Protein AF-0000000078806784 (afdb_homodimer)

Organism: NCBI:txid518634

Foldseek 3Di:
DDDKDKDWADDPFKIWIAILQQSFTQWIDTPVAPDTFFDHFPDWDDDQPAATDTGWGKFDFAAAQAADPHDGQRHPDHRDDRRRWGWDWPPVPDDNFKIKTKDWPVRDDPPHDAQGPRHHDATKMWMWMWGGGLKIKIKIKMARQGQFKDWGKIKGWTKTFAPFLQQKWKDFQAQFWKFWVVVVGDIDGHHNGTDGPPAWGWIKTQDQTWMWMDHVPSPKIKTKHKDLARIKTKGQHRAFDPSRPCCNPVVCSGGIIIIMRIQGHVRIDMHHNGDMTMIMMMMHMD/DDDKDKDWADDPFWIWIAILQQSFTQWIDTPVAPDTFFDHFPDWDDDQPAATDTGWGKFDFAAAQAADPHDGQRHPPHRDDRRRWGWDWPPVPDDNFKIKTKDWVVRDDPPHAAAGPRHHDATKMWMWMWGGGLKIKIKIKMARQGQFKDWGKIKGWTKTFAPFLQQKWKDFQAQFWKFWVVVVGDIDGHHRGTDGPPAWGWIKTQDQTWMWMDHVPSPKIKTKHKDLARIKTKGQHRAFDPSRPCCNPPVCSGGIIIIMRIQGHVRIDMDHNGDMTMIMMMMHMD

Radius of gyration: 25.67 Å; Cα contacts (8 Å, |Δi|>4): 1674; chains: 2; bounding box: 47×75×56 Å

Solvent-accessible surface area (backbone atoms only — not comparable to full-atom values): 28076 Å² total; per-residue (Å²): 132,84,69,45,42,37,37,45,28,59,41,96,32,15,36,36,36,31,27,35,49,18,58,22,36,38,34,31,29,31,60,91,46,85,54,51,47,30,20,59,50,55,42,44,58,46,41,90,81,45,62,68,53,52,6,27,42,40,27,29,53,22,45,51,34,27,48,54,96,92,37,73,65,72,43,69,55,66,25,27,59,48,34,57,26,76,37,44,69,41,70,87,67,44,48,53,39,33,43,40,32,38,45,40,52,87,67,48,63,83,84,53,64,49,62,60,102,69,36,70,72,61,52,39,40,37,36,40,39,39,38,52,33,61,38,41,38,39,34,43,33,40,31,25,72,30,89,60,64,53,72,35,17,35,30,48,48,28,22,32,38,46,70,37,37,82,58,32,37,37,38,61,53,54,62,30,42,27,29,29,59,84,59,81,45,43,83,43,63,38,52,92,52,60,50,68,47,92,45,65,39,40,33,44,29,65,36,59,62,49,34,38,41,39,27,65,78,70,64,34,38,37,41,41,39,56,40,70,26,60,22,36,35,37,36,34,72,67,43,66,48,83,72,40,75,50,10,81,79,63,47,47,43,38,30,33,40,30,60,18,38,21,21,42,55,98,48,42,46,72,32,49,55,72,32,69,51,54,35,29,38,36,38,39,69,85,133,85,68,43,43,36,37,44,27,60,41,96,33,14,36,35,35,32,27,36,50,16,59,23,37,38,34,32,30,31,59,93,44,83,54,52,47,29,20,57,51,54,42,42,60,46,41,89,83,45,62,67,53,52,7,29,42,40,28,29,52,21,46,52,34,26,46,56,95,90,36,72,63,72,44,70,53,66,25,27,60,46,34,57,26,75,37,45,70,41,70,87,68,44,48,53,38,33,44,41,32,36,45,41,50,87,65,48,63,84,83,54,64,49,60,62,102,68,37,70,74,61,50,38,39,38,35,40,39,39,40,52,33,59,40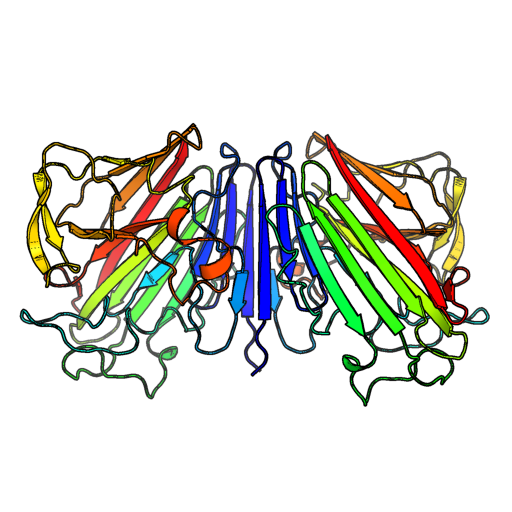,41,39,38,34,43,33,40,31,26,73,31,90,61,65,51,70,36,16,33,29,48,48,28,23,33,39,44,70,37,38,81,59,33,39,36,40,60,53,55,64,29,41,26,30,29,58,84,61,82,44,45,82,45,63,37,52,88,55,60,49,67,45,92,46,66,39,42,33,45,28,65,36,59,63,47,35,38,41,40,28,65,79,70,65,35,39,36,41,42,40,55,40,71,25,60,22,34,36,36,38,35,70,66,42,67,48,82,74,40,74,50,9,80,77,63,49,46,44,38,32,34,40,31,60,18,39,20,22,42,53,99,48,41,48,72,32,48,57,73,32,68,51,54,37,29,40,37,38,39,72,83

Structure (mmCIF, N/CA/C/O backbone):
data_AF-0000000078806784-model_v1
#
loop_
_entity.id
_entity.type
_entity.pdbx_description
1 polymer 'Putative glucose-6-phosphate 1-epimerase'
#
loop_
_atom_site.group_PDB
_atom_site.id
_atom_site.type_symbol
_atom_site.label_atom_id
_atom_site.label_alt_id
_atom_site.label_comp_id
_atom_site.label_asym_id
_atom_site.label_entity_id
_atom_site.label_seq_id
_atom_site.pdbx_PDB_ins_code
_atom_site.Cartn_x
_atom_site.Cartn_y
_atom_site.Cartn_z
_atom_site.occupancy
_atom_site.B_iso_or_equiv
_atom_site.auth_seq_id
_atom_site.auth_comp_id
_atom_site.auth_asym_id
_atom_site.auth_atom_id
_atom_site.pdbx_PDB_model_num
ATOM 1 N N . MET A 1 1 ? -20.938 -2.396 3.48 1 48.75 1 MET A N 1
ATOM 2 C CA . MET A 1 1 ? -19.906 -1.801 2.643 1 48.75 1 MET A CA 1
ATOM 3 C C . MET A 1 1 ? -18.562 -2.461 2.898 1 48.75 1 MET A C 1
ATOM 5 O O . MET A 1 1 ? -18.203 -2.73 4.047 1 48.75 1 MET A O 1
ATOM 9 N N . THR A 1 2 ? -17.953 -3.117 1.839 1 64.06 2 THR A N 1
ATOM 10 C CA . THR A 1 2 ? -16.828 -4.023 2.045 1 64.06 2 THR A CA 1
ATOM 11 C C . THR A 1 2 ? -15.547 -3.24 2.348 1 64.06 2 THR A C 1
ATOM 13 O O . THR A 1 2 ? -15.234 -2.264 1.662 1 64.06 2 THR A O 1
ATOM 16 N N . ASP A 1 3 ? -15.023 -3.436 3.547 1 84.12 3 ASP A N 1
ATOM 17 C CA . ASP A 1 3 ? -13.75 -2.875 3.988 1 84.12 3 ASP A CA 1
ATOM 18 C C . ASP A 1 3 ? -12.57 -3.68 3.438 1 84.12 3 ASP A C 1
ATOM 20 O O . ASP A 1 3 ? -12.672 -4.898 3.281 1 84.12 3 ASP A O 1
ATOM 24 N N . PHE A 1 4 ? -11.648 -2.912 2.912 1 91.25 4 PHE A N 1
ATOM 25 C CA . PHE A 1 4 ? -10.383 -3.529 2.535 1 91.25 4 PHE A CA 1
ATOM 26 C C . PHE A 1 4 ? -9.289 -3.174 3.535 1 91.25 4 PHE A C 1
ATOM 28 O O . PHE A 1 4 ? -9.211 -2.035 4 1 91.25 4 PHE A O 1
ATOM 35 N N . VAL A 1 5 ? -8.547 -4.227 3.9 1 93.31 5 VAL A N 1
ATOM 36 C CA . VAL A 1 5 ? -7.496 -3.99 4.879 1 93.31 5 VAL A CA 1
ATOM 37 C C . VAL A 1 5 ? -6.148 -4.43 4.309 1 93.31 5 VAL A C 1
ATOM 39 O O . VAL A 1 5 ? -6.035 -5.523 3.744 1 93.31 5 VAL A O 1
ATOM 42 N N . PHE A 1 6 ? -5.172 -3.582 4.477 1 95.06 6 PHE A N 1
ATOM 43 C CA . PHE A 1 6 ? -3.787 -3.877 4.121 1 95.06 6 PHE A CA 1
ATOM 44 C C . PHE A 1 6 ? -2.912 -3.949 5.367 1 95.06 6 PHE A C 1
ATOM 46 O O . PHE A 1 6 ? -3.064 -3.143 6.285 1 95.06 6 PHE A O 1
ATOM 53 N N . ARG A 1 7 ? -2.086 -4.922 5.391 1 95.81 7 ARG A N 1
ATOM 54 C CA . ARG A 1 7 ? -1.163 -5.133 6.5 1 95.81 7 ARG A CA 1
ATOM 55 C C . ARG A 1 7 ? 0.271 -4.82 6.09 1 95.81 7 ARG A C 1
ATOM 57 O O . ARG A 1 7 ? 0.776 -5.367 5.109 1 95.81 7 ARG A O 1
ATOM 64 N N . ASN A 1 8 ? 0.843 -3.953 6.836 1 95 8 ASN A N 1
ATOM 65 C CA . ASN A 1 8 ? 2.244 -3.621 6.602 1 95 8 ASN A CA 1
ATOM 66 C C . ASN A 1 8 ? 3.166 -4.352 7.574 1 95 8 ASN A C 1
ATOM 68 O O . ASN A 1 8 ? 2.963 -4.297 8.789 1 95 8 ASN A O 1
ATOM 72 N N . ILE A 1 9 ? 4.082 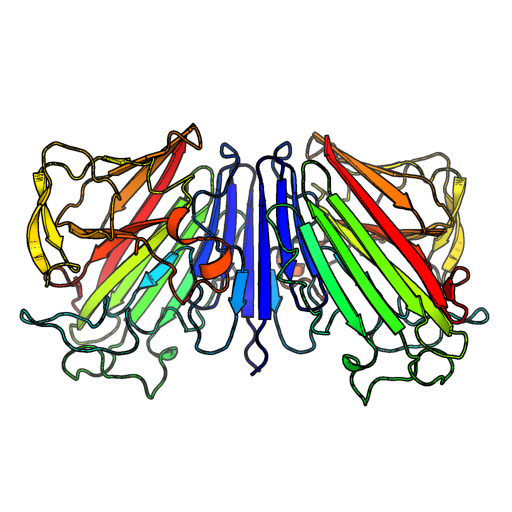-5.016 7.035 1 94.31 9 ILE A N 1
ATOM 73 C CA . ILE A 1 9 ? 5.16 -5.656 7.777 1 94.31 9 ILE A CA 1
ATOM 74 C C . ILE A 1 9 ? 6.48 -4.938 7.488 1 94.31 9 ILE A C 1
ATOM 76 O O . ILE A 1 9 ? 6.871 -4.785 6.328 1 94.31 9 ILE A O 1
ATOM 80 N N . ASP A 1 10 ? 7.121 -4.496 8.469 1 90.12 10 ASP A N 1
ATOM 81 C CA . ASP A 1 10 ? 8.359 -3.742 8.328 1 90.12 10 ASP A CA 1
ATOM 82 C C . ASP A 1 10 ? 9.32 -4.043 9.484 1 90.12 10 ASP A C 1
ATOM 84 O O . ASP A 1 10 ? 8.977 -3.842 10.648 1 90.12 10 ASP A O 1
ATOM 88 N N . ASN A 1 11 ? 10.453 -4.512 9.164 1 90.38 11 ASN A N 1
ATOM 89 C CA . ASN A 1 11 ? 11.492 -4.805 10.141 1 90.38 11 ASN A CA 1
ATOM 90 C C . ASN A 1 11 ? 12.883 -4.449 9.617 1 90.38 11 ASN A C 1
ATOM 92 O O . ASN A 1 11 ? 13.008 -3.861 8.539 1 90.38 11 ASN A O 1
ATOM 96 N N . SER A 1 12 ? 13.891 -4.785 10.328 1 88.56 12 SER A N 1
ATOM 97 C CA . SER A 1 12 ? 15.242 -4.328 10.023 1 88.56 12 SER A CA 1
ATOM 98 C C . SER A 1 12 ? 15.828 -5.078 8.836 1 88.56 12 SER A C 1
ATOM 100 O O . SER A 1 12 ? 16.906 -4.73 8.344 1 88.56 12 SER A O 1
ATOM 102 N N . ALA A 1 13 ? 15.078 -6.055 8.328 1 94.62 13 ALA A N 1
ATOM 103 C CA . ALA A 1 13 ? 15.648 -6.879 7.266 1 94.62 13 ALA A CA 1
ATOM 104 C C . ALA A 1 13 ? 14.859 -6.723 5.969 1 94.62 13 ALA A C 1
ATOM 106 O O . ALA A 1 13 ? 15.352 -7.062 4.891 1 94.62 13 ALA A O 1
ATOM 107 N N . GLY A 1 14 ? 13.625 -6.297 6.07 1 93.81 14 GLY A N 1
ATOM 108 C CA . GLY A 1 14 ? 12.789 -6.176 4.891 1 93.81 14 GLY A CA 1
ATOM 109 C C . GLY A 1 14 ? 11.383 -5.688 5.199 1 93.81 14 GLY A C 1
ATOM 110 O O . GLY A 1 14 ? 11.016 -5.555 6.367 1 93.81 14 GLY A O 1
ATOM 111 N N . SER A 1 15 ? 10.648 -5.41 4.191 1 94.31 15 SER A N 1
ATOM 112 C CA . SER A 1 15 ? 9.281 -4.922 4.336 1 94.31 15 SER A CA 1
ATOM 113 C C . SER A 1 15 ? 8.352 -5.562 3.307 1 94.31 15 SER A C 1
ATOM 115 O O . SER A 1 15 ? 8.805 -6.012 2.25 1 94.31 15 SER A O 1
ATOM 117 N N . ALA A 1 16 ? 7.109 -5.664 3.68 1 97.38 16 ALA A N 1
ATOM 118 C CA . ALA A 1 16 ? 6.078 -6.215 2.807 1 97.38 16 ALA A CA 1
ATOM 119 C C . ALA A 1 16 ? 4.707 -5.629 3.137 1 97.38 16 ALA A C 1
ATOM 121 O O . ALA A 1 16 ? 4.508 -5.086 4.227 1 97.38 16 ALA A O 1
ATOM 122 N N . THR A 1 17 ? 3.855 -5.664 2.188 1 97.19 17 THR A N 1
ATOM 123 C CA . THR A 1 17 ? 2.447 -5.332 2.377 1 97.19 17 THR A CA 1
ATOM 124 C C . THR A 1 17 ? 1.555 -6.469 1.888 1 97.19 17 THR A C 1
ATOM 126 O O . THR A 1 17 ? 1.785 -7.027 0.813 1 97.19 17 THR A O 1
ATOM 129 N N . ILE A 1 18 ? 0.567 -6.789 2.707 1 98.19 18 ILE A N 1
ATOM 130 C CA . ILE A 1 18 ? -0.346 -7.871 2.367 1 98.19 18 ILE A CA 1
ATOM 131 C C . ILE A 1 18 ? -1.789 -7.383 2.465 1 98.19 18 ILE A C 1
ATOM 133 O O . ILE A 1 18 ? -2.15 -6.684 3.414 1 98.19 18 ILE A O 1
ATOM 137 N N . SER A 1 19 ? -2.58 -7.727 1.49 1 97.12 19 SER A N 1
ATOM 138 C CA . SER A 1 19 ? -4.016 -7.469 1.561 1 97.12 19 SER A CA 1
ATOM 139 C C . SER A 1 19 ? -4.754 -8.633 2.219 1 97.12 19 SER A C 1
ATOM 141 O O . SER A 1 19 ? -4.508 -9.797 1.895 1 97.12 19 SER A O 1
ATOM 143 N N . ASP A 1 20 ? -5.73 -8.266 3.107 1 95.94 20 ASP A N 1
ATOM 144 C CA . ASP A 1 20 ? -6.574 -9.32 3.67 1 95.94 20 ASP A CA 1
ATOM 145 C C . ASP A 1 20 ? -7.422 -9.977 2.584 1 95.94 20 ASP A C 1
ATOM 147 O O . ASP A 1 20 ? -7.742 -11.164 2.68 1 95.94 20 ASP A O 1
ATOM 151 N N . ARG A 1 21 ? -7.797 -9.203 1.635 1 94.31 21 ARG A N 1
ATOM 152 C CA . ARG A 1 21 ? -8.477 -9.773 0.474 1 94.31 21 ARG A CA 1
ATOM 153 C C . ARG A 1 21 ? -7.52 -10.609 -0.364 1 94.31 21 ARG A C 1
ATOM 155 O O . ARG A 1 21 ? -6.492 -10.109 -0.83 1 94.31 21 ARG A O 1
ATOM 162 N N . GLY A 1 22 ? -7.855 -11.852 -0.428 1 95.81 22 GLY A N 1
ATOM 163 C CA . GLY A 1 22 ? -7.055 -12.781 -1.209 1 95.81 22 GLY A CA 1
ATOM 164 C C . GLY A 1 22 ? -5.781 -13.219 -0.502 1 95.81 22 GLY A C 1
ATOM 165 O O . GLY A 1 22 ? -5 -14 -1.044 1 95.81 22 GLY A O 1
ATOM 166 N N . ALA A 1 23 ? -5.551 -12.641 0.719 1 97.88 23 ALA A N 1
ATOM 167 C CA . ALA A 1 23 ? -4.246 -12.82 1.351 1 97.88 23 ALA A CA 1
ATOM 168 C C . ALA A 1 23 ? -3.117 -12.516 0.373 1 97.88 23 ALA A C 1
ATOM 170 O O . ALA A 1 23 ? -2.162 -13.289 0.252 1 97.88 23 ALA A O 1
ATOM 171 N N . HIS A 1 24 ? -3.271 -11.477 -0.324 1 98.19 24 HIS A N 1
ATOM 172 C CA . HIS A 1 24 ? -2.473 -11.125 -1.491 1 98.19 24 HIS A CA 1
ATOM 173 C C . HIS A 1 24 ? -1.242 -10.32 -1.092 1 98.19 24 HIS A C 1
ATOM 175 O O . HIS A 1 24 ? -1.354 -9.141 -0.732 1 98.19 24 HIS A O 1
ATOM 181 N N . LEU A 1 25 ? -0.049 -10.945 -1.099 1 98.69 25 LEU A N 1
ATOM 182 C CA . LEU A 1 25 ? 1.173 -10.18 -0.891 1 98.69 25 LEU A CA 1
ATOM 183 C C . LEU A 1 25 ? 1.408 -9.211 -2.045 1 98.69 25 LEU A C 1
ATOM 185 O O . LEU A 1 25 ? 1.63 -9.633 -3.182 1 98.69 25 LEU A O 1
ATOM 189 N N . LEU A 1 26 ? 1.43 -7.945 -1.74 1 97.12 26 LEU A N 1
ATOM 190 C CA . LEU A 1 26 ? 1.443 -6.922 -2.779 1 97.12 26 LEU A CA 1
ATOM 191 C C . LEU A 1 26 ? 2.873 -6.535 -3.141 1 97.12 26 LEU A C 1
ATOM 193 O O . LEU A 1 26 ? 3.145 -6.145 -4.281 1 97.12 26 LEU A O 1
ATOM 197 N N . ARG A 1 27 ? 3.709 -6.637 -2.201 1 96.81 27 ARG A N 1
ATOM 198 C CA . ARG A 1 27 ? 5.094 -6.23 -2.42 1 96.81 27 ARG A CA 1
ATOM 199 C C . ARG A 1 27 ? 6.012 -6.809 -1.347 1 96.81 27 ARG A C 1
ATOM 201 O O . ARG A 1 27 ? 5.566 -7.105 -0.236 1 96.81 27 ARG A O 1
ATOM 208 N N . TRP A 1 28 ? 7.219 -6.926 -1.658 1 97.88 28 TRP A N 1
ATOM 209 C CA . TRP A 1 28 ? 8.305 -7.285 -0.754 1 97.88 28 TRP A CA 1
ATOM 210 C C . TRP A 1 28 ? 9.617 -6.648 -1.202 1 97.88 28 TRP A C 1
ATOM 212 O O . TRP A 1 28 ? 9.945 -6.648 -2.393 1 97.88 28 TRP A O 1
ATOM 222 N N . ARG A 1 29 ? 10.352 -6.133 -0.217 1 95.62 29 ARG A N 1
ATOM 223 C CA . ARG A 1 29 ? 11.664 -5.535 -0.453 1 95.62 29 ARG A CA 1
ATOM 224 C C . ARG A 1 29 ? 12.617 -5.832 0.702 1 95.62 29 ARG A C 1
ATOM 226 O O . ARG A 1 29 ? 12.469 -5.27 1.791 1 95.62 29 ARG A O 1
ATOM 233 N N . PRO A 1 30 ? 13.547 -6.664 0.498 1 96.12 30 PRO A N 1
ATOM 234 C CA . PRO A 1 30 ? 14.617 -6.758 1.498 1 96.12 30 PRO A CA 1
ATOM 235 C C . PRO A 1 30 ? 15.477 -5.5 1.56 1 96.12 30 PRO A C 1
ATOM 237 O O . PRO A 1 30 ? 15.633 -4.801 0.552 1 96.12 30 PRO A O 1
ATOM 240 N N . LEU A 1 31 ? 16.062 -5.238 2.68 1 91.88 31 LEU A N 1
ATOM 241 C CA . LEU A 1 31 ? 16.812 -4.008 2.902 1 91.88 31 LEU A CA 1
ATOM 242 C C . LEU A 1 31 ? 17.969 -3.898 1.924 1 91.88 31 LEU A C 1
ATOM 244 O O . LEU A 1 31 ? 18.359 -2.795 1.527 1 91.88 31 LEU A O 1
ATOM 248 N N . SER A 1 32 ? 18.469 -4.973 1.507 1 93.19 32 SER A N 1
ATOM 249 C CA . SER A 1 32 ? 19.656 -5 0.656 1 93.19 32 SER A CA 1
ATOM 250 C C . SER A 1 32 ? 19.328 -4.574 -0.771 1 93.19 32 SER A C 1
ATOM 252 O O . SER A 1 32 ? 20.219 -4.375 -1.591 1 93.19 32 SER A O 1
ATOM 254 N N . GLN A 1 33 ? 18.062 -4.434 -1.077 1 92.88 33 GLN A N 1
ATOM 255 C CA . GLN A 1 33 ? 17.656 -4.125 -2.443 1 92.88 33 GLN A CA 1
ATOM 256 C C . GLN A 1 33 ? 17.109 -2.701 -2.545 1 92.88 33 GLN A C 1
ATOM 258 O O . GLN A 1 33 ? 16.391 -2.24 -1.657 1 92.88 33 GLN A O 1
ATOM 263 N N . ALA A 1 34 ? 17.391 -2.062 -3.664 1 88.31 34 ALA A N 1
ATOM 264 C CA . ALA A 1 34 ? 16.953 -0.689 -3.879 1 88.31 34 ALA A CA 1
ATOM 265 C C . ALA A 1 34 ? 15.484 -0.647 -4.301 1 88.31 34 ALA A C 1
ATOM 267 O O . ALA A 1 34 ? 14.789 0.344 -4.062 1 88.31 34 ALA A O 1
ATOM 268 N N . THR A 1 35 ? 15.078 -1.729 -4.938 1 90.31 35 THR A N 1
ATOM 269 C CA . THR A 1 35 ? 13.711 -1.795 -5.43 1 90.31 35 THR A CA 1
ATOM 270 C C . THR A 1 35 ? 13.008 -3.051 -4.914 1 90.31 35 THR A C 1
ATOM 272 O O . THR A 1 35 ? 13.664 -3.982 -4.445 1 90.31 35 THR A O 1
ATOM 275 N N . ASP A 1 36 ? 11.68 -3.037 -4.984 1 94.88 36 ASP A N 1
ATOM 276 C CA . ASP A 1 36 ? 10.906 -4.215 -4.621 1 94.88 36 ASP A CA 1
ATOM 277 C C . ASP A 1 36 ? 11.359 -5.441 -5.406 1 94.88 36 ASP A C 1
ATOM 279 O O . ASP A 1 36 ? 11.75 -5.328 -6.57 1 94.88 36 ASP A O 1
ATOM 283 N N . VAL A 1 37 ? 11.32 -6.555 -4.762 1 97.81 37 VAL A N 1
ATOM 284 C CA . VAL A 1 37 ? 11.594 -7.82 -5.438 1 97.81 37 VAL A CA 1
ATOM 285 C C . VAL A 1 37 ? 10.289 -8.414 -5.973 1 97.81 37 VAL A C 1
ATOM 287 O O . VAL A 1 37 ? 10.258 -8.945 -7.082 1 97.81 37 VAL A O 1
ATOM 290 N N . VAL A 1 38 ? 9.281 -8.359 -5.176 1 98.25 38 VAL A N 1
ATOM 291 C CA . VAL A 1 38 ? 7.941 -8.688 -5.66 1 98.25 38 VAL A CA 1
ATOM 292 C C . VAL A 1 38 ? 7.312 -7.453 -6.309 1 98.25 38 VAL A C 1
ATOM 294 O O . VAL A 1 38 ? 7.305 -6.371 -5.719 1 98.25 38 VAL A O 1
ATOM 297 N N . PHE A 1 39 ? 6.801 -7.609 -7.461 1 95.12 39 PHE A N 1
ATOM 298 C CA . PHE A 1 39 ? 6.355 -6.516 -8.312 1 95.12 39 PHE A CA 1
ATOM 299 C C . PHE A 1 39 ? 5.012 -5.973 -7.848 1 95.12 39 PHE A C 1
ATOM 301 O O . PHE A 1 39 ? 4.035 -6.719 -7.746 1 95.12 39 PHE A O 1
ATOM 308 N N . ALA A 1 40 ? 5.012 -4.719 -7.625 1 92.62 40 ALA A N 1
ATOM 309 C CA . ALA A 1 40 ? 3.773 -3.967 -7.445 1 92.62 40 ALA A CA 1
ATOM 310 C C . ALA A 1 40 ? 3.523 -3.031 -8.625 1 92.62 40 ALA A C 1
ATOM 312 O O . ALA A 1 40 ? 4.395 -2.244 -9 1 92.62 40 ALA A O 1
ATOM 313 N N . PRO A 1 41 ? 2.332 -3.109 -9.211 1 92.56 41 PRO A N 1
ATOM 314 C CA . PRO A 1 41 ? 2.039 -2.188 -10.312 1 92.56 41 PRO A CA 1
ATOM 315 C C . PRO A 1 41 ? 2.012 -0.728 -9.867 1 92.56 41 PRO A C 1
ATOM 317 O O . PRO A 1 41 ? 1.893 -0.444 -8.672 1 92.56 41 PRO A O 1
ATOM 320 N N . SER A 1 42 ? 2.154 0.164 -10.812 1 91.75 42 SER A N 1
ATOM 321 C CA . SER A 1 42 ? 2.141 1.595 -10.531 1 91.75 42 SER A CA 1
ATOM 322 C C . SER A 1 42 ? 0.786 2.039 -9.992 1 91.75 42 SER A C 1
ATOM 324 O O . SER A 1 42 ? 0.689 3.053 -9.297 1 91.75 42 SER A O 1
ATOM 326 N N . SER A 1 43 ? -0.227 1.285 -10.344 1 92.12 43 SER A N 1
ATOM 327 C CA . SER A 1 43 ? -1.569 1.533 -9.836 1 92.12 43 SER A CA 1
ATOM 328 C C . SER A 1 43 ? -2.229 0.241 -9.359 1 92.12 43 SER A C 1
ATOM 330 O O . SER A 1 43 ? -2.281 -0.741 -10.109 1 92.12 43 SER A O 1
ATOM 332 N N . VAL A 1 44 ? -2.654 0.277 -8.18 1 92.25 44 VAL A N 1
ATOM 333 C CA . VAL A 1 44 ? -3.398 -0.839 -7.602 1 92.25 44 VAL A CA 1
ATOM 334 C C . VAL A 1 44 ? -4.859 -0.441 -7.41 1 92.25 44 VAL A C 1
ATOM 336 O O . VAL A 1 44 ? -5.16 0.495 -6.664 1 92.25 44 VAL A O 1
ATOM 339 N N . VAL A 1 45 ? -5.742 -1.129 -8.047 1 90.88 45 VAL A N 1
ATOM 340 C CA . VAL A 1 45 ? -7.176 -0.871 -7.941 1 90.88 45 VAL A CA 1
ATOM 341 C C . VAL A 1 45 ? -7.816 -1.889 -7 1 90.88 45 VAL A C 1
ATOM 343 O O . VAL A 1 45 ? -7.691 -3.098 -7.207 1 90.88 45 VAL A O 1
ATOM 346 N N . VAL A 1 46 ? -8.5 -1.347 -6.059 1 89.88 46 VAL A N 1
ATOM 347 C CA . VAL A 1 46 ? -9.18 -2.174 -5.066 1 89.88 46 VAL A CA 1
ATOM 348 C C . VAL A 1 46 ? -10.688 -2.006 -5.203 1 89.88 46 VAL A C 1
ATOM 350 O O . VAL A 1 46 ? -11.219 -0.905 -5.023 1 89.88 46 VAL A O 1
ATOM 353 N N . ALA A 1 47 ? -11.297 -3.01 -5.574 1 86.25 47 ALA A N 1
ATOM 354 C CA . ALA A 1 47 ? -12.75 -3.01 -5.754 1 86.25 47 ALA A CA 1
ATOM 355 C C . ALA A 1 47 ? -13.336 -4.391 -5.465 1 86.25 47 ALA A C 1
ATOM 357 O O . ALA A 1 47 ? -12.641 -5.402 -5.57 1 86.25 47 ALA A O 1
ATOM 358 N N . GLU A 1 48 ? -14.57 -4.352 -5.152 1 83.38 48 GLU A N 1
ATOM 359 C CA . GLU A 1 48 ? -15.25 -5.617 -4.875 1 83.38 48 GLU A CA 1
ATOM 360 C C . GLU A 1 48 ? -15.258 -6.516 -6.109 1 83.38 48 GLU A C 1
ATOM 362 O O . GLU A 1 48 ? -15.57 -6.059 -7.211 1 83.38 48 GLU A O 1
ATOM 367 N N . GLY A 1 49 ? -14.859 -7.727 -5.883 1 79.75 49 GLY A N 1
ATOM 368 C CA . GLY A 1 49 ? -14.93 -8.734 -6.93 1 79.75 49 GLY A CA 1
ATOM 369 C C . GLY A 1 49 ? -13.781 -8.648 -7.914 1 79.75 49 GLY A C 1
ATOM 370 O O . GLY A 1 49 ? -13.68 -9.469 -8.828 1 79.75 49 GLY A O 1
ATOM 371 N N . ARG A 1 50 ? -12.945 -7.699 -7.727 1 85.81 50 ARG A N 1
ATOM 372 C CA . ARG A 1 50 ? -11.812 -7.539 -8.641 1 85.81 50 ARG A CA 1
ATOM 373 C C . ARG A 1 50 ? -10.523 -8.055 -8.008 1 85.81 50 ARG A C 1
ATOM 375 O O . ARG A 1 50 ? -10.18 -7.668 -6.891 1 85.81 50 ARG A O 1
ATOM 382 N N . PRO A 1 51 ? -9.844 -8.938 -8.781 1 89.06 51 PRO A N 1
ATOM 383 C CA . PRO A 1 51 ? -8.547 -9.375 -8.25 1 89.06 51 PRO A CA 1
ATOM 384 C C . PRO A 1 51 ? -7.5 -8.266 -8.281 1 89.06 51 PRO A C 1
ATOM 386 O O . PRO A 1 51 ? -7.535 -7.398 -9.156 1 89.06 51 PRO A O 1
ATOM 389 N N . LEU A 1 52 ? -6.629 -8.328 -7.371 1 92.06 52 LEU A N 1
ATOM 390 C CA . LEU A 1 52 ? -5.504 -7.398 -7.344 1 92.06 52 LEU A CA 1
ATOM 391 C C . LEU A 1 52 ? -4.438 -7.809 -8.352 1 92.06 52 LEU A C 1
ATOM 393 O O . LEU A 1 52 ? -4.219 -9 -8.586 1 92.06 52 LEU A O 1
ATOM 397 N N . GLY A 1 53 ? -3.861 -6.848 -8.922 1 90.19 53 GLY A N 1
ATOM 398 C CA . GLY A 1 53 ? -2.801 -7.113 -9.883 1 90.19 53 GLY A CA 1
ATOM 399 C C . GLY A 1 53 ? -1.417 -7.094 -9.258 1 90.19 53 GLY A C 1
ATOM 400 O O . GLY A 1 53 ? -1.182 -6.391 -8.273 1 90.19 53 GLY A O 1
ATOM 401 N N . GLY A 1 54 ? -0.452 -7.898 -9.922 1 94.69 54 GLY A N 1
ATOM 402 C CA . GLY A 1 54 ? 0.899 -7.98 -9.391 1 94.69 54 GLY A CA 1
ATOM 403 C C . GLY A 1 54 ? 0.988 -8.797 -8.109 1 94.69 54 GLY A C 1
ATOM 404 O O . GLY A 1 54 ? 0.107 -9.609 -7.82 1 94.69 54 GLY A O 1
ATOM 405 N N . GLY A 1 55 ? 2.09 -8.617 -7.449 1 97.38 55 GLY A N 1
ATOM 406 C CA . GLY A 1 55 ? 2.256 -9.297 -6.176 1 97.38 55 GLY A CA 1
ATOM 407 C C . GLY A 1 55 ? 2.307 -10.805 -6.305 1 97.38 55 GLY A C 1
ATOM 408 O O . GLY A 1 55 ? 3 -11.336 -7.172 1 97.38 55 GLY A O 1
ATOM 409 N N . VAL A 1 56 ? 1.591 -11.438 -5.301 1 98.69 56 VAL A N 1
ATOM 410 C CA . VAL A 1 56 ? 1.521 -12.891 -5.301 1 98.69 56 VAL A CA 1
ATOM 411 C C . VAL A 1 56 ? 0.072 -13.344 -5.125 1 98.69 56 VAL A C 1
ATOM 413 O O . VAL A 1 56 ? -0.358 -13.648 -4.012 1 98.69 56 VAL A O 1
ATOM 416 N N . PRO A 1 57 ? -0.644 -13.461 -6.211 1 97.94 57 PRO A N 1
ATOM 417 C CA . PRO A 1 57 ? -1.959 -14.094 -6.086 1 97.94 57 PRO A CA 1
ATOM 418 C C . PRO A 1 57 ? -1.878 -15.531 -5.578 1 97.94 57 PRO A C 1
ATOM 420 O O . PRO A 1 57 ? -1.036 -16.297 -6.039 1 97.94 57 PRO A O 1
ATOM 423 N N . VAL A 1 58 ? -2.717 -15.797 -4.605 1 98.44 58 VAL A N 1
ATOM 424 C CA . VAL A 1 58 ? -2.906 -17.188 -4.203 1 98.44 58 VAL A CA 1
ATOM 425 C C . VAL A 1 58 ? -3.928 -17.859 -5.125 1 98.44 58 VAL A C 1
ATOM 427 O O . VAL A 1 58 ? -5.062 -17.391 -5.238 1 98.44 58 VAL A O 1
ATOM 430 N N . ILE A 1 59 ? -3.486 -18.906 -5.758 1 97.94 59 ILE A N 1
ATOM 431 C CA . ILE A 1 59 ? -4.34 -19.609 -6.703 1 97.94 59 ILE A CA 1
ATOM 432 C C . ILE A 1 59 ? -4.879 -20.891 -6.059 1 97.94 59 ILE A C 1
ATOM 434 O O . ILE A 1 59 ? -4.105 -21.75 -5.617 1 97.94 59 ILE A O 1
ATOM 438 N N . PHE A 1 60 ? -6.125 -21.047 -6.02 1 96.31 60 PHE A N 1
ATOM 439 C CA . PHE A 1 60 ? -6.852 -22.141 -5.398 1 96.31 60 PHE A CA 1
ATOM 440 C C . PHE A 1 60 ? -8.352 -22.016 -5.629 1 96.31 60 PHE A C 1
ATOM 442 O O . PHE A 1 60 ? -8.891 -20.906 -5.57 1 96.31 60 PHE A O 1
ATOM 449 N N . PRO A 1 61 ? -9.039 -23.047 -6.012 1 95.44 61 PRO A N 1
ATOM 450 C CA . PRO A 1 61 ? -8.672 -24.469 -5.996 1 95.44 61 PRO A CA 1
ATOM 451 C C . PRO A 1 61 ? -8.328 -25 -7.387 1 95.44 61 PRO A C 1
ATOM 453 O O . PRO A 1 61 ? -8.062 -26.203 -7.543 1 95.44 61 PRO A O 1
ATOM 456 N N . TRP A 1 62 ? -8.367 -24.109 -8.391 1 95.38 62 TRP A N 1
ATOM 457 C CA . TRP A 1 62 ? -7.934 -24.562 -9.711 1 95.38 62 TRP A CA 1
ATOM 458 C C . TRP A 1 62 ? -7 -23.547 -10.352 1 95.38 62 TRP A C 1
ATOM 460 O O . TRP A 1 62 ? -7.047 -22.359 -10.023 1 95.38 62 TRP A O 1
ATOM 470 N N . PHE A 1 63 ? -6.164 -23.969 -11.148 1 97.12 63 PHE A N 1
ATOM 471 C CA . PHE A 1 63 ? -5.23 -23.172 -11.922 1 97.12 63 PHE A CA 1
ATOM 472 C C . PHE A 1 63 ? -5.77 -22.922 -13.328 1 97.12 63 PHE A C 1
ATOM 474 O O . PHE A 1 63 ? -6.188 -23.844 -14.008 1 97.12 63 PHE A O 1
ATOM 481 N N . GLY A 1 64 ? -5.637 -21.609 -13.719 1 95.38 64 GLY A N 1
ATOM 482 C CA . GLY A 1 64 ? -6.32 -21.297 -14.961 1 95.38 64 GLY A CA 1
ATOM 483 C C . GLY A 1 64 ? -7.77 -21.75 -14.977 1 95.38 64 GLY A C 1
ATOM 484 O O . GLY A 1 64 ? -8.531 -21.422 -14.062 1 95.38 64 GLY A O 1
ATOM 485 N N . PRO A 1 65 ? -8.203 -22.438 -16.031 1 94 65 PRO A N 1
ATOM 486 C CA . PRO A 1 65 ? -9.578 -22.938 -16.078 1 94 65 PRO A CA 1
ATOM 487 C C . PRO A 1 65 ? -9.711 -24.344 -15.484 1 94 65 PRO A C 1
ATOM 489 O O . PRO A 1 65 ? -10.719 -25.016 -15.695 1 94 65 PRO A O 1
ATOM 492 N N . GLY A 1 66 ? -8.695 -24.797 -14.781 1 95.12 66 GLY A N 1
ATOM 493 C CA . GLY A 1 66 ? -8.734 -26.125 -14.195 1 95.12 66 GLY A CA 1
ATOM 494 C C . GLY A 1 66 ? -8.422 -27.234 -15.195 1 95.12 66 GLY A C 1
ATOM 495 O O . GLY A 1 66 ? -8.562 -27.031 -16.406 1 95.12 66 GLY A O 1
ATOM 496 N N . PHE A 1 67 ? -7.973 -28.266 -14.68 1 95.06 67 PHE A N 1
ATOM 497 C CA . PHE A 1 67 ? -7.562 -29.406 -15.508 1 95.06 67 PHE A CA 1
ATOM 498 C C . PHE A 1 67 ? -7.805 -30.719 -14.781 1 95.06 67 PHE A C 1
ATOM 500 O O . PHE A 1 67 ? -7.512 -30.844 -13.586 1 95.06 67 PHE A O 1
ATOM 507 N N . ALA A 1 68 ? -8.445 -31.594 -15.484 1 92.06 68 ALA A N 1
ATOM 508 C CA . ALA A 1 68 ? -8.641 -32.938 -14.977 1 92.06 68 ALA A CA 1
ATOM 509 C C . ALA A 1 68 ? -8.875 -33.938 -16.125 1 92.06 68 ALA A C 1
ATOM 511 O O . ALA A 1 68 ? -9.461 -33.562 -17.141 1 92.06 68 ALA A O 1
ATOM 512 N N . ASP A 1 69 ? -8.398 -35.094 -15.906 1 91.5 69 ASP A N 1
ATOM 513 C CA . ASP A 1 69 ? -8.625 -36.188 -16.844 1 91.5 69 ASP A CA 1
ATOM 514 C C . ASP A 1 69 ? -8.18 -35.781 -18.25 1 91.5 69 ASP A C 1
ATOM 516 O O . ASP A 1 69 ? -8.914 -36 -19.219 1 91.5 69 ASP A O 1
ATOM 520 N N . GLY A 1 70 ? -7.109 -35.094 -18.312 1 90.31 70 GLY A N 1
ATOM 521 C CA . GLY A 1 70 ? -6.449 -34.812 -19.578 1 90.31 70 GLY A CA 1
ATOM 522 C C . GLY A 1 70 ? -7.055 -33.625 -20.328 1 90.31 70 GLY A C 1
ATOM 523 O O . GLY A 1 70 ? -6.684 -33.344 -21.469 1 90.31 70 GLY A O 1
ATOM 524 N N . HIS A 1 71 ? -7.984 -32.969 -19.719 1 92.12 71 HIS A N 1
ATOM 525 C CA . HIS A 1 71 ? -8.586 -31.859 -20.438 1 92.12 71 HIS A CA 1
ATOM 526 C C . HIS A 1 71 ? -8.844 -30.688 -19.5 1 92.12 71 HIS A C 1
ATOM 528 O O . HIS A 1 71 ? -8.883 -30.844 -18.281 1 92.12 71 HIS A O 1
ATOM 534 N N . GLY A 1 72 ? -8.984 -29.609 -20.094 1 92.44 72 GLY A N 1
ATOM 535 C CA . GLY A 1 72 ? -9.414 -28.422 -19.375 1 92.44 72 GLY A CA 1
ATOM 536 C C . GLY A 1 72 ? -10.859 -28.484 -18.922 1 92.44 72 GLY A C 1
ATOM 537 O O . GLY A 1 72 ? -11.711 -29 -19.641 1 92.44 72 GLY A O 1
ATOM 538 N N . LEU A 1 73 ? -11.195 -27.812 -17.812 1 92.25 73 LEU A N 1
ATOM 539 C CA . LEU A 1 73 ? -12.516 -27.938 -17.219 1 92.25 73 LEU A CA 1
ATOM 540 C C . LEU A 1 73 ? -13.352 -26.688 -17.469 1 92.25 73 LEU A C 1
ATOM 542 O O . LEU A 1 73 ? -14.555 -26.672 -17.188 1 92.25 73 LEU A O 1
ATOM 546 N N . GLY A 1 74 ? -12.758 -25.656 -17.891 1 91.38 74 GLY A N 1
ATOM 547 C CA . GLY A 1 74 ? -13.477 -24.422 -18.156 1 91.38 74 GLY A CA 1
ATOM 548 C C . GLY A 1 74 ? -13.984 -23.734 -16.906 1 91.38 74 GLY A C 1
ATOM 549 O O . GLY A 1 74 ? -15.023 -23.078 -16.938 1 91.38 74 GLY A O 1
ATOM 550 N N . LYS A 1 75 ? -13.266 -23.922 -15.836 1 90.69 75 LYS A N 1
ATOM 551 C CA . LYS A 1 75 ? -13.68 -23.328 -14.562 1 90.69 75 LYS A CA 1
ATOM 552 C C . LYS A 1 75 ? -13.578 -21.812 -14.594 1 90.69 75 LYS A C 1
ATOM 554 O O . LYS A 1 75 ? -12.711 -21.25 -15.266 1 90.69 75 LYS A O 1
ATOM 559 N N . LYS A 1 76 ? -14.555 -21.25 -13.836 1 87.62 76 LYS A N 1
ATOM 560 C CA . LYS A 1 76 ? -14.555 -19.812 -13.578 1 87.62 76 LYS A CA 1
ATOM 561 C C . LYS A 1 76 ? -14.727 -19.531 -12.086 1 87.62 76 LYS A C 1
ATOM 563 O O . LYS A 1 76 ? -15.422 -20.266 -11.383 1 87.62 76 LYS A O 1
ATOM 568 N N . PRO A 1 77 ? -14.188 -18.359 -11.703 1 89.12 77 PRO A N 1
ATOM 569 C CA . PRO A 1 77 ? -13.234 -17.5 -12.414 1 89.12 77 PRO A CA 1
ATOM 570 C C . PRO A 1 77 ? -11.898 -18.188 -12.672 1 89.12 77 PRO A C 1
ATOM 572 O O . PRO A 1 77 ? -11.578 -19.188 -12.008 1 89.12 77 PRO A O 1
ATOM 575 N N . ASN A 1 78 ? -11.133 -17.656 -13.625 1 92.31 78 ASN A N 1
ATOM 576 C CA . ASN A 1 78 ? -9.781 -18.172 -13.836 1 92.31 78 ASN A CA 1
ATOM 577 C C . ASN A 1 78 ? -8.953 -18.109 -12.555 1 92.31 78 ASN A C 1
ATOM 579 O O . ASN A 1 78 ? -9.008 -17.125 -11.82 1 92.31 78 ASN A O 1
ATOM 583 N N . HIS A 1 79 ? -8.281 -19.25 -12.242 1 95.38 79 HIS A N 1
ATOM 584 C CA . HIS A 1 79 ? -7.348 -19.359 -11.125 1 95.38 79 HIS A CA 1
ATOM 585 C C . HIS A 1 79 ? -8.086 -19.5 -9.805 1 95.38 79 HIS A C 1
ATOM 587 O O . HIS A 1 79 ? -7.508 -19.281 -8.734 1 95.38 79 HIS A O 1
ATOM 593 N N . GLY A 1 80 ? -9.336 -19.859 -9.875 1 92.75 80 GLY A N 1
ATOM 594 C CA . GLY A 1 80 ? -10.07 -20.125 -8.648 1 92.75 80 GLY A CA 1
ATOM 595 C C . GLY A 1 80 ? -10.688 -18.891 -8.031 1 92.75 80 GLY A C 1
ATOM 596 O O . GLY A 1 80 ? -10.703 -17.812 -8.656 1 92.75 80 GLY A O 1
ATOM 597 N N . PHE A 1 81 ? -11.172 -19.031 -6.781 1 89.75 81 PHE A N 1
ATOM 598 C CA . PHE A 1 81 ? -12.008 -17.969 -6.246 1 89.75 81 PHE A CA 1
ATOM 599 C C . PHE A 1 81 ? -11.352 -17.312 -5.031 1 89.75 81 PHE A C 1
ATOM 601 O O . PHE A 1 81 ? -11.781 -16.25 -4.578 1 89.75 81 PHE A O 1
ATOM 608 N N . VAL A 1 82 ? -10.297 -17.812 -4.52 1 92.69 82 VAL A N 1
ATOM 609 C CA . VAL A 1 82 ? -9.836 -17.375 -3.205 1 92.69 82 VAL A CA 1
ATOM 610 C C . VAL A 1 82 ? -9.172 -16.016 -3.322 1 92.69 82 VAL A C 1
ATOM 612 O O . VAL A 1 82 ? -9.039 -15.289 -2.33 1 92.69 82 VAL A O 1
ATOM 615 N N . ARG A 1 83 ? -8.711 -15.656 -4.547 1 93.25 83 ARG A N 1
ATOM 616 C CA . ARG A 1 83 ? -7.973 -14.406 -4.695 1 93.25 83 ARG A CA 1
ATOM 617 C C . ARG A 1 83 ? -8.906 -13.203 -4.551 1 93.25 83 ARG A C 1
ATOM 619 O O . ARG A 1 83 ? -8.445 -12.07 -4.418 1 93.25 83 ARG A O 1
ATOM 626 N N . THR A 1 84 ? -10.25 -13.438 -4.539 1 91.12 84 THR A N 1
ATOM 627 C CA . THR A 1 84 ? -11.172 -12.32 -4.375 1 91.12 84 THR A CA 1
ATOM 628 C C . THR A 1 84 ? -11.969 -12.461 -3.08 1 91.12 84 THR A C 1
ATOM 630 O O . THR A 1 84 ? -12.969 -11.766 -2.879 1 91.12 84 THR A O 1
ATOM 633 N N . ARG A 1 85 ? -11.531 -13.359 -2.236 1 91.75 85 ARG A N 1
ATOM 634 C CA . ARG A 1 85 ? -12.219 -13.562 -0.964 1 91.75 85 ARG A CA 1
ATOM 635 C C . ARG A 1 85 ? -11.477 -12.867 0.174 1 91.75 85 ARG A C 1
ATOM 637 O O . ARG A 1 85 ? -10.273 -12.617 0.081 1 91.75 85 ARG A O 1
ATOM 644 N N . GLN A 1 86 ? -12.266 -12.602 1.192 1 92.44 86 GLN A N 1
ATOM 645 C CA . GLN A 1 86 ? -11.664 -12.086 2.418 1 92.44 86 GLN A CA 1
ATOM 646 C C . GLN A 1 86 ? -11.07 -13.219 3.256 1 92.44 86 GLN A C 1
ATOM 648 O O . GLN A 1 86 ? -11.789 -14.141 3.652 1 92.44 86 GLN A O 1
ATOM 653 N N . TRP A 1 87 ? -9.805 -13.133 3.467 1 96.38 87 TRP A N 1
ATOM 654 C CA . TRP A 1 87 ? -9.148 -14.086 4.355 1 96.38 87 TRP A CA 1
ATOM 655 C C . TRP A 1 87 ? -9.109 -13.555 5.785 1 96.38 87 TRP A C 1
ATOM 657 O O . TRP A 1 87 ? -9.242 -12.352 6.016 1 96.38 87 TRP A O 1
ATOM 667 N N . HIS A 1 88 ? -9 -14.477 6.699 1 96.75 88 HIS A N 1
ATOM 668 C CA . HIS A 1 88 ? -8.977 -14.109 8.109 1 96.75 88 HIS A CA 1
ATOM 669 C C . HIS A 1 88 ? -7.547 -14.055 8.641 1 96.75 88 HIS A C 1
ATOM 671 O O . HIS A 1 88 ? -6.871 -15.078 8.719 1 96.75 88 HIS A O 1
ATOM 677 N N . LEU A 1 89 ? -7.125 -12.883 9.023 1 96.94 89 LEU A N 1
ATOM 678 C CA . LEU A 1 89 ? -5.82 -12.727 9.656 1 96.94 89 LEU A CA 1
ATOM 679 C C . LEU A 1 89 ? -5.852 -13.211 11.102 1 96.94 89 LEU A C 1
ATOM 681 O O . LEU A 1 89 ? -6.781 -12.891 11.852 1 96.94 89 LEU A O 1
ATOM 685 N N . ASP A 1 90 ? -4.887 -14.008 11.453 1 96.75 90 ASP A N 1
ATOM 686 C CA . ASP A 1 90 ? -4.676 -14.305 12.867 1 96.75 90 ASP A CA 1
ATOM 687 C C . ASP A 1 90 ? -4.008 -13.133 13.586 1 96.75 90 ASP A C 1
ATOM 689 O O . ASP A 1 90 ? -2.781 -13.023 13.594 1 96.75 90 ASP A O 1
ATOM 693 N N . ALA A 1 91 ? -4.773 -12.336 14.219 1 91 91 ALA A N 1
ATOM 694 C CA . ALA A 1 91 ? -4.305 -11.086 14.812 1 91 91 ALA A CA 1
ATOM 695 C C . ALA A 1 91 ? -3.309 -11.352 15.938 1 91 91 ALA A C 1
ATOM 697 O O . ALA A 1 91 ? -2.404 -10.547 16.172 1 91 91 ALA A O 1
ATOM 698 N N . GLU A 1 92 ? -3.432 -12.453 16.594 1 91.25 92 GLU A N 1
ATOM 699 C CA . GLU A 1 92 ? -2.582 -12.758 17.734 1 91.25 92 GLU A CA 1
ATOM 700 C C . GLU A 1 92 ? -1.149 -13.047 17.297 1 91.25 92 GLU A C 1
ATOM 702 O O . GLU A 1 92 ? -0.198 -12.695 18 1 91.25 92 GLU A O 1
ATOM 707 N N . SER A 1 93 ? -1.054 -13.633 16.141 1 94.06 93 SER A N 1
ATOM 708 C CA . SER A 1 93 ? 0.282 -14.016 15.703 1 94.06 93 SER A CA 1
ATOM 709 C C . SER A 1 93 ? 0.884 -12.961 14.781 1 94.06 93 SER A C 1
ATOM 711 O O . SER A 1 93 ? 2.088 -12.977 14.516 1 94.06 93 SER A O 1
ATOM 713 N N . PHE A 1 94 ? 0.076 -12.062 14.352 1 94.31 94 PHE A N 1
ATOM 714 C CA . PHE A 1 94 ? 0.553 -11.023 13.445 1 94.31 94 PHE A CA 1
ATOM 715 C C . PHE A 1 94 ? 1.662 -10.203 14.094 1 94.31 94 PHE A C 1
ATOM 717 O O . PHE A 1 94 ? 1.538 -9.789 15.25 1 94.31 94 PHE A O 1
ATOM 724 N N . SER A 1 95 ? 2.783 -10 13.344 1 92.69 95 SER A N 1
ATOM 725 C CA . SER A 1 95 ? 3.943 -9.281 13.875 1 92.69 95 SER A CA 1
ATOM 726 C C . SER A 1 95 ? 4.691 -8.555 12.766 1 92.69 95 SER A C 1
ATOM 728 O O . SER A 1 95 ? 4.242 -8.523 11.617 1 92.69 95 SER A O 1
ATOM 730 N N . ASN A 1 96 ? 5.812 -7.973 13.164 1 91.44 96 ASN A N 1
ATOM 731 C CA . ASN A 1 96 ? 6.625 -7.234 12.211 1 91.44 96 ASN A CA 1
ATOM 732 C C . ASN A 1 96 ? 7.398 -8.172 11.289 1 91.44 96 ASN A C 1
ATOM 734 O O . ASN A 1 96 ? 8.18 -7.719 10.453 1 91.44 96 ASN A O 1
ATOM 738 N N . SER A 1 97 ? 7.102 -9.477 11.383 1 96.69 97 SER A N 1
ATOM 739 C CA . SER A 1 97 ? 7.84 -10.383 10.516 1 96.69 97 SER A CA 1
ATOM 740 C C . SER A 1 97 ? 6.953 -11.523 10.023 1 96.69 97 SER A C 1
ATOM 742 O O . SER A 1 97 ? 7.41 -12.398 9.289 1 96.69 97 SER A O 1
ATOM 744 N N . TYR A 1 98 ? 5.707 -11.477 10.461 1 97.62 98 TYR A N 1
ATOM 745 C CA . TYR A 1 98 ? 4.922 -12.68 10.219 1 97.62 98 TYR A CA 1
ATOM 746 C C . TYR A 1 98 ? 3.438 -12.344 10.094 1 97.62 98 TYR A C 1
ATOM 748 O O . TYR A 1 98 ? 2.914 -11.516 10.844 1 97.62 98 TYR A O 1
ATOM 756 N N . ALA A 1 99 ? 2.762 -12.984 9.172 1 98.25 99 ALA A N 1
ATOM 757 C CA . ALA A 1 99 ? 1.308 -12.969 9.039 1 98.25 99 ALA A CA 1
ATOM 758 C C . ALA A 1 99 ? 0.765 -14.359 8.734 1 98.25 99 ALA A C 1
ATOM 760 O O . ALA A 1 99 ? 1.368 -15.117 7.969 1 98.25 99 ALA A O 1
ATOM 761 N N . HIS A 1 100 ? -0.321 -14.711 9.367 1 98.75 100 HIS A N 1
ATOM 762 C CA . HIS A 1 100 ? -1.033 -15.961 9.141 1 98.75 100 HIS A CA 1
ATOM 763 C C . HIS A 1 100 ? -2.492 -15.711 8.773 1 98.75 100 HIS A C 1
ATOM 765 O O . HIS A 1 100 ? -3.234 -15.102 9.547 1 98.75 100 HIS A O 1
ATOM 771 N N . TYR A 1 101 ? -2.869 -16.188 7.613 1 98.62 101 TYR A N 1
ATOM 772 C CA . TYR A 1 101 ? -4.242 -16.078 7.129 1 98.62 101 TYR A CA 1
ATOM 773 C C . TYR A 1 101 ? -4.895 -17.453 7.023 1 98.62 101 TYR A C 1
ATOM 775 O O . TYR A 1 101 ? -4.215 -18.453 6.766 1 98.62 101 TYR A O 1
ATOM 783 N N . SER A 1 102 ? -6.211 -17.453 7.164 1 98.5 102 SER A N 1
ATOM 784 C CA . SER A 1 102 ? -6.953 -18.688 6.98 1 98.5 102 SER A CA 1
ATOM 785 C C . SER A 1 102 ? -8.234 -18.453 6.18 1 98.5 102 SER A C 1
ATOM 787 O O . SER A 1 102 ? -8.758 -17.344 6.152 1 98.5 102 SER A O 1
ATOM 789 N N . LEU A 1 103 ? -8.625 -19.484 5.504 1 96.81 103 LEU A N 1
ATOM 790 C CA . LEU A 1 103 ? -9.867 -19.531 4.738 1 96.81 103 LEU A CA 1
ATOM 791 C C . LEU A 1 103 ? -10.461 -20.938 4.762 1 96.81 103 LEU A C 1
ATOM 793 O O . LEU A 1 103 ? -9.734 -21.922 4.672 1 96.81 103 LEU A O 1
ATOM 797 N N . THR A 1 104 ? -11.781 -20.984 4.891 1 95.44 104 THR A N 1
ATOM 798 C CA . THR A 1 104 ? -12.469 -22.281 4.875 1 95.44 104 THR A CA 1
ATOM 799 C C . THR A 1 104 ? -13.625 -22.266 3.877 1 95.44 104 THR A C 1
ATOM 801 O O . THR A 1 104 ? -13.867 -21.25 3.219 1 95.44 104 THR A O 1
ATOM 804 N N . GLU A 1 105 ? -14.32 -23.406 3.771 1 91.12 105 GLU A N 1
ATOM 805 C CA . GLU A 1 105 ? -15.477 -23.5 2.883 1 91.12 105 GLU A CA 1
ATOM 806 C C . GLU A 1 105 ? -16.578 -22.516 3.287 1 91.12 105 GLU A C 1
ATOM 808 O O . GLU A 1 105 ? -17.391 -22.109 2.457 1 91.12 105 GLU A O 1
ATOM 813 N N . ALA A 1 106 ? -16.578 -22.078 4.539 1 89.38 106 ALA A N 1
ATOM 814 C CA . ALA A 1 106 ? -17.578 -21.141 5.023 1 89.38 106 ALA A CA 1
ATOM 815 C C . ALA A 1 106 ? -17.406 -19.766 4.371 1 89.38 106 ALA A C 1
ATOM 817 O O . ALA A 1 106 ? -18.328 -18.953 4.352 1 89.38 106 ALA A O 1
ATOM 818 N N . ASP A 1 107 ? -16.203 -19.578 3.834 1 88.88 107 ASP A N 1
ATOM 819 C CA . ASP A 1 107 ? -15.883 -18.281 3.242 1 88.88 107 ASP A CA 1
ATOM 820 C C . ASP A 1 107 ? -16.172 -18.266 1.742 1 88.88 107 ASP A C 1
ATOM 822 O O . ASP A 1 107 ? -15.992 -17.25 1.073 1 88.88 107 ASP A O 1
ATOM 826 N N . VAL A 1 108 ? -16.531 -19.406 1.233 1 81.25 108 VAL A N 1
ATOM 827 C CA . VAL A 1 108 ? -16.844 -19.562 -0.183 1 81.25 108 VAL A CA 1
ATOM 828 C C . VAL A 1 108 ? -18.312 -19.188 -0.432 1 81.25 108 VAL A C 1
ATOM 830 O O . VAL A 1 108 ? -19.203 -19.625 0.3 1 81.25 108 VAL A O 1
ATOM 833 N N . PRO A 1 109 ? -18.406 -18.297 -1.438 1 73.88 109 PRO A N 1
ATOM 834 C CA . PRO A 1 109 ? -19.812 -17.969 -1.712 1 73.88 109 PRO A CA 1
ATOM 835 C C . PRO A 1 109 ? -20.656 -19.188 -2.076 1 73.88 109 PRO A C 1
ATOM 837 O O . PRO A 1 109 ? -20.156 -20.094 -2.75 1 73.88 109 PRO A O 1
ATOM 840 N N . SER A 1 110 ? -21.859 -19.062 -1.672 1 68.31 110 SER A N 1
ATOM 841 C CA . SER A 1 110 ? -22.781 -20.172 -1.887 1 68.31 110 SER A CA 1
ATOM 842 C C . SER A 1 110 ? -23.031 -20.406 -3.373 1 68.31 110 SER A C 1
ATOM 844 O O . SER A 1 110 ? -23.344 -21.516 -3.791 1 68.31 110 SER A O 1
ATOM 846 N N . ASP A 1 111 ? -22.953 -19.344 -4.059 1 64.44 111 ASP A N 1
ATOM 847 C CA . ASP A 1 111 ? -23.281 -19.453 -5.477 1 64.44 111 ASP A CA 1
ATOM 848 C C . ASP A 1 111 ? -22.062 -19.875 -6.293 1 64.44 111 ASP A C 1
ATOM 850 O O . ASP A 1 111 ? -22.094 -19.859 -7.523 1 64.44 111 ASP A O 1
ATOM 854 N N . MET A 1 112 ? -21.062 -20.172 -5.586 1 63.16 112 MET A N 1
ATOM 855 C CA . MET A 1 112 ? -19.844 -20.531 -6.285 1 63.16 112 MET A CA 1
ATOM 856 C C . MET A 1 112 ? -19.969 -21.891 -6.934 1 63.16 112 MET A C 1
ATOM 858 O O . MET A 1 112 ? -20.625 -22.781 -6.398 1 63.16 112 MET A O 1
ATOM 862 N N . LEU A 1 113 ? -19.297 -21.922 -8.148 1 62.62 113 LEU A N 1
ATOM 863 C CA . LEU A 1 113 ? -19.266 -23.094 -9.016 1 62.62 113 LEU A CA 1
ATOM 864 C C . LEU A 1 113 ? -18.75 -24.312 -8.266 1 62.62 113 LEU A C 1
ATOM 866 O O . LEU A 1 113 ? -18 -24.172 -7.297 1 62.62 113 LEU A O 1
ATOM 870 N N . PRO A 1 114 ? -19.172 -25.328 -8.82 1 73.19 114 PRO A N 1
ATOM 871 C CA . PRO A 1 114 ? -18.703 -26.625 -8.32 1 73.19 114 PRO A CA 1
ATOM 872 C C . PRO A 1 114 ? -17.172 -26.734 -8.297 1 73.19 114 PRO A C 1
ATOM 874 O O . PRO A 1 114 ? -16.484 -26.031 -9.039 1 73.19 114 PRO A O 1
ATOM 877 N N . TRP A 1 115 ? -16.578 -27.359 -7.391 1 82.56 115 TRP A N 1
ATOM 878 C CA . TRP A 1 115 ? -15.148 -27.594 -7.23 1 82.56 115 TRP A CA 1
ATOM 879 C C . TRP A 1 115 ? -14.531 -28.109 -8.523 1 82.56 115 TRP A C 1
ATOM 881 O O . TRP A 1 115 ? -13.914 -27.344 -9.273 1 82.56 115 TRP A O 1
ATOM 891 N N . PHE A 1 116 ? -14.461 -29.25 -8.906 1 80.88 116 PHE A N 1
ATOM 892 C CA . PHE A 1 116 ? -14.023 -29.812 -10.172 1 80.88 116 PHE A CA 1
ATOM 893 C C . PHE A 1 116 ? -15.195 -30.406 -10.93 1 80.88 116 PHE A C 1
ATOM 895 O O . PHE A 1 116 ? -16.266 -29.797 -11.031 1 80.88 116 PHE A O 1
ATOM 902 N N . GLU A 1 117 ? -15.242 -31.453 -11.438 1 72 117 GLU A N 1
ATOM 903 C CA . GLU A 1 117 ? -16.234 -32.031 -12.344 1 72 117 GLU A CA 1
ATOM 904 C C . GLU A 1 117 ? -17.562 -32.25 -11.641 1 72 117 GLU A C 1
ATOM 906 O O . GLU A 1 117 ? -18.047 -33.375 -11.539 1 72 117 GLU A O 1
ATOM 911 N N . GLY A 1 118 ? -18.016 -30.984 -11.016 1 73.62 118 GLY A N 1
ATOM 912 C CA . GLY A 1 118 ? -19.375 -31.062 -10.5 1 73.62 118 GLY A CA 1
ATOM 913 C C . GLY A 1 118 ? -19.438 -31.375 -9.023 1 73.62 118 GLY A C 1
ATOM 914 O O . GLY A 1 118 ? -20.531 -31.422 -8.438 1 73.62 118 GLY A O 1
ATOM 915 N N . ASP A 1 119 ? -18.391 -31.5 -8.477 1 78.56 119 ASP A N 1
ATOM 916 C CA . ASP A 1 119 ? -18.359 -31.828 -7.051 1 78.56 119 ASP A CA 1
ATOM 917 C C . ASP A 1 119 ? -18.75 -30.625 -6.199 1 78.56 119 ASP A C 1
ATOM 919 O O . ASP A 1 119 ? -18.5 -29.484 -6.594 1 78.56 119 ASP A O 1
ATOM 923 N N . ALA A 1 120 ? -19.453 -30.953 -5.148 1 83.5 120 ALA A N 1
ATOM 924 C CA . ALA A 1 120 ? -19.703 -29.891 -4.168 1 83.5 120 ALA A CA 1
ATOM 925 C C . ALA A 1 120 ? -18.391 -29.391 -3.559 1 83.5 120 ALA A C 1
ATOM 927 O O . ALA A 1 120 ? -17.391 -30.109 -3.545 1 83.5 120 ALA A O 1
ATOM 928 N N . VAL A 1 121 ? -18.422 -28.203 -3.125 1 86.06 121 VAL A N 1
ATOM 929 C CA . VAL A 1 121 ? -17.266 -27.703 -2.402 1 86.06 121 VAL A CA 1
ATOM 930 C C . VAL A 1 121 ? -17 -28.562 -1.171 1 86.06 121 VAL A C 1
ATOM 932 O O . VAL A 1 121 ? -17.875 -28.734 -0.326 1 86.06 121 VAL A O 1
ATOM 935 N N . PRO A 1 122 ? -15.852 -29.031 -1.13 1 92.25 122 PRO A N 1
ATOM 936 C CA . PRO A 1 122 ? -15.539 -29.859 0.038 1 92.25 122 PRO A CA 1
ATOM 937 C C . PRO A 1 122 ? -15.242 -29.031 1.286 1 92.25 122 PRO A C 1
ATOM 939 O O . PRO A 1 122 ? -15.062 -27.812 1.195 1 92.25 122 PRO A O 1
ATOM 942 N N . SER A 1 123 ? -15.336 -29.797 2.436 1 94.06 123 SER A N 1
ATOM 943 C CA . SER A 1 123 ? -14.789 -29.188 3.643 1 94.06 123 SER A CA 1
ATOM 944 C C . SER A 1 123 ? -13.266 -29.094 3.574 1 94.06 123 SER A C 1
ATOM 946 O O . SER A 1 123 ? -12.594 -30.078 3.287 1 94.06 123 SER A O 1
ATOM 948 N N . PHE A 1 124 ? -12.75 -27.891 3.715 1 96.12 124 PHE A N 1
ATOM 949 C CA . PHE A 1 124 ? -11.305 -27.688 3.674 1 96.12 124 PHE A CA 1
ATOM 950 C C . PHE A 1 124 ? -10.898 -26.531 4.59 1 96.12 124 PHE A C 1
ATOM 952 O O . PHE A 1 124 ? -11.742 -25.75 5.031 1 96.12 124 PHE A O 1
ATOM 959 N N . ARG A 1 125 ? -9.672 -26.484 4.949 1 97.81 125 ARG A N 1
ATOM 960 C CA . ARG A 1 125 ? -9.023 -25.328 5.543 1 97.81 125 ARG A CA 1
ATOM 961 C C . ARG A 1 125 ? -7.762 -24.953 4.777 1 97.81 125 ARG A C 1
ATOM 963 O O . ARG A 1 125 ? -6.922 -25.797 4.492 1 97.81 125 ARG A O 1
ATOM 970 N N . ALA A 1 126 ? -7.691 -23.781 4.387 1 98.31 126 ALA A N 1
ATOM 971 C CA . ALA A 1 126 ? -6.488 -23.234 3.766 1 98.31 126 ALA A CA 1
ATOM 972 C C . ALA A 1 126 ? -5.797 -22.234 4.695 1 98.31 126 ALA A C 1
ATOM 974 O O . ALA A 1 126 ? -6.414 -21.281 5.172 1 98.31 126 ALA A O 1
ATOM 975 N N . ASP A 1 127 ? -4.57 -22.484 4.984 1 98.81 127 ASP A N 1
ATOM 976 C CA . ASP A 1 127 ? -3.727 -21.594 5.773 1 98.81 127 ASP A CA 1
ATOM 977 C C . ASP A 1 127 ? -2.609 -21 4.922 1 98.81 127 ASP A C 1
ATOM 979 O O . ASP A 1 127 ? -1.902 -21.719 4.219 1 98.81 127 ASP A O 1
ATOM 983 N N . TYR A 1 128 ? -2.51 -19.75 4.98 1 98.88 128 TYR A N 1
ATOM 984 C CA . TYR A 1 128 ? -1.443 -19.047 4.281 1 98.88 128 TYR A CA 1
ATOM 985 C C . TYR A 1 128 ? -0.543 -18.312 5.266 1 98.88 128 TYR A C 1
ATOM 987 O O . TYR A 1 128 ? -0.999 -17.422 5.984 1 98.88 128 TYR A O 1
ATOM 995 N N . GLU A 1 129 ? 0.722 -18.672 5.32 1 98.94 129 GLU A N 1
ATOM 996 C CA . GLU A 1 129 ? 1.711 -18.062 6.203 1 98.94 129 GLU A CA 1
ATOM 997 C C . GLU A 1 129 ? 2.77 -17.312 5.406 1 98.94 129 GLU A C 1
ATOM 999 O O . GLU A 1 129 ? 3.27 -17.812 4.398 1 98.94 129 GLU A O 1
ATOM 1004 N N . VAL A 1 130 ? 3.072 -16.141 5.891 1 98.88 130 VAL A N 1
ATOM 1005 C CA . VAL A 1 130 ? 4.078 -15.289 5.258 1 98.88 130 VAL A CA 1
ATOM 1006 C C . VAL A 1 130 ? 5.117 -14.859 6.289 1 98.88 130 VAL A C 1
ATOM 1008 O O . VAL A 1 130 ? 4.773 -14.258 7.312 1 98.88 130 VAL A O 1
ATOM 1011 N N . HIS A 1 131 ? 6.336 -15.172 6.047 1 98.88 131 HIS A N 1
ATOM 1012 C CA . HIS A 1 131 ? 7.477 -14.719 6.832 1 98.88 131 HIS A CA 1
ATOM 1013 C C . HIS A 1 131 ? 8.312 -13.711 6.051 1 98.88 131 HIS A C 1
ATOM 1015 O O . HIS A 1 131 ? 8.773 -14 4.945 1 98.88 131 HIS A O 1
ATOM 1021 N N . VAL A 1 132 ? 8.539 -12.562 6.68 1 98.25 132 VAL A N 1
ATOM 1022 C CA . VAL A 1 132 ? 9.219 -11.477 5.992 1 98.25 132 VAL A CA 1
ATOM 1023 C C . VAL A 1 132 ? 10.516 -11.125 6.727 1 98.25 132 VAL A C 1
ATOM 1025 O O . VAL A 1 132 ? 10.484 -10.797 7.914 1 98.25 132 VAL A O 1
ATOM 1028 N N . ALA A 1 133 ? 11.609 -11.172 6.117 1 97.06 133 ALA A N 1
ATOM 1029 C CA . ALA A 1 133 ? 12.945 -10.742 6.531 1 97.06 133 ALA A CA 1
ATOM 1030 C C . ALA A 1 133 ? 13.805 -10.383 5.32 1 97.06 133 ALA A C 1
ATOM 1032 O O . ALA A 1 133 ? 13.336 -9.703 4.402 1 97.06 133 ALA A O 1
ATOM 1033 N N . ASP A 1 134 ? 15.109 -10.719 5.375 1 97.44 134 ASP A N 1
ATOM 1034 C CA . ASP A 1 134 ? 15.945 -10.594 4.184 1 97.44 134 ASP A CA 1
ATOM 1035 C C . ASP A 1 134 ? 15.578 -11.656 3.146 1 97.44 134 ASP A C 1
ATOM 1037 O O . ASP A 1 134 ? 16.047 -11.602 2.006 1 97.44 134 ASP A O 1
ATOM 1041 N N . THR A 1 135 ? 14.742 -12.539 3.615 1 98.5 135 THR A N 1
ATOM 1042 C CA . THR A 1 135 ? 14.094 -13.531 2.77 1 98.5 135 THR A CA 1
ATOM 1043 C C . THR A 1 135 ? 12.57 -13.453 2.91 1 98.5 135 THR A C 1
ATOM 1045 O O . THR A 1 135 ? 12.062 -12.93 3.904 1 98.5 135 THR A O 1
ATOM 1048 N N . LEU A 1 136 ? 11.906 -13.859 1.879 1 98.81 136 LEU A N 1
ATOM 1049 C CA . LEU A 1 136 ? 10.453 -14.016 1.923 1 98.81 136 LEU A CA 1
ATOM 1050 C C . LEU A 1 136 ? 10.055 -15.477 1.799 1 98.81 136 LEU A C 1
ATOM 1052 O O . LEU A 1 136 ? 10.43 -16.141 0.831 1 98.81 136 LEU A O 1
ATOM 1056 N N . THR A 1 137 ? 9.344 -15.977 2.781 1 98.94 137 THR A N 1
ATOM 1057 C CA . THR A 1 137 ? 8.805 -17.328 2.703 1 98.94 137 THR A CA 1
ATOM 1058 C C . THR A 1 137 ? 7.281 -17.312 2.773 1 98.94 137 THR A C 1
ATOM 1060 O O . THR A 1 137 ? 6.703 -16.75 3.705 1 98.94 137 THR A O 1
ATOM 1063 N N . MET A 1 138 ? 6.695 -17.906 1.822 1 98.94 138 MET A N 1
ATOM 1064 C CA . MET A 1 138 ? 5.242 -18.031 1.726 1 98.94 138 MET A CA 1
ATOM 1065 C C . MET A 1 138 ? 4.832 -19.5 1.667 1 98.94 138 MET A C 1
ATOM 1067 O O . MET A 1 138 ? 5.398 -20.281 0.894 1 98.94 138 MET A O 1
ATOM 1071 N N . THR A 1 139 ? 3.85 -19.859 2.482 1 98.94 139 THR A N 1
ATOM 1072 C CA . THR A 1 139 ? 3.387 -21.25 2.498 1 98.94 139 THR A CA 1
ATOM 1073 C C . THR A 1 139 ? 1.862 -21.297 2.486 1 98.94 139 THR A C 1
ATOM 1075 O O . THR A 1 139 ? 1.207 -20.75 3.373 1 98.94 139 THR A O 1
ATOM 1078 N N . LEU A 1 140 ? 1.324 -21.938 1.512 1 98.94 140 LEU A N 1
ATOM 1079 C CA . LEU A 1 140 ? -0.089 -22.297 1.479 1 98.94 140 LEU A CA 1
ATOM 1080 C C . LEU A 1 140 ? -0.289 -23.75 1.896 1 98.94 140 LEU A C 1
ATOM 1082 O O . LEU A 1 140 ? 0.167 -24.672 1.207 1 98.94 140 LEU A O 1
ATOM 1086 N N . THR A 1 141 ? -0.947 -23.953 3.008 1 98.94 141 THR A N 1
ATOM 1087 C CA . THR A 1 141 ? -1.275 -25.297 3.467 1 98.94 141 THR A CA 1
ATOM 1088 C C . THR A 1 141 ? -2.773 -25.562 3.348 1 98.94 141 THR A C 1
ATOM 1090 O O . THR A 1 141 ? -3.586 -24.812 3.904 1 98.94 141 THR A O 1
ATOM 1093 N N . VAL A 1 142 ? -3.104 -26.578 2.641 1 98.69 142 VAL A N 1
ATOM 1094 C CA . VAL A 1 142 ? -4.5 -26.984 2.51 1 98.69 142 VAL A CA 1
ATOM 1095 C C . VAL A 1 142 ? -4.723 -28.297 3.238 1 98.69 142 VAL A C 1
ATOM 1097 O O . VAL A 1 142 ? -3.936 -29.234 3.086 1 98.69 142 VAL A O 1
ATOM 1100 N N . THR A 1 143 ? -5.723 -28.312 4.02 1 98.81 143 THR A N 1
ATOM 1101 C CA . THR A 1 143 ? -6.109 -29.5 4.766 1 98.81 143 THR A CA 1
ATOM 1102 C C . THR A 1 143 ? -7.516 -29.953 4.383 1 98.81 143 THR A C 1
ATOM 1104 O O . THR A 1 143 ? -8.422 -29.125 4.254 1 98.81 143 THR A O 1
ATOM 1107 N N . ASN A 1 144 ? -7.664 -31.297 4.184 1 98.44 144 ASN A N 1
ATOM 1108 C CA . ASN A 1 144 ? -8.992 -31.891 4.039 1 98.44 144 ASN A CA 1
ATOM 1109 C C . ASN A 1 144 ? -9.648 -32.125 5.395 1 98.44 144 ASN A C 1
ATOM 1111 O O . ASN A 1 144 ? -9.352 -33.125 6.07 1 98.44 144 ASN A O 1
ATOM 1115 N N . THR A 1 145 ? -10.547 -31.297 5.703 1 98.19 145 THR A N 1
ATOM 1116 C CA . THR A 1 145 ? -11.219 -31.422 6.996 1 98.19 145 THR A CA 1
ATOM 1117 C C . THR A 1 145 ? -12.523 -32.188 6.859 1 98.19 145 THR A C 1
ATOM 1119 O O . THR A 1 145 ? -13.297 -32.281 7.816 1 98.19 145 THR A O 1
ATOM 1122 N N . GLY A 1 146 ? -12.766 -32.656 5.652 1 96.69 146 GLY A N 1
ATOM 1123 C CA . GLY A 1 146 ? -13.984 -33.406 5.383 1 96.69 146 GLY A CA 1
ATOM 1124 C C . GLY A 1 146 ? -13.797 -34.906 5.488 1 96.69 146 GLY A C 1
ATOM 1125 O O . GLY A 1 146 ? -12.781 -35.375 5.992 1 96.69 146 GLY A O 1
ATOM 1126 N N . ALA A 1 147 ? -14.906 -35.594 5.008 1 96.56 147 ALA A N 1
ATOM 1127 C CA . ALA A 1 147 ? -14.938 -37.062 5.152 1 96.56 147 ALA A CA 1
ATOM 1128 C C . ALA A 1 147 ? -14.656 -37.75 3.82 1 96.56 147 ALA A C 1
ATOM 1130 O O . ALA A 1 147 ? -14.508 -38.969 3.77 1 96.56 147 ALA A O 1
ATOM 1131 N N . THR A 1 148 ? -14.531 -37.031 2.758 1 95.31 148 THR A N 1
ATOM 1132 C CA . THR A 1 148 ? -14.281 -37.594 1.429 1 95.31 148 THR A CA 1
ATOM 1133 C C . THR A 1 148 ? -13.039 -36.938 0.811 1 95.31 148 THR A C 1
ATOM 1135 O O . THR A 1 148 ? -12.75 -35.781 1.069 1 95.31 148 THR A O 1
ATOM 1138 N N . PRO A 1 149 ? -12.328 -37.75 0.02 1 96.31 149 PRO A N 1
ATOM 1139 C CA . PRO A 1 149 ? -11.18 -37.125 -0.653 1 96.31 149 PRO A CA 1
ATOM 1140 C C . PRO A 1 149 ? -11.57 -36.062 -1.666 1 96.31 149 PRO A C 1
ATOM 1142 O O . PRO A 1 149 ? -12.695 -36.094 -2.18 1 96.31 149 PRO A O 1
ATOM 1145 N N . PHE A 1 150 ? -10.664 -35.094 -1.915 1 95 150 PHE A N 1
ATOM 1146 C CA . PHE A 1 150 ? -10.844 -34.125 -3 1 95 150 PHE A CA 1
ATOM 1147 C C . PHE A 1 150 ? -9.5 -33.75 -3.623 1 95 150 PHE A C 1
ATOM 1149 O O . PHE A 1 150 ? -8.445 -34 -3.029 1 95 150 PHE A O 1
ATOM 1156 N N . SER A 1 151 ? -9.547 -33.312 -4.836 1 95.81 151 SER A N 1
ATOM 1157 C CA . SER A 1 151 ? -8.375 -32.812 -5.547 1 95.81 151 SER A CA 1
ATOM 1158 C C . SER A 1 151 ? -8.453 -31.297 -5.738 1 95.81 151 SER A C 1
ATOM 1160 O O . SER A 1 151 ? -9.539 -30.719 -5.73 1 95.81 151 SER A O 1
ATOM 1162 N N . TYR A 1 152 ? -7.328 -30.672 -5.863 1 96.5 152 TYR A N 1
ATOM 1163 C CA . TYR A 1 152 ? -7.254 -29.25 -6.148 1 96.5 152 TYR A CA 1
ATOM 1164 C C . TYR A 1 152 ? -5.949 -28.906 -6.859 1 96.5 152 TYR A C 1
ATOM 1166 O O . TYR A 1 152 ? -5.027 -29.719 -6.906 1 96.5 152 TYR A O 1
ATOM 1174 N N . GLU A 1 153 ? -5.922 -27.797 -7.512 1 97.88 153 GLU A N 1
ATOM 1175 C CA . GLU A 1 153 ? -4.723 -27.141 -8.023 1 97.88 153 GLU A CA 1
ATOM 1176 C C . GLU A 1 153 ? -4.406 -25.875 -7.234 1 97.88 153 GLU A C 1
ATOM 1178 O O . GLU A 1 153 ? -5.301 -25.281 -6.629 1 97.88 153 GLU A O 1
ATOM 1183 N N . ALA A 1 154 ? -3.15 -25.531 -7.145 1 98.44 154 ALA A N 1
ATOM 1184 C CA . ALA A 1 154 ? -2.748 -24.328 -6.418 1 98.44 154 ALA A CA 1
ATOM 1185 C C . ALA A 1 154 ? -1.447 -23.766 -6.977 1 98.44 154 ALA A C 1
ATOM 1187 O O . ALA A 1 154 ? -0.671 -24.484 -7.613 1 98.44 154 ALA A O 1
ATOM 1188 N N . ALA A 1 155 ? -1.255 -22.531 -6.77 1 98.88 155 ALA A N 1
ATOM 1189 C CA . ALA A 1 155 ? 0.006 -21.875 -7.098 1 98.88 155 ALA A CA 1
ATOM 1190 C C . ALA A 1 155 ? 0.201 -20.625 -6.258 1 98.88 155 ALA A C 1
ATOM 1192 O O . ALA A 1 155 ? -0.772 -20 -5.809 1 98.88 155 ALA A O 1
ATOM 1193 N N . LEU A 1 156 ? 1.381 -20.344 -5.891 1 98.88 156 LEU A N 1
ATOM 1194 C CA . LEU A 1 156 ? 1.798 -19 -5.535 1 98.88 156 LEU A CA 1
ATOM 1195 C C . LEU A 1 156 ? 2.312 -18.25 -6.758 1 98.88 156 LEU A C 1
ATOM 1197 O O . LEU A 1 156 ? 3.445 -18.469 -7.195 1 98.88 156 LEU A O 1
ATOM 1201 N N . HIS A 1 157 ? 1.406 -17.391 -7.328 1 98.56 157 HIS A N 1
ATOM 1202 C CA . HIS A 1 157 ? 1.607 -16.734 -8.617 1 98.56 157 HIS A CA 1
ATOM 1203 C C . HIS A 1 157 ? 2.432 -15.469 -8.477 1 98.56 157 HIS A C 1
ATOM 1205 O O . HIS A 1 157 ? 1.93 -14.367 -8.727 1 98.56 157 HIS A O 1
ATOM 1211 N N . THR A 1 158 ? 3.695 -15.602 -8.273 1 98.75 158 THR A N 1
ATOM 1212 C CA . THR A 1 158 ? 4.582 -14.508 -7.891 1 98.75 158 THR A CA 1
ATOM 1213 C C . THR A 1 158 ? 5.02 -13.711 -9.117 1 98.75 158 THR A C 1
ATOM 1215 O O . THR A 1 158 ? 5.613 -14.266 -10.039 1 98.75 158 THR A O 1
ATOM 1218 N N . TYR A 1 159 ? 4.734 -12.477 -9.109 1 98.25 159 TYR A N 1
ATOM 1219 C CA . TYR A 1 159 ? 5.285 -11.508 -10.047 1 98.25 159 TYR A CA 1
ATOM 1220 C C . TYR A 1 159 ? 6.617 -10.953 -9.539 1 98.25 159 TYR A C 1
ATOM 1222 O O . TYR A 1 159 ? 6.664 -10.281 -8.508 1 98.25 159 TYR A O 1
ATOM 1230 N N . PHE A 1 160 ? 7.691 -11.188 -10.25 1 98.69 160 PHE A N 1
ATOM 1231 C CA . PHE A 1 160 ? 8.984 -10.625 -9.898 1 98.69 160 PHE A CA 1
ATOM 1232 C C . PHE A 1 160 ? 9.219 -9.305 -10.617 1 98.69 160 PHE A C 1
ATOM 1234 O O . PHE A 1 160 ? 9.031 -9.219 -11.836 1 98.69 160 PHE A O 1
ATOM 1241 N N . HIS A 1 161 ? 9.648 -8.305 -9.852 1 97.12 161 HIS A N 1
ATOM 1242 C CA . HIS A 1 161 ? 10.008 -7.02 -10.438 1 97.12 161 HIS A CA 1
ATOM 1243 C C . HIS A 1 161 ? 11.367 -7.09 -11.125 1 97.12 161 HIS A C 1
ATOM 1245 O O . HIS A 1 161 ? 12.375 -7.41 -10.484 1 97.12 161 HIS A O 1
ATOM 1251 N N . VAL A 1 162 ? 11.398 -6.762 -12.406 1 97.38 162 VAL A N 1
ATOM 1252 C CA . VAL A 1 162 ? 12.656 -6.793 -13.148 1 97.38 162 VAL A CA 1
ATOM 1253 C C . VAL A 1 162 ? 12.875 -5.453 -13.852 1 97.38 162 VAL A C 1
ATOM 1255 O O . VAL A 1 162 ? 11.938 -4.664 -14 1 97.38 162 VAL A O 1
ATOM 1258 N N . SER A 1 163 ? 14.094 -5.238 -14.203 1 96.06 163 SER A N 1
ATOM 1259 C CA . SER A 1 163 ? 14.438 -3.988 -14.867 1 96.06 163 SER A CA 1
ATOM 1260 C C . SER A 1 163 ? 13.781 -3.898 -16.25 1 96.06 163 SER A C 1
ATOM 1262 O O . SER A 1 163 ? 13.156 -2.891 -16.578 1 96.06 163 SER A O 1
ATOM 1264 N N . ASP A 1 164 ? 13.953 -4.91 -17.031 1 96.75 164 ASP A N 1
ATOM 1265 C CA . ASP A 1 164 ? 13.406 -5.078 -18.359 1 96.75 164 ASP A CA 1
ATOM 1266 C C . ASP A 1 164 ? 13.414 -6.551 -18.781 1 96.75 164 ASP A C 1
ATOM 1268 O O . ASP A 1 164 ? 14.461 -7.203 -18.75 1 96.75 164 ASP A O 1
ATOM 1272 N N . VAL A 1 165 ? 12.289 -6.992 -19.156 1 97 165 VAL A N 1
ATOM 1273 C CA . VAL A 1 165 ? 12.148 -8.422 -19.438 1 97 165 VAL A CA 1
ATOM 1274 C C . VAL A 1 165 ? 13.086 -8.82 -20.578 1 97 165 VAL A C 1
ATOM 1276 O O . VAL A 1 165 ? 13.492 -9.977 -20.672 1 97 165 VAL A O 1
ATOM 1279 N N . SER A 1 166 ? 13.5 -7.887 -21.391 1 96.12 166 SER A N 1
ATOM 1280 C CA . SER A 1 166 ? 14.375 -8.188 -22.516 1 96.12 166 SER A CA 1
ATOM 1281 C C . SER A 1 166 ? 15.812 -8.398 -22.047 1 96.12 166 SER A C 1
ATOM 1283 O O . SER A 1 166 ? 16.656 -8.883 -22.812 1 96.12 166 SER A O 1
ATOM 1285 N N . GLN A 1 167 ? 16.094 -8.125 -20.812 1 96.5 167 GLN A N 1
ATOM 1286 C CA . GLN A 1 167 ? 17.469 -8.141 -20.328 1 96.5 167 GLN A CA 1
ATOM 1287 C C . GLN A 1 167 ? 17.641 -9.117 -19.172 1 96.5 167 GLN A C 1
ATOM 1289 O O . GLN A 1 167 ? 18.609 -9.039 -18.422 1 96.5 167 GLN A O 1
ATOM 1294 N N . ILE A 1 168 ? 16.688 -9.945 -19 1 98.31 168 ILE A N 1
ATOM 1295 C CA . ILE A 1 168 ? 16.797 -10.867 -17.875 1 98.31 168 ILE A CA 1
ATOM 1296 C C . ILE A 1 168 ? 16.875 -12.305 -18.391 1 98.31 168 ILE A C 1
ATOM 1298 O O . ILE A 1 168 ? 16.562 -12.57 -19.547 1 98.31 168 ILE A O 1
ATOM 1302 N N . ARG A 1 169 ? 17.375 -13.195 -17.5 1 98.44 169 ARG A N 1
ATOM 1303 C CA . ARG A 1 169 ? 17.438 -14.625 -17.781 1 98.44 169 ARG A CA 1
ATOM 1304 C C . ARG A 1 169 ? 17.047 -15.445 -16.562 1 98.44 169 ARG A C 1
ATOM 1306 O O . ARG A 1 169 ? 17.391 -15.086 -15.43 1 98.44 169 ARG A O 1
ATOM 1313 N N . LEU A 1 170 ? 16.359 -16.5 -16.828 1 98.88 170 LEU A N 1
ATOM 1314 C CA . LEU A 1 170 ? 15.969 -17.453 -15.789 1 98.88 170 LEU A CA 1
ATOM 1315 C C . LEU A 1 170 ? 16.703 -18.781 -15.961 1 98.88 170 LEU A C 1
ATOM 1317 O O . LEU A 1 170 ? 16.562 -19.438 -16.984 1 98.88 170 LEU A O 1
ATOM 1321 N N . THR A 1 171 ? 17.531 -19.156 -14.961 1 98.88 171 THR A N 1
ATOM 1322 C CA . THR A 1 171 ? 18.281 -20.406 -15.008 1 98.88 171 THR A CA 1
ATOM 1323 C C . THR A 1 171 ? 17.719 -21.406 -13.992 1 98.88 171 THR A C 1
ATOM 1325 O O . THR A 1 171 ? 17 -21.031 -13.07 1 98.88 171 THR A O 1
ATOM 1328 N N . GLY A 1 172 ? 18.031 -22.672 -14.203 1 98.75 172 GLY A N 1
ATOM 1329 C CA . GLY A 1 172 ? 17.594 -23.734 -13.305 1 98.75 172 GLY A CA 1
ATOM 1330 C C . GLY A 1 172 ? 16.578 -24.672 -13.922 1 98.75 172 GLY A C 1
ATOM 1331 O O . GLY A 1 172 ? 16.203 -25.672 -13.312 1 98.75 172 GLY A O 1
ATOM 1332 N N . LEU A 1 173 ? 16.188 -24.328 -15.164 1 98.75 173 LEU A N 1
ATOM 13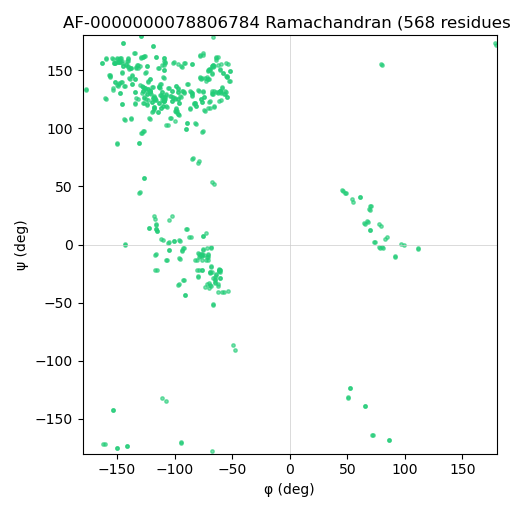33 C CA . LEU A 1 173 ? 15.148 -25.125 -15.812 1 98.75 173 LEU A CA 1
ATOM 1334 C C . LEU A 1 173 ? 15.703 -25.828 -17.047 1 98.75 173 LEU A C 1
ATOM 1336 O O . LEU A 1 173 ? 14.945 -26.406 -17.828 1 98.75 173 LEU A O 1
ATOM 1340 N N . GLU A 1 174 ? 16.984 -25.797 -17.172 1 98.19 174 GLU A N 1
ATOM 1341 C CA . GLU A 1 174 ? 17.609 -26.438 -18.328 1 98.19 174 GLU A CA 1
ATOM 1342 C C . GLU A 1 174 ? 17.234 -27.906 -18.406 1 98.19 174 GLU A C 1
ATOM 1344 O O . GLU A 1 174 ? 17.219 -28.609 -17.406 1 98.19 174 GLU A O 1
ATOM 1349 N N . HIS A 1 175 ? 16.781 -28.344 -19.578 1 98.06 175 HIS A N 1
ATOM 1350 C CA . HIS A 1 175 ? 16.453 -29.719 -19.953 1 98.06 175 HIS A CA 1
ATOM 1351 C C . HIS A 1 175 ? 15.148 -30.172 -19.297 1 98.06 175 HIS A C 1
ATOM 1353 O O . HIS A 1 175 ? 14.711 -31.312 -19.5 1 98.06 175 HIS A O 1
ATOM 1359 N N . ALA A 1 176 ? 14.539 -29.328 -18.594 1 98.38 176 ALA A N 1
ATOM 1360 C CA . ALA A 1 176 ? 13.242 -29.688 -18.031 1 98.38 176 ALA A CA 1
ATOM 1361 C C . ALA A 1 176 ? 12.18 -29.766 -19.125 1 98.38 176 ALA A C 1
ATOM 1363 O O . ALA A 1 176 ? 12.172 -28.953 -20.047 1 98.38 176 ALA A O 1
ATOM 1364 N N . HIS A 1 177 ? 11.297 -30.734 -18.969 1 98.25 177 HIS A N 1
ATOM 1365 C CA . HIS A 1 177 ? 10.117 -30.781 -19.828 1 98.25 177 HIS A CA 1
ATOM 1366 C C . HIS A 1 177 ? 9.086 -29.75 -19.406 1 98.25 177 HIS A C 1
ATOM 1368 O O . HIS A 1 177 ? 8.992 -29.406 -18.219 1 98.25 177 HIS A O 1
ATOM 1374 N N . TYR A 1 178 ? 8.43 -29.188 -20.391 1 98.19 178 TYR A N 1
ATOM 1375 C CA . TYR A 1 178 ? 7.379 -28.234 -20.062 1 98.19 178 TYR A CA 1
ATOM 1376 C C . TYR A 1 178 ? 6.27 -28.266 -21.109 1 98.19 178 TYR A C 1
ATOM 1378 O O . TYR A 1 178 ? 6.441 -28.844 -22.188 1 98.19 178 TYR A O 1
ATOM 1386 N N . GLU A 1 179 ? 5.094 -27.766 -20.688 1 97.19 179 GLU A N 1
ATOM 1387 C CA . GLU A 1 179 ? 3.969 -27.5 -21.578 1 97.19 179 GLU A CA 1
ATOM 1388 C C . GLU A 1 179 ? 3.857 -26.016 -21.875 1 97.19 179 GLU A C 1
ATOM 1390 O O . GLU A 1 179 ? 3.92 -25.172 -20.969 1 97.19 179 GLU A O 1
ATOM 1395 N N . ASP A 1 180 ? 3.707 -25.703 -23.172 1 97.62 180 ASP A N 1
ATOM 1396 C CA . ASP A 1 180 ? 3.689 -24.312 -23.625 1 97.62 180 ASP A CA 1
ATOM 1397 C C . ASP A 1 180 ? 2.266 -23.859 -23.938 1 97.62 180 ASP A C 1
ATOM 1399 O O . ASP A 1 180 ? 1.72 -24.188 -24.984 1 97.62 180 ASP A O 1
ATOM 1403 N N . ALA A 1 181 ? 1.742 -23 -23.078 1 95.69 181 ALA A N 1
ATOM 1404 C CA . ALA A 1 181 ? 0.363 -22.547 -23.234 1 95.69 181 ALA A CA 1
ATOM 1405 C C . ALA A 1 181 ? 0.22 -21.641 -24.469 1 95.69 181 ALA A C 1
ATOM 1407 O O . ALA A 1 181 ? -0.875 -21.5 -25.016 1 95.69 181 ALA A O 1
ATOM 1408 N N . THR A 1 182 ? 1.275 -21.016 -24.875 1 95.44 182 THR A N 1
ATOM 1409 C CA . THR A 1 182 ? 1.211 -20.156 -26.047 1 95.44 182 THR A CA 1
ATOM 1410 C C . THR A 1 182 ? 1.053 -20.969 -27.312 1 95.44 182 THR A C 1
ATOM 1412 O O . THR A 1 182 ? 0.742 -20.422 -28.375 1 95.44 182 THR A O 1
ATOM 1415 N N . ASN A 1 183 ? 1.256 -22.234 -27.234 1 94.12 183 ASN A N 1
ATOM 1416 C CA . ASN A 1 183 ? 1.168 -23.125 -28.391 1 94.12 183 ASN A CA 1
ATOM 1417 C C . ASN A 1 183 ? 0.296 -24.344 -28.078 1 94.12 183 ASN A C 1
ATOM 1419 O O . ASN A 1 183 ? 0.713 -25.484 -28.312 1 94.12 183 ASN A O 1
ATOM 1423 N N . GLY A 1 184 ? -0.8 -24.141 -27.469 1 91.88 184 GLY A N 1
ATOM 1424 C CA . GLY A 1 184 ? -1.782 -25.188 -27.219 1 91.88 184 GLY A CA 1
ATOM 1425 C C . GLY A 1 184 ? -1.307 -26.234 -26.234 1 91.88 184 GLY A C 1
ATOM 1426 O O . GLY A 1 184 ? -1.661 -27.406 -26.359 1 91.88 184 GLY A O 1
ATOM 1427 N N . PHE A 1 185 ? -0.301 -25.922 -25.422 1 94.19 185 PHE A N 1
ATOM 1428 C CA . PHE A 1 185 ? 0.263 -26.781 -24.391 1 94.19 185 PHE A CA 1
ATOM 1429 C C . PHE A 1 185 ? 1.025 -27.938 -25.031 1 94.19 185 PHE A C 1
ATOM 1431 O O . PHE A 1 185 ? 1.018 -29.062 -24.5 1 94.19 185 PHE A O 1
ATOM 1438 N N . ALA A 1 186 ? 1.63 -27.75 -26.125 1 93.88 186 ALA A N 1
ATOM 1439 C CA . ALA A 1 186 ? 2.518 -28.734 -26.734 1 93.88 186 ALA A CA 1
ATOM 1440 C C . ALA A 1 186 ? 3.676 -29.078 -25.797 1 93.88 186 ALA A C 1
ATOM 1442 O O . ALA A 1 186 ? 4.234 -28.203 -25.156 1 93.88 186 ALA A O 1
ATOM 1443 N N . PRO A 1 187 ? 3.982 -30.406 -25.672 1 95 187 PRO A N 1
ATOM 1444 C CA . PRO A 1 187 ? 5.145 -30.766 -24.859 1 95 187 PRO A CA 1
ATOM 1445 C C . PRO A 1 187 ? 6.461 -30.281 -25.453 1 95 187 PRO A C 1
ATOM 1447 O O . PRO A 1 187 ? 6.688 -30.422 -26.656 1 95 187 PRO A O 1
ATOM 1450 N N . CYS A 1 188 ? 7.211 -29.688 -24.609 1 97.56 188 CYS A N 1
ATOM 1451 C CA . CYS A 1 188 ? 8.5 -29.141 -25 1 97.56 188 CYS A CA 1
ATOM 1452 C C . CYS A 1 188 ? 9.586 -29.5 -24 1 97.56 188 CYS A C 1
ATOM 1454 O O . CYS A 1 188 ? 9.289 -30.031 -22.922 1 97.56 188 CYS A O 1
ATOM 1456 N N . GLU A 1 189 ? 10.781 -29.328 -24.422 1 98.06 189 GLU A N 1
ATOM 1457 C CA . GLU A 1 189 ? 11.938 -29.453 -23.547 1 98.06 189 GLU A CA 1
ATOM 1458 C C . GLU A 1 189 ? 12.781 -28.172 -23.578 1 98.06 189 GLU A C 1
ATOM 1460 O O . GLU A 1 189 ? 13.086 -27.656 -24.641 1 98.06 189 GLU A O 1
ATOM 1465 N N . GLN A 1 190 ? 13.062 -27.719 -22.406 1 98.12 190 GLN A N 1
ATOM 1466 C CA . GLN A 1 190 ? 13.914 -26.531 -22.328 1 98.12 190 GLN A CA 1
ATOM 1467 C C . GLN A 1 190 ? 15.336 -26.859 -22.797 1 98.12 190 GLN A C 1
ATOM 1469 O O . GLN A 1 190 ? 15.938 -27.828 -22.344 1 98.12 190 GLN A O 1
ATOM 1474 N N . PRO A 1 191 ? 15.898 -26.031 -23.703 1 97.44 191 PRO A N 1
ATOM 1475 C CA . PRO A 1 191 ? 17.297 -26.25 -24.109 1 97.44 191 PRO A CA 1
ATOM 1476 C C . PRO A 1 191 ? 18.281 -26 -22.969 1 97.44 191 PRO A C 1
ATOM 1478 O O . PRO A 1 191 ? 17.875 -25.672 -21.844 1 97.44 191 PRO A O 1
ATOM 1481 N N . ASP A 1 192 ? 19.594 -26.219 -23.281 1 96.69 192 ASP A N 1
ATOM 1482 C CA . ASP A 1 192 ? 20.656 -26.031 -22.297 1 96.69 192 ASP A CA 1
ATOM 1483 C C . ASP A 1 192 ? 20.891 -24.547 -22.016 1 96.69 192 ASP A C 1
ATOM 1485 O O . ASP A 1 192 ? 21.672 -24.188 -21.141 1 96.69 192 ASP A O 1
ATOM 1489 N N . GLU A 1 193 ? 20.062 -23.719 -22.484 1 96.88 193 GLU A N 1
ATOM 1490 C CA . GLU A 1 193 ? 20.172 -22.281 -22.281 1 96.88 193 GLU A CA 1
ATOM 1491 C C . GLU A 1 193 ? 19.109 -21.781 -21.312 1 96.88 193 GLU A C 1
ATOM 1493 O O . GLU A 1 193 ? 18.078 -22.422 -21.125 1 96.88 193 GLU A O 1
ATOM 1498 N N . ALA A 1 194 ? 19.438 -20.656 -20.703 1 98.12 194 ALA A N 1
ATOM 1499 C CA . ALA A 1 194 ? 18.484 -20.016 -19.781 1 98.12 194 ALA A CA 1
ATOM 1500 C C . ALA A 1 194 ? 17.203 -19.641 -20.516 1 98.12 194 ALA A C 1
ATOM 1502 O O . ALA A 1 194 ? 17.188 -19.438 -21.734 1 98.12 194 ALA A O 1
ATOM 1503 N N . VAL A 1 195 ? 16.094 -19.641 -19.766 1 98.5 195 VAL A N 1
ATOM 1504 C CA . VAL A 1 195 ? 14.844 -19.094 -20.297 1 98.5 195 VAL A CA 1
ATOM 1505 C C . VAL A 1 195 ? 14.977 -17.594 -20.5 1 98.5 195 VAL A C 1
ATOM 1507 O O . VAL A 1 195 ? 15.453 -16.875 -19.609 1 98.5 195 VAL A O 1
ATOM 1510 N N . THR A 1 196 ? 14.633 -17.109 -21.641 1 98.12 196 THR A N 1
ATOM 1511 C CA . THR A 1 196 ? 14.578 -15.68 -21.953 1 98.12 196 THR A CA 1
ATOM 1512 C C . THR A 1 196 ? 13.164 -15.266 -22.328 1 98.12 196 THR A C 1
ATOM 1514 O O . THR A 1 196 ? 12.266 -16.109 -22.438 1 98.12 196 THR A O 1
ATOM 1517 N N . PHE A 1 197 ? 12.93 -14.008 -22.453 1 97.56 197 PHE A N 1
ATOM 1518 C CA . PHE A 1 197 ? 11.586 -13.477 -22.656 1 97.56 197 PHE A CA 1
ATOM 1519 C C . PHE A 1 197 ? 11.531 -12.586 -23.891 1 97.56 197 PHE A C 1
ATOM 1521 O O . PHE A 1 197 ? 11.07 -11.438 -23.812 1 97.56 197 PHE A O 1
ATOM 1528 N N . ASP A 1 198 ? 11.875 -13.094 -24.969 1 94.88 198 ASP A N 1
ATOM 1529 C CA . ASP A 1 198 ? 11.906 -12.383 -26.25 1 94.88 198 ASP A CA 1
ATOM 1530 C C . ASP A 1 198 ? 10.516 -12.273 -26.859 1 94.88 198 ASP A C 1
ATOM 1532 O O . ASP A 1 198 ? 10.312 -11.547 -27.828 1 94.88 198 ASP A O 1
ATOM 1536 N N . GLY A 1 199 ? 9.609 -12.828 -26.375 1 95.62 199 GLY A N 1
ATOM 1537 C CA . GLY A 1 199 ? 8.188 -12.859 -26.672 1 95.62 199 GLY A CA 1
ATOM 1538 C C . GLY A 1 199 ? 7.348 -13.383 -25.531 1 95.62 199 GLY A C 1
ATOM 1539 O O . GLY A 1 199 ? 7.844 -13.531 -24.406 1 95.62 199 GLY A O 1
ATOM 1540 N N . PRO A 1 200 ? 6.023 -13.594 -25.875 1 97.06 200 PRO A N 1
ATOM 1541 C CA . PRO A 1 200 ? 5.191 -14.125 -24.797 1 97.06 200 PRO A CA 1
ATOM 1542 C C . PRO A 1 200 ? 5.68 -15.477 -24.281 1 97.06 200 PRO A C 1
ATOM 1544 O O . PRO A 1 200 ? 6.062 -16.344 -25.078 1 97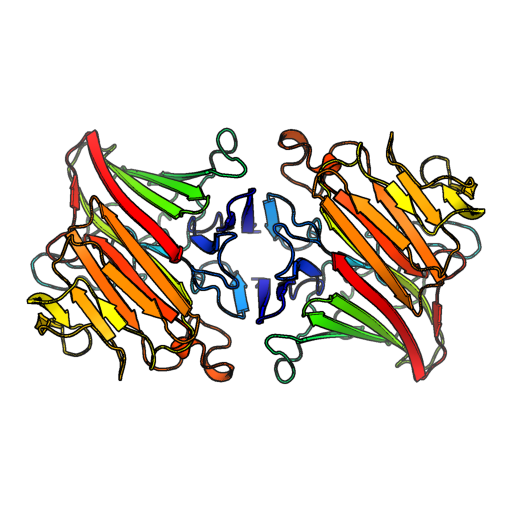.06 200 PRO A O 1
ATOM 1547 N N . VAL A 1 201 ? 5.793 -15.602 -23.047 1 97.88 201 VAL A N 1
ATOM 1548 C CA . VAL A 1 201 ? 6.129 -16.859 -22.375 1 97.88 201 VAL A CA 1
ATOM 1549 C C . VAL A 1 201 ? 4.984 -17.266 -21.453 1 97.88 201 VAL A C 1
ATOM 1551 O O . VAL A 1 201 ? 4.484 -16.469 -20.656 1 97.88 201 VAL A O 1
ATOM 1554 N N . ASP A 1 202 ? 4.535 -18.438 -21.578 1 98.19 202 ASP A N 1
ATOM 1555 C CA . ASP A 1 202 ? 3.533 -19.078 -20.734 1 98.19 202 ASP A CA 1
ATOM 1556 C C . ASP A 1 202 ? 3.754 -20.594 -20.672 1 98.19 202 ASP A C 1
ATOM 1558 O O . ASP A 1 202 ? 3.182 -21.344 -21.469 1 98.19 202 ASP A O 1
ATOM 1562 N N . ARG A 1 203 ? 4.586 -20.922 -19.734 1 98.56 203 ARG A N 1
ATOM 1563 C CA . ARG A 1 203 ? 5.102 -22.297 -19.75 1 98.56 203 ARG A CA 1
ATOM 1564 C C . ARG A 1 203 ? 4.945 -22.938 -18.375 1 98.56 203 ARG A C 1
ATOM 1566 O O . ARG A 1 203 ? 5.176 -22.297 -17.344 1 98.56 203 ARG A O 1
ATOM 1573 N N . VAL A 1 204 ? 4.527 -24.172 -18.328 1 98.5 204 VAL A N 1
ATOM 1574 C CA . VAL A 1 204 ? 4.445 -24.984 -17.109 1 98.5 204 VAL A CA 1
ATOM 1575 C C . VAL A 1 204 ? 5.551 -26.047 -17.125 1 98.5 204 VAL A C 1
ATOM 1577 O O . VAL A 1 204 ? 5.422 -27.078 -17.781 1 98.5 204 VAL A O 1
ATOM 1580 N N . TYR A 1 205 ? 6.594 -25.859 -16.391 1 98.75 205 TYR A N 1
ATOM 1581 C CA . TYR A 1 205 ? 7.73 -26.766 -16.328 1 98.75 205 TYR A CA 1
ATOM 1582 C C . TYR A 1 205 ? 7.496 -27.875 -15.312 1 98.75 205 TYR A C 1
ATOM 1584 O O . TYR A 1 205 ? 7.07 -27.609 -14.188 1 98.75 205 TYR A O 1
ATOM 1592 N N . ALA A 1 206 ? 7.734 -29.094 -15.703 1 98.12 206 ALA A N 1
ATOM 1593 C CA . ALA A 1 206 ? 7.762 -30.219 -14.773 1 98.12 206 ALA A CA 1
ATOM 1594 C C . ALA A 1 206 ? 9.086 -30.281 -14.016 1 98.12 206 ALA A C 1
ATOM 1596 O O . ALA A 1 206 ? 9.898 -31.188 -14.234 1 98.12 206 ALA A O 1
ATOM 1597 N N . SER A 1 207 ? 9.281 -29.328 -13.125 1 98.56 207 SER A N 1
ATOM 1598 C CA . SER A 1 207 ? 10.539 -29.234 -12.391 1 98.56 207 SER A CA 1
ATOM 1599 C C . SER A 1 207 ? 10.305 -28.797 -10.945 1 98.56 207 SER A C 1
ATOM 1601 O O . SER A 1 207 ? 9.516 -27.891 -10.688 1 98.56 207 SER A O 1
ATOM 1603 N N . THR A 1 208 ? 10.984 -29.438 -10.039 1 98.25 208 THR A N 1
ATOM 1604 C CA . THR A 1 208 ? 10.961 -29.078 -8.625 1 98.25 208 THR A CA 1
ATOM 1605 C C . THR A 1 208 ? 12.195 -28.281 -8.242 1 98.25 208 THR A C 1
ATOM 1607 O O . THR A 1 208 ? 12.367 -27.906 -7.086 1 98.25 208 THR A O 1
ATOM 1610 N N . ALA A 1 209 ? 13.055 -27.984 -9.242 1 98 209 ALA A N 1
ATOM 1611 C CA . ALA A 1 209 ? 14.336 -27.344 -8.984 1 98 209 ALA A CA 1
ATOM 1612 C C . ALA A 1 209 ? 14.156 -25.891 -8.57 1 98 209 ALA A C 1
ATOM 1614 O O . ALA A 1 209 ? 13.18 -25.25 -8.969 1 98 209 ALA A O 1
ATOM 1615 N N . ALA A 1 210 ? 15.109 -25.484 -7.754 1 98.69 210 ALA A N 1
ATOM 1616 C CA . ALA A 1 210 ? 15.219 -24.047 -7.559 1 98.69 210 ALA A CA 1
ATOM 1617 C C . ALA A 1 210 ? 15.656 -23.344 -8.844 1 98.69 210 ALA A C 1
ATOM 1619 O O . ALA A 1 210 ? 16.266 -23.969 -9.719 1 98.69 210 ALA A O 1
ATOM 1620 N N . VAL A 1 211 ? 15.273 -22.062 -8.938 1 98.88 211 VAL A N 1
ATOM 1621 C CA . VAL A 1 211 ? 15.672 -21.297 -10.117 1 98.88 211 VAL A CA 1
ATOM 1622 C C . VAL A 1 211 ? 16.312 -19.984 -9.695 1 98.88 211 VAL A C 1
ATOM 1624 O O . VAL A 1 211 ? 16.219 -19.578 -8.531 1 98.88 211 VAL A O 1
ATOM 1627 N N . GLU A 1 212 ? 17.062 -19.391 -10.578 1 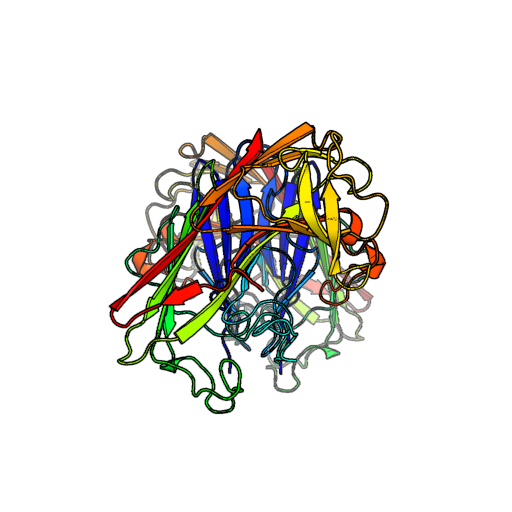98.88 212 GLU A N 1
ATOM 1628 C CA . GLU A 1 212 ? 17.688 -18.078 -10.383 1 98.88 212 GLU A CA 1
ATOM 1629 C C . GLU A 1 212 ? 17.281 -17.109 -11.492 1 98.88 212 GLU A C 1
ATOM 1631 O O . GLU A 1 212 ? 17.422 -17.422 -12.672 1 98.88 212 GLU A O 1
ATOM 1636 N N . LEU A 1 213 ? 16.75 -16 -11.102 1 98.88 213 LEU A N 1
ATOM 1637 C CA . LEU A 1 213 ? 16.438 -14.922 -12.031 1 98.88 213 LEU A CA 1
ATOM 1638 C C . LEU A 1 213 ? 17.547 -13.883 -12.039 1 98.88 213 LEU A C 1
ATOM 1640 O O . LEU A 1 213 ? 17.75 -13.164 -11.055 1 98.88 213 LEU A O 1
ATOM 1644 N N . HIS A 1 214 ? 18.25 -13.773 -13.133 1 98.81 214 HIS A N 1
ATOM 1645 C CA . HIS A 1 214 ? 19.359 -12.852 -13.297 1 98.81 214 HIS A CA 1
ATOM 1646 C C . HIS A 1 214 ? 18.906 -11.562 -13.977 1 98.81 214 HIS A C 1
ATOM 1648 O O . HIS A 1 214 ? 18.391 -11.594 -15.094 1 98.81 214 HIS A O 1
ATOM 1654 N N . ASP A 1 215 ? 19.125 -10.516 -13.312 1 98.44 215 ASP A N 1
ATOM 1655 C CA . ASP A 1 215 ? 18.734 -9.203 -13.812 1 98.44 215 ASP A CA 1
ATOM 1656 C C . ASP A 1 215 ? 19.922 -8.242 -13.789 1 98.44 215 ASP A C 1
ATOM 1658 O O . ASP A 1 215 ? 20.172 -7.57 -12.781 1 98.44 215 ASP A O 1
ATOM 1662 N N . GLU A 1 216 ? 20.562 -8.078 -14.875 1 96.06 216 GLU A N 1
ATOM 1663 C CA . GLU A 1 216 ? 21.734 -7.223 -14.953 1 96.06 216 GLU A CA 1
ATOM 1664 C C . GLU A 1 216 ? 21.375 -5.754 -14.789 1 96.06 216 GLU A C 1
ATOM 1666 O O . GLU A 1 216 ? 22.141 -4.969 -14.242 1 96.06 216 GLU A O 1
ATOM 1671 N N . GLY A 1 217 ? 20.234 -5.418 -15.297 1 96.25 217 GLY A N 1
ATOM 1672 C CA . GLY A 1 217 ? 19.812 -4.031 -15.195 1 96.25 217 GLY A CA 1
ATOM 1673 C C . GLY A 1 217 ? 19.719 -3.537 -13.758 1 96.25 217 GLY A C 1
ATOM 1674 O O . GLY A 1 217 ? 20.172 -2.428 -13.453 1 96.25 217 GLY A O 1
ATOM 1675 N N . PHE A 1 218 ? 19.219 -4.34 -12.891 1 95.44 218 PHE A N 1
ATOM 1676 C CA . PHE A 1 218 ? 19.141 -3.982 -11.477 1 95.44 218 PHE A CA 1
ATOM 1677 C C . PHE A 1 218 ? 20.375 -4.465 -10.727 1 95.44 218 PHE A C 1
ATOM 1679 O O . PHE A 1 218 ? 20.5 -4.234 -9.516 1 95.44 218 PHE A O 1
ATOM 1686 N N . GLY A 1 219 ? 21.25 -5.141 -11.383 1 96.38 219 GLY A N 1
ATOM 1687 C CA . GLY A 1 219 ? 22.438 -5.695 -10.742 1 96.38 219 GLY A CA 1
ATOM 1688 C C . GLY A 1 219 ? 22.109 -6.695 -9.648 1 96.38 219 GLY A C 1
ATOM 1689 O O . GLY A 1 219 ? 22.719 -6.676 -8.578 1 96.38 219 GLY A O 1
ATOM 1690 N N . ARG A 1 220 ? 21.047 -7.594 -9.914 1 97.06 220 ARG A N 1
ATOM 1691 C CA . ARG A 1 220 ? 20.656 -8.523 -8.852 1 97.06 220 ARG A CA 1
ATOM 1692 C C . ARG A 1 220 ? 20.328 -9.898 -9.414 1 97.06 220 ARG A C 1
ATOM 1694 O O . ARG A 1 220 ? 20.047 -10.031 -10.609 1 97.06 220 ARG A O 1
ATOM 1701 N N . THR A 1 221 ? 20.5 -10.859 -8.586 1 98.69 221 THR A N 1
ATOM 1702 C CA . THR A 1 221 ? 20 -12.219 -8.805 1 98.69 221 THR A CA 1
ATOM 1703 C C . THR A 1 221 ? 18.984 -12.586 -7.734 1 98.69 221 THR A C 1
ATOM 1705 O O . THR A 1 221 ? 19.234 -12.422 -6.539 1 98.69 221 THR A O 1
ATOM 1708 N N . ILE A 1 222 ? 17.828 -12.969 -8.188 1 98.81 222 ILE A N 1
ATOM 1709 C CA . ILE A 1 222 ? 16.797 -13.461 -7.27 1 98.81 222 ILE A CA 1
ATOM 1710 C C . ILE A 1 222 ? 16.828 -14.992 -7.242 1 98.81 222 ILE A C 1
ATOM 1712 O O . ILE A 1 222 ? 16.75 -15.633 -8.289 1 98.81 222 ILE A O 1
ATOM 1716 N N . HIS A 1 223 ? 16.953 -15.523 -6.07 1 98.88 223 HIS A N 1
ATOM 1717 C CA . HIS A 1 223 ? 16.891 -16.969 -5.863 1 98.88 223 HIS A CA 1
ATOM 1718 C C . HIS A 1 223 ? 15.492 -17.406 -5.461 1 98.88 223 HIS A C 1
ATOM 1720 O O . HIS A 1 223 ? 14.922 -16.875 -4.508 1 98.88 223 HIS A O 1
ATOM 1726 N N . VAL A 1 224 ? 14.992 -18.375 -6.195 1 98.88 224 VAL A N 1
ATOM 1727 C CA . VAL A 1 224 ? 13.625 -18.844 -5.98 1 98.88 224 VAL A CA 1
ATOM 1728 C C . VAL A 1 224 ? 13.641 -20.344 -5.656 1 98.88 224 VAL A C 1
ATOM 1730 O O . VAL A 1 224 ? 13.898 -21.172 -6.527 1 98.88 224 VAL A O 1
ATOM 1733 N N . ALA A 1 225 ? 13.359 -20.641 -4.426 1 98.88 225 ALA A N 1
ATOM 1734 C CA . ALA A 1 225 ? 13.227 -22.016 -3.996 1 98.88 225 ALA A CA 1
ATOM 1735 C C . ALA A 1 225 ? 11.773 -22.375 -3.695 1 98.88 225 ALA A C 1
ATOM 1737 O O . ALA A 1 225 ? 10.953 -21.484 -3.463 1 98.88 225 ALA A O 1
ATOM 1738 N N . LYS A 1 226 ? 11.5 -23.656 -3.75 1 98.69 226 LYS A N 1
ATOM 1739 C CA . LYS A 1 226 ? 10.133 -24.094 -3.467 1 98.69 226 LYS A CA 1
ATOM 1740 C C . LYS A 1 226 ? 10.109 -25.484 -2.875 1 98.69 226 LYS A C 1
ATOM 1742 O O . LYS A 1 226 ? 11.094 -26.234 -2.977 1 98.69 226 LYS A O 1
ATOM 1747 N N . SER A 1 227 ? 9.078 -25.797 -2.264 1 98.62 227 SER A N 1
ATOM 1748 C CA . SER A 1 227 ? 8.75 -27.141 -1.8 1 98.62 227 SER A CA 1
ATOM 1749 C C . SER A 1 227 ? 7.25 -27.406 -1.891 1 98.62 227 SER A C 1
ATOM 1751 O O . SER A 1 227 ? 6.449 -26.469 -1.881 1 98.62 227 SER A O 1
ATOM 1753 N N . GLY A 1 228 ? 6.906 -28.734 -2.031 1 98.5 228 GLY A N 1
ATOM 1754 C CA . GLY A 1 228 ? 5.504 -29.094 -2.205 1 98.5 228 GLY A CA 1
ATOM 1755 C C . GLY A 1 228 ? 4.945 -28.672 -3.553 1 98.5 228 GLY A C 1
ATOM 1756 O O . GLY A 1 228 ? 3.73 -28.625 -3.744 1 98.5 228 GLY A O 1
ATOM 1757 N N . SER A 1 229 ? 5.758 -28.312 -4.422 1 97.06 229 SER A N 1
ATOM 1758 C CA . SER A 1 229 ? 5.465 -27.828 -5.766 1 97.06 229 SER A CA 1
ATOM 1759 C C . SER A 1 229 ? 6.09 -28.734 -6.824 1 97.06 229 SER A C 1
ATOM 1761 O O . SER A 1 229 ? 7.312 -28.75 -6.992 1 97.06 229 SER A O 1
ATOM 1763 N N . ALA A 1 230 ? 5.281 -29.328 -7.543 1 97.19 230 ALA A N 1
ATOM 1764 C CA . ALA A 1 230 ? 5.77 -30.266 -8.562 1 97.19 230 ALA A CA 1
ATOM 1765 C C . ALA A 1 230 ? 6.199 -29.516 -9.82 1 97.19 230 ALA A C 1
ATOM 1767 O O . ALA A 1 230 ? 6.902 -30.062 -10.672 1 97.19 230 ALA A O 1
ATOM 1768 N N . GLN A 1 231 ? 5.832 -28.281 -9.891 1 98.62 231 GLN A N 1
ATOM 1769 C CA . GLN A 1 231 ? 6.031 -27.578 -11.148 1 98.62 231 GLN A CA 1
ATOM 1770 C C . GLN A 1 231 ? 6.488 -26.141 -10.914 1 98.62 231 GLN A C 1
ATOM 1772 O O . GLN A 1 231 ? 6.375 -25.625 -9.805 1 98.62 231 GLN A O 1
ATOM 1777 N N . THR A 1 232 ? 7.102 -25.594 -11.914 1 98.81 232 THR A N 1
ATOM 1778 C CA . THR A 1 232 ? 7.414 -24.172 -12.016 1 98.81 232 THR A CA 1
ATOM 1779 C C . THR A 1 232 ? 6.707 -23.547 -13.219 1 98.81 232 THR A C 1
ATOM 1781 O O . THR A 1 232 ? 6.945 -23.969 -14.359 1 98.81 232 THR A O 1
ATOM 1784 N N . VAL A 1 233 ? 5.836 -22.594 -12.93 1 98.88 233 VAL A N 1
ATOM 1785 C CA . VAL A 1 233 ? 5.172 -21.891 -14.023 1 98.88 233 VAL A CA 1
ATOM 1786 C C . VAL A 1 233 ? 5.906 -20.578 -14.305 1 98.88 233 VAL A C 1
ATOM 1788 O O . VAL A 1 233 ? 6.246 -19.828 -13.383 1 98.88 233 VAL A O 1
ATOM 1791 N N . VAL A 1 234 ? 6.215 -20.312 -15.562 1 98.88 234 VAL A N 1
ATOM 1792 C CA . VAL A 1 234 ? 6.891 -19.094 -15.992 1 98.88 234 VAL A CA 1
ATOM 1793 C C . VAL A 1 234 ? 6.012 -18.328 -16.984 1 98.88 234 VAL A C 1
ATOM 1795 O O . VAL A 1 234 ? 5.527 -18.906 -17.953 1 98.88 234 VAL A O 1
ATOM 1798 N N . TRP A 1 235 ? 5.832 -16.984 -16.703 1 98.38 235 TRP A N 1
ATOM 1799 C CA . TRP A 1 235 ? 4.859 -16.281 -17.531 1 98.38 235 TRP A CA 1
ATOM 1800 C C . TRP A 1 235 ? 5.258 -14.812 -17.719 1 98.38 235 TRP A C 1
ATOM 1802 O O . TRP A 1 235 ? 5.734 -14.172 -16.766 1 98.38 235 TRP A O 1
ATOM 1812 N N . ASN A 1 236 ? 5.133 -14.289 -18.812 1 98 236 ASN A N 1
ATOM 1813 C CA . ASN A 1 236 ? 5.094 -12.891 -19.219 1 98 236 ASN A CA 1
ATOM 1814 C C . ASN A 1 236 ? 4.312 -12.703 -20.516 1 98 236 ASN A C 1
ATOM 1816 O O . ASN A 1 236 ? 4.543 -13.414 -21.484 1 98 236 ASN A O 1
ATOM 1820 N N . PRO A 1 237 ? 3.428 -11.727 -20.531 1 95.5 237 PRO A N 1
ATOM 1821 C CA . PRO A 1 237 ? 2.545 -11.602 -21.703 1 95.5 237 PRO A CA 1
ATOM 1822 C C . PRO A 1 237 ? 3.23 -10.938 -22.891 1 95.5 237 PRO A C 1
ATOM 1824 O O . PRO A 1 237 ? 2.746 -11.047 -24.031 1 95.5 237 PRO A O 1
ATOM 1827 N N . ALA A 1 238 ? 4.266 -10.188 -22.703 1 94.5 238 ALA A N 1
ATOM 1828 C CA . ALA A 1 238 ? 5.02 -9.453 -23.719 1 94.5 238 ALA A CA 1
ATOM 1829 C C . ALA A 1 238 ? 4.164 -8.367 -24.359 1 94.5 238 ALA A C 1
ATOM 1831 O O . ALA A 1 238 ? 4.434 -7.941 -25.484 1 94.5 238 ALA A O 1
ATOM 1832 N N . GLU A 1 239 ? 3.086 -7.996 -23.719 1 90.69 239 GLU A N 1
ATOM 1833 C CA . GLU A 1 239 ? 2.158 -6.938 -24.109 1 90.69 239 GLU A CA 1
ATOM 1834 C C . GLU A 1 239 ? 1.342 -6.457 -22.906 1 90.69 239 GLU A C 1
ATOM 1836 O O . GLU A 1 239 ? 1.322 -7.105 -21.859 1 90.69 239 GLU A O 1
ATOM 1841 N N . PRO A 1 240 ? 0.816 -5.266 -23.094 1 86.44 240 PRO A N 1
ATOM 1842 C CA . PRO A 1 240 ? -0.001 -4.781 -21.984 1 86.44 240 PRO A CA 1
ATOM 1843 C C . PRO A 1 240 ? -1.085 -5.777 -21.578 1 86.44 240 PRO A C 1
ATOM 1845 O O . PRO A 1 240 ? -1.701 -6.414 -22.422 1 86.44 240 PRO A O 1
ATOM 1848 N N . TYR A 1 241 ? -1.22 -5.805 -20.281 1 79.19 241 TYR A N 1
ATOM 1849 C CA . TYR A 1 241 ? -2.092 -6.812 -19.672 1 79.19 241 TYR A CA 1
ATOM 1850 C C . TYR A 1 241 ? -3.135 -6.164 -18.781 1 79.19 241 TYR A C 1
ATOM 1852 O O . TYR A 1 241 ? -2.828 -5.227 -18.031 1 79.19 241 TYR A O 1
ATOM 1860 N N . GLY A 1 242 ? -4.281 -6.449 -18.812 1 67 242 GLY A N 1
ATOM 1861 C CA . GLY A 1 242 ? -5.512 -5.785 -18.422 1 67 242 GLY A CA 1
ATOM 1862 C C . GLY A 1 242 ? -5.59 -5.5 -16.938 1 67 242 GLY A C 1
ATOM 1863 O O . GLY A 1 242 ? -6.27 -4.559 -16.516 1 67 242 GLY A O 1
ATOM 1864 N N . VAL A 1 243 ? -5.039 -6.363 -16.078 1 65.19 243 VAL A N 1
ATOM 1865 C CA . VAL A 1 243 ? -5.246 -6.109 -14.656 1 65.19 243 VAL A CA 1
ATOM 1866 C C . VAL A 1 243 ? -4.344 -4.965 -14.203 1 65.19 243 VAL A C 1
ATOM 1868 O O . VAL A 1 243 ? -4.543 -4.402 -13.125 1 65.19 243 VAL A O 1
ATOM 1871 N N . LEU A 1 244 ? -3.467 -4.617 -15.117 1 68.88 244 LEU A N 1
ATOM 1872 C CA . LEU A 1 244 ? -2.561 -3.51 -14.836 1 68.88 244 LEU A CA 1
ATOM 1873 C C . LEU A 1 244 ? -3.051 -2.227 -15.5 1 68.88 244 LEU A C 1
ATOM 1875 O O . LEU A 1 244 ? -2.93 -2.066 -16.719 1 68.88 244 LEU A O 1
ATOM 1879 N N . VAL A 1 245 ? -3.566 -1.37 -14.656 1 62.38 245 VAL A N 1
ATOM 1880 C CA . VAL A 1 245 ? -4.34 -0.222 -15.125 1 62.38 245 VAL A CA 1
ATOM 1881 C C . VAL A 1 245 ? -3.457 0.681 -15.984 1 62.38 245 VAL A C 1
ATOM 1883 O O . VAL A 1 245 ? -3.893 1.174 -17.031 1 62.38 245 VAL A O 1
ATOM 1886 N N . ASN A 1 246 ? -2.219 0.789 -15.641 1 69.12 246 ASN A N 1
ATOM 1887 C CA . ASN A 1 246 ? -1.384 1.753 -16.359 1 69.12 246 ASN A CA 1
ATOM 1888 C C . ASN A 1 246 ? -0.444 1.063 -17.344 1 69.12 246 ASN A C 1
ATOM 1890 O O . ASN A 1 246 ? 0.531 1.663 -17.797 1 69.12 246 ASN A O 1
ATOM 1894 N N . ASP A 1 247 ? -0.816 -0.072 -17.656 1 73.31 247 ASP A N 1
ATOM 1895 C CA . ASP A 1 247 ? 0.14 -0.87 -18.422 1 73.31 247 ASP A CA 1
ATOM 1896 C C . ASP A 1 247 ? 0.298 -0.33 -19.844 1 73.31 247 ASP A C 1
ATOM 1898 O O . ASP A 1 247 ? 1.407 -0.293 -20.375 1 73.31 247 ASP A O 1
ATOM 1902 N N . SER A 1 248 ? -0.717 0.092 -20.359 1 67.88 248 SER A N 1
ATOM 1903 C CA . SER A 1 248 ? -0.648 0.594 -21.734 1 67.88 248 SER A CA 1
ATOM 1904 C C . SER A 1 248 ? 0.177 1.874 -21.812 1 67.88 248 SER A C 1
ATOM 1906 O O . SER A 1 248 ? 0.833 2.135 -22.828 1 67.88 248 SER A O 1
ATOM 1908 N N . VAL A 1 249 ? 0.219 2.469 -20.734 1 66.94 249 VAL A N 1
ATOM 1909 C CA . VAL A 1 249 ? 0.918 3.748 -20.719 1 66.94 249 VAL A CA 1
ATOM 1910 C C . VAL A 1 249 ? 2.35 3.553 -20.219 1 66.94 249 VAL A C 1
ATOM 1912 O O . VAL A 1 249 ? 3.295 4.078 -20.812 1 66.94 249 VAL A O 1
ATOM 1915 N N . ASN A 1 250 ? 2.469 2.65 -19.328 1 74.88 250 ASN A N 1
ATOM 1916 C CA . ASN A 1 250 ? 3.748 2.549 -18.641 1 74.88 250 ASN A CA 1
ATOM 1917 C C . ASN A 1 250 ? 4.504 1.286 -19.031 1 74.88 250 ASN A C 1
ATOM 1919 O O . ASN A 1 250 ? 5.633 1.068 -18.594 1 74.88 250 ASN A O 1
ATOM 192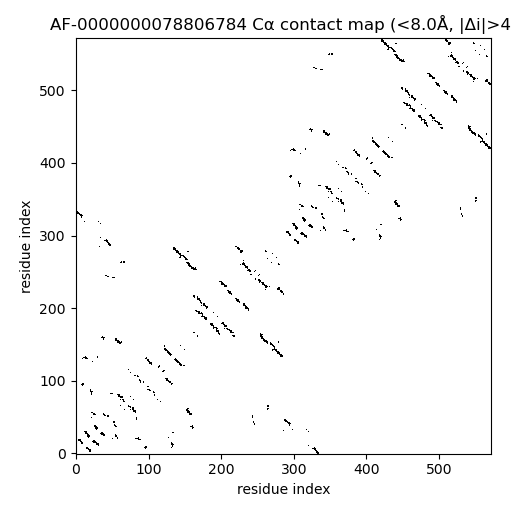3 N N . GLU A 1 251 ? 3.896 0.521 -20 1 86.31 251 GLU A N 1
ATOM 1924 C CA . GLU A 1 251 ? 4.492 -0.74 -20.438 1 86.31 251 GLU A CA 1
ATOM 1925 C C . GLU A 1 251 ? 4.938 -1.579 -19.25 1 86.31 251 GLU A C 1
ATOM 1927 O O . GLU A 1 251 ? 6.074 -2.055 -19.203 1 86.31 251 GLU A O 1
ATOM 1932 N N . GLU A 1 252 ? 4.109 -1.659 -18.359 1 90.88 252 GLU A N 1
ATOM 1933 C CA . GLU A 1 252 ? 4.438 -2.324 -17.109 1 90.88 252 GLU A CA 1
ATOM 1934 C C . GLU A 1 252 ? 4.785 -3.793 -17.328 1 90.88 252 GLU A C 1
ATOM 1936 O O . GLU A 1 252 ? 5.566 -4.375 -16.578 1 90.88 252 GLU A O 1
ATOM 1941 N N . TRP A 1 253 ? 4.301 -4.359 -18.453 1 93 253 TRP A N 1
ATOM 1942 C CA . TRP A 1 253 ? 4.582 -5.754 -18.781 1 93 253 TRP A CA 1
ATOM 1943 C C . TRP A 1 253 ? 6.082 -5.984 -18.938 1 93 253 TRP A C 1
ATOM 1945 O O . TRP A 1 253 ? 6.559 -7.113 -18.812 1 93 253 TRP A O 1
ATOM 1955 N N . ARG A 1 254 ? 6.82 -4.973 -19.203 1 95.06 254 ARG A N 1
ATOM 1956 C CA . ARG A 1 254 ? 8.266 -5.109 -19.391 1 95.06 254 ARG A CA 1
ATOM 1957 C C . ARG A 1 254 ? 8.984 -5.242 -18.047 1 95.06 254 ARG A C 1
ATOM 1959 O O . ARG A 1 254 ? 10.156 -5.621 -18.016 1 95.06 254 ARG A O 1
ATOM 1966 N N . HIS A 1 255 ? 8.266 -5.012 -16.969 1 94.62 255 HIS A N 1
ATOM 1967 C CA . HIS A 1 255 ? 8.961 -4.848 -15.703 1 94.62 255 HIS A CA 1
ATOM 1968 C C . HIS A 1 255 ? 8.578 -5.953 -14.719 1 94.62 255 HIS A C 1
ATOM 1970 O O . HIS A 1 255 ? 8.797 -5.816 -13.508 1 94.62 255 HIS A O 1
ATOM 1976 N N . PHE A 1 256 ? 8.016 -7.023 -15.312 1 96.44 256 PHE A N 1
ATOM 1977 C CA . PHE A 1 256 ? 7.797 -8.172 -14.438 1 96.44 256 PHE A CA 1
ATOM 1978 C C . PHE A 1 256 ? 7.93 -9.477 -15.211 1 96.44 256 PHE A C 1
ATOM 1980 O O . PHE A 1 256 ? 7.797 -9.492 -16.438 1 96.44 256 PHE A O 1
ATOM 1987 N N . VAL A 1 257 ? 8.211 -10.508 -14.492 1 98.25 257 VAL A N 1
ATOM 1988 C CA . VAL A 1 257 ? 8.047 -11.891 -14.922 1 98.25 257 VAL A CA 1
ATOM 1989 C C . VAL A 1 257 ? 7.445 -12.719 -13.789 1 98.25 257 VAL A C 1
ATOM 1991 O O . VAL A 1 257 ? 7.688 -12.438 -12.609 1 98.25 257 VAL A O 1
ATOM 1994 N N . CYS A 1 258 ? 6.668 -13.641 -14.188 1 98.5 258 CYS A N 1
ATOM 1995 C CA . CYS A 1 258 ? 6.148 -14.547 -13.164 1 98.5 258 CYS A CA 1
ATOM 1996 C C . CYS A 1 258 ? 6.945 -15.844 -13.133 1 98.5 258 CYS A C 1
ATOM 1998 O O . CYS A 1 258 ? 7.309 -16.375 -14.188 1 98.5 258 CYS A O 1
ATOM 2000 N N . CYS A 1 259 ? 7.258 -16.297 -12.008 1 98.81 259 CYS A N 1
ATOM 2001 C CA . CYS A 1 259 ? 7.816 -17.609 -11.711 1 98.81 259 CYS A CA 1
ATOM 2002 C C . CYS A 1 259 ? 7.16 -18.203 -10.469 1 98.81 259 CYS A C 1
ATOM 2004 O O . CYS A 1 259 ? 7.426 -17.781 -9.352 1 98.81 259 CYS A O 1
ATOM 2006 N N . GLU A 1 260 ? 6.363 -19.172 -10.68 1 98.75 260 GLU A N 1
ATOM 2007 C CA . GLU A 1 260 ? 5.391 -19.609 -9.68 1 98.75 260 GLU A CA 1
ATOM 2008 C C . GLU A 1 260 ? 5.738 -20.984 -9.133 1 98.75 260 GLU A C 1
ATOM 2010 O O . GLU A 1 260 ? 6.184 -21.859 -9.875 1 98.75 260 GLU A O 1
ATOM 2015 N N . ALA A 1 261 ? 5.609 -21.172 -7.84 1 98.88 261 ALA A N 1
ATOM 2016 C CA . ALA A 1 261 ? 5.434 -22.516 -7.301 1 98.88 261 ALA A CA 1
ATOM 2017 C C . ALA A 1 261 ? 4.023 -23.047 -7.574 1 98.88 261 ALA A C 1
ATOM 2019 O O . ALA A 1 261 ? 3.035 -22.391 -7.234 1 98.88 261 ALA A O 1
ATOM 2020 N N . ALA A 1 262 ? 3.947 -24.219 -8.164 1 98.81 262 ALA A N 1
ATOM 2021 C CA . ALA A 1 262 ? 2.627 -24.641 -8.625 1 98.81 262 ALA A CA 1
ATOM 2022 C C . ALA A 1 262 ? 2.449 -26.156 -8.492 1 98.81 262 ALA A C 1
ATOM 2024 O O . ALA A 1 262 ? 3.422 -26.906 -8.578 1 98.81 262 ALA A O 1
ATOM 2025 N N . ALA A 1 263 ? 1.276 -26.562 -8.25 1 98.5 263 ALA A N 1
ATOM 2026 C CA . ALA A 1 263 ? 0.729 -27.906 -8.398 1 98.5 263 ALA A CA 1
ATOM 2027 C C . ALA A 1 263 ? -0.563 -27.891 -9.203 1 98.5 263 ALA A C 1
ATOM 2029 O O . ALA A 1 263 ? -1.642 -27.641 -8.664 1 98.5 263 ALA A O 1
ATOM 2030 N N . CYS A 1 264 ? -0.43 -28.141 -10.477 1 97.69 264 CYS A N 1
ATOM 2031 C CA . CYS A 1 264 ? -1.582 -27.984 -11.359 1 97.69 264 CYS A CA 1
ATOM 2032 C C . CYS A 1 264 ? -1.576 -29.016 -12.469 1 97.69 264 CYS A C 1
ATOM 2034 O O . CYS A 1 264 ? -0.667 -29.844 -12.539 1 97.69 264 CYS A O 1
ATOM 2036 N N . ARG A 1 265 ? -2.643 -29.016 -13.195 1 96.12 265 ARG A N 1
ATOM 2037 C CA . ARG A 1 265 ? -2.84 -29.953 -14.297 1 96.12 265 ARG A CA 1
ATOM 2038 C C . ARG A 1 265 ? -2.625 -31.391 -13.836 1 96.12 265 ARG A C 1
ATOM 2040 O O . ARG A 1 265 ? -3.332 -31.891 -12.953 1 96.12 265 ARG A O 1
ATOM 2047 N N . GLU A 1 266 ? -1.703 -32.156 -14.477 1 94.62 266 GLU A N 1
ATOM 2048 C CA . GLU A 1 266 ? -1.529 -33.562 -14.125 1 94.62 266 GLU A CA 1
ATOM 2049 C C . GLU A 1 266 ? -0.927 -33.719 -12.734 1 94.62 266 GLU A C 1
ATOM 2051 O O . GLU A 1 266 ? -0.886 -34.812 -12.188 1 94.62 266 GLU A O 1
ATOM 2056 N N . HIS A 1 267 ? -0.625 -32.625 -12.117 1 97 267 HIS A N 1
ATOM 2057 C CA . HIS A 1 267 ? 0.015 -32.688 -10.805 1 97 267 HIS A CA 1
ATOM 2058 C C . HIS A 1 267 ? -0.869 -32.031 -9.734 1 97 267 HIS A C 1
ATOM 2060 O O . HIS A 1 267 ? -0.372 -31.578 -8.703 1 97 267 HIS A O 1
ATOM 2066 N N . ALA A 1 268 ? -2.127 -32 -10.008 1 97.25 268 ALA A N 1
ATOM 2067 C CA . ALA A 1 268 ? -3.068 -31.609 -8.961 1 97.25 268 ALA A CA 1
ATOM 2068 C C . ALA A 1 268 ? -2.855 -32.438 -7.691 1 97.25 268 ALA A C 1
ATOM 2070 O O . ALA A 1 268 ? -2.453 -33.594 -7.754 1 97.25 268 ALA A O 1
ATOM 2071 N N . VAL A 1 269 ? -3.141 -31.828 -6.57 1 97.94 269 VAL A N 1
ATOM 2072 C CA . VAL A 1 269 ? -2.939 -32.469 -5.281 1 97.94 269 VAL A CA 1
ATOM 2073 C C . VAL A 1 269 ? -4.223 -33.188 -4.859 1 97.94 269 VAL A C 1
ATOM 2075 O O . VAL A 1 269 ? -5.312 -32.625 -4.938 1 97.94 269 VAL A O 1
ATOM 2078 N N . ARG A 1 270 ? -4.125 -34.375 -4.48 1 97.31 270 ARG A N 1
ATOM 2079 C CA . ARG A 1 270 ? -5.238 -35.125 -3.9 1 97.31 270 ARG A CA 1
ATOM 2080 C C . ARG A 1 270 ? -5.043 -35.312 -2.402 1 97.31 270 ARG A C 1
ATOM 2082 O O . ARG A 1 270 ? -3.975 -35.75 -1.962 1 97.31 270 ARG A O 1
ATOM 2089 N N . LEU A 1 271 ? -6.062 -34.969 -1.685 1 97.94 271 LEU A N 1
ATOM 2090 C CA . LEU A 1 271 ? -5.996 -35.094 -0.233 1 97.94 271 LEU A CA 1
ATOM 2091 C C . LEU A 1 271 ? -7.047 -36.094 0.271 1 97.94 271 LEU A C 1
ATOM 2093 O O . LEU A 1 271 ? -8.234 -35.938 -0.011 1 97.94 271 LEU A O 1
ATOM 2097 N N . GLU A 1 272 ? -6.547 -37.094 1.022 1 98.31 272 GLU A N 1
ATOM 2098 C CA . GLU A 1 272 ? -7.465 -37.938 1.805 1 98.31 272 GLU A CA 1
ATOM 2099 C C . GLU A 1 272 ? -7.965 -37.188 3.035 1 98.31 272 GLU A C 1
ATOM 2101 O O . GLU A 1 272 ? -7.371 -36.188 3.447 1 98.31 272 GLU A O 1
ATOM 2106 N N . PRO A 1 273 ? -9.094 -37.75 3.625 1 98.19 273 PRO A N 1
ATOM 2107 C CA . PRO A 1 273 ? -9.57 -37.094 4.855 1 98.19 273 PRO A CA 1
ATOM 2108 C C . PRO A 1 273 ? -8.484 -36.969 5.918 1 98.19 273 PRO A C 1
ATOM 2110 O O . PRO A 1 273 ? -7.777 -37.938 6.207 1 98.19 273 PRO A O 1
ATOM 2113 N N . GLY A 1 274 ? -8.273 -35.75 6.43 1 98.5 274 GLY A N 1
ATOM 2114 C CA . GLY A 1 274 ? -7.312 -35.5 7.488 1 98.5 274 GLY A CA 1
ATOM 2115 C C . GLY A 1 274 ? -5.93 -35.125 6.969 1 98.5 274 GLY A C 1
ATOM 2116 O O . GLY A 1 274 ? -5.09 -34.625 7.715 1 98.5 274 GLY A O 1
ATOM 2117 N N . GLU A 1 275 ? -5.684 -35.281 5.688 1 98.75 275 GLU A N 1
ATOM 2118 C CA . GLU A 1 275 ? -4.367 -35.031 5.102 1 98.75 275 GLU A CA 1
ATOM 2119 C C . GLU A 1 275 ? -4.191 -33.562 4.773 1 98.75 275 GLU A C 1
ATOM 2121 O O . GLU A 1 275 ? -5.176 -32.844 4.609 1 98.75 275 GLU A O 1
ATOM 2126 N N . SER A 1 276 ? -2.971 -33.156 4.73 1 98.88 276 SER A N 1
ATOM 2127 C CA . SER A 1 276 ? -2.619 -31.781 4.359 1 98.88 276 SER A CA 1
ATOM 2128 C C . SER A 1 276 ? -1.492 -31.75 3.332 1 98.88 276 SER A C 1
ATOM 2130 O O . SER A 1 276 ? -0.733 -32.719 3.217 1 98.88 276 SER A O 1
ATOM 2132 N N . HIS A 1 277 ? -1.429 -30.75 2.588 1 98.88 277 HIS A N 1
ATOM 2133 C CA . HIS A 1 277 ? -0.315 -30.469 1.688 1 98.88 277 HIS A CA 1
ATOM 2134 C C . HIS A 1 277 ? 0.118 -29.016 1.779 1 98.88 277 HIS A C 1
ATOM 2136 O O . HIS A 1 277 ? -0.72 -28.109 1.745 1 98.88 277 HIS A O 1
ATOM 2142 N N . ALA A 1 278 ? 1.443 -28.812 1.93 1 98.88 278 ALA A N 1
ATOM 2143 C CA . ALA A 1 278 ? 2.02 -27.469 2.006 1 98.88 278 ALA A CA 1
ATOM 2144 C C . ALA A 1 278 ? 2.771 -27.125 0.726 1 98.88 278 ALA A C 1
ATOM 2146 O O . ALA A 1 278 ? 3.684 -27.844 0.317 1 98.88 278 ALA A O 1
ATOM 2147 N N . LEU A 1 279 ? 2.346 -26.109 0.053 1 98.88 279 LEU A N 1
ATOM 2148 C CA . LEU A 1 279 ? 3.049 -25.5 -1.072 1 98.88 279 LEU A CA 1
ATOM 2149 C C . LEU A 1 279 ? 3.824 -24.266 -0.626 1 98.88 279 LEU A C 1
ATOM 2151 O O . LEU A 1 279 ? 3.23 -23.281 -0.183 1 98.88 279 LEU A O 1
ATOM 2155 N N . THR A 1 280 ? 5.148 -24.297 -0.743 1 98.94 280 THR A N 1
ATOM 2156 C CA . THR A 1 280 ? 5.996 -23.234 -0.196 1 98.94 280 THR A CA 1
ATOM 2157 C C . THR A 1 280 ? 6.863 -22.625 -1.288 1 98.94 280 THR A C 1
ATOM 2159 O O . THR A 1 280 ? 7.371 -23.328 -2.158 1 98.94 280 THR A O 1
ATOM 2162 N N . GLN A 1 281 ? 7.047 -21.344 -1.28 1 98.94 281 GLN A N 1
ATOM 2163 C CA . GLN A 1 281 ? 8.047 -20.609 -2.061 1 98.94 281 GLN A CA 1
ATOM 2164 C C . GLN A 1 281 ? 8.883 -19.703 -1.169 1 98.94 281 GLN A C 1
ATOM 2166 O O . GLN A 1 281 ? 8.336 -18.969 -0.335 1 98.94 281 GLN A O 1
ATOM 2171 N N . THR A 1 282 ? 10.18 -19.75 -1.311 1 98.88 282 THR A N 1
ATOM 2172 C CA . THR A 1 282 ? 11.125 -18.922 -0.573 1 98.88 282 THR A CA 1
ATOM 2173 C C . THR A 1 282 ? 11.977 -18.094 -1.529 1 98.88 282 THR A C 1
ATOM 2175 O O . THR A 1 282 ? 12.555 -18.625 -2.475 1 98.88 282 THR A O 1
ATOM 2178 N N . LEU A 1 283 ? 12.102 -16.812 -1.269 1 98.88 283 LEU A N 1
ATOM 2179 C CA . LEU A 1 283 ? 12.812 -15.875 -2.139 1 98.88 283 LEU A CA 1
ATOM 2180 C C . LEU A 1 283 ? 13.953 -15.195 -1.395 1 98.88 283 LEU A C 1
ATOM 2182 O O . LEU A 1 283 ? 13.82 -14.852 -0.218 1 98.88 283 LEU A O 1
ATOM 2186 N N . SER A 1 284 ? 15 -14.969 -2.006 1 98.62 284 SER A N 1
ATOM 2187 C CA . SER A 1 284 ? 16.094 -14.086 -1.591 1 98.62 284 SER A CA 1
ATOM 2188 C C . SER A 1 284 ? 16.688 -13.344 -2.783 1 98.62 284 SER A C 1
ATOM 2190 O O . SER A 1 284 ? 16.516 -13.766 -3.93 1 98.62 284 SER A O 1
ATOM 2192 N N . ALA A 1 285 ? 17.25 -12.234 -2.549 1 98 285 ALA A N 1
ATOM 2193 C CA . ALA A 1 285 ? 17.875 -11.438 -3.602 1 98 285 ALA A CA 1
ATOM 2194 C C . ALA A 1 285 ? 19.25 -10.922 -3.168 1 98 285 ALA A C 1
ATOM 2196 O O . ALA A 1 285 ? 19.438 -10.57 -2.004 1 98 285 ALA A O 1
ATOM 2197 N N . ALA A 1 286 ? 20.219 -10.883 -4.098 1 93.94 286 ALA A N 1
ATOM 2198 C CA . ALA A 1 286 ? 21.562 -10.383 -3.844 1 93.94 286 ALA A CA 1
ATOM 2199 C C . ALA A 1 286 ? 22.125 -9.656 -5.062 1 93.94 286 ALA A C 1
ATOM 2201 O O . ALA A 1 286 ? 21.719 -9.922 -6.195 1 93.94 286 ALA A O 1
ATOM 2202 N N . MET B 1 1 ? -20.219 0.956 -6.871 1 48.16 1 MET B N 1
ATOM 2203 C CA . MET B 1 1 ? -19.297 0.386 -5.895 1 48.16 1 MET B CA 1
ATOM 2204 C C . MET B 1 1 ? -17.953 1.134 -5.898 1 48.16 1 MET B C 1
ATOM 2206 O O . MET B 1 1 ? -17.438 1.46 -6.961 1 48.16 1 MET B O 1
ATOM 2210 N N . THR B 1 2 ? -17.578 1.8 -4.734 1 63.41 2 THR B N 1
ATOM 2211 C CA . THR B 1 2 ? -16.5 2.771 -4.727 1 63.41 2 THR B CA 1
ATOM 2212 C C . THR B 1 2 ? -15.141 2.068 -4.836 1 63.41 2 THR B C 1
ATOM 2214 O O . THR B 1 2 ? -14.875 1.105 -4.113 1 63.41 2 THR B O 1
ATOM 2217 N N . ASP B 1 3 ? -14.469 2.314 -5.938 1 83.5 3 ASP B N 1
ATOM 2218 C CA . ASP B 1 3 ? -13.109 1.833 -6.188 1 83.5 3 ASP B CA 1
ATOM 2219 C C . ASP B 1 3 ? -12.078 2.701 -5.473 1 83.5 3 ASP B C 1
ATOM 2221 O O . ASP B 1 3 ? -12.273 3.908 -5.32 1 83.5 3 ASP B O 1
ATOM 2225 N N . PHE B 1 4 ? -11.188 1.984 -4.82 1 91 4 PHE B N 1
ATOM 2226 C CA . PHE B 1 4 ? -10.031 2.672 -4.262 1 91 4 PHE B CA 1
ATOM 2227 C C . PHE B 1 4 ? -8.781 2.383 -5.086 1 91 4 PHE B C 1
ATOM 2229 O O . PHE B 1 4 ? -8.57 1.252 -5.527 1 91 4 PHE B O 1
ATOM 2236 N N . VAL B 1 5 ? -8.055 3.465 -5.336 1 93.25 5 VAL B N 1
ATOM 2237 C CA . VAL B 1 5 ? -6.859 3.295 -6.148 1 93.25 5 VAL B CA 1
ATOM 2238 C C . VAL B 1 5 ? -5.637 3.805 -5.387 1 93.25 5 VAL B C 1
ATOM 2240 O O . VAL B 1 5 ? -5.668 4.895 -4.809 1 93.25 5 VAL B O 1
ATOM 2243 N N . PHE B 1 6 ? -4.594 3.008 -5.41 1 94.94 6 PHE B N 1
ATOM 2244 C CA . PHE B 1 6 ? -3.299 3.377 -4.855 1 94.94 6 PHE B CA 1
ATOM 2245 C C . PHE B 1 6 ? -2.254 3.504 -5.957 1 94.94 6 PHE B C 1
ATOM 2247 O O . PHE B 1 6 ? -2.225 2.697 -6.887 1 94.94 6 PHE B O 1
ATOM 2254 N N . ARG B 1 7 ? -1.502 4.527 -5.859 1 95.62 7 ARG B N 1
ATOM 2255 C CA . ARG B 1 7 ? -0.438 4.793 -6.82 1 95.62 7 ARG B CA 1
ATOM 2256 C C . ARG B 1 7 ? 0.934 4.555 -6.199 1 95.62 7 ARG B C 1
ATOM 2258 O O . ARG B 1 7 ? 1.255 5.125 -5.152 1 95.62 7 ARG B O 1
ATOM 2265 N N . ASN B 1 8 ? 1.662 3.73 -6.855 1 94.94 8 ASN B N 1
ATOM 2266 C CA . ASN B 1 8 ? 3.029 3.475 -6.414 1 94.94 8 ASN B CA 1
ATOM 2267 C C . ASN B 1 8 ? 4.043 4.262 -7.238 1 94.94 8 ASN B C 1
ATOM 2269 O O . ASN B 1 8 ? 4.027 4.199 -8.469 1 94.94 8 ASN B O 1
ATOM 2273 N N . ILE B 1 9 ? 4.816 4.984 -6.566 1 94.19 9 ILE B N 1
ATOM 2274 C CA . ILE B 1 9 ? 5.957 5.688 -7.141 1 94.19 9 ILE B CA 1
ATOM 2275 C C . ILE B 1 9 ? 7.254 5.043 -6.664 1 94.19 9 ILE B C 1
ATOM 2277 O O . ILE B 1 9 ? 7.477 4.898 -5.457 1 94.19 9 ILE B O 1
ATOM 2281 N N . ASP B 1 10 ? 8.07 4.637 -7.539 1 90.19 10 ASP B N 1
ATOM 2282 C CA . ASP B 1 10 ? 9.32 3.949 -7.219 1 90.19 10 ASP B CA 1
ATOM 2283 C C . ASP B 1 10 ? 10.414 4.316 -8.211 1 90.19 10 ASP B C 1
ATOM 2285 O O . ASP B 1 10 ? 10.266 4.105 -9.422 1 90.19 10 ASP B O 1
ATOM 2289 N N . ASN B 1 11 ? 11.461 4.859 -7.727 1 90.5 11 ASN B N 1
ATOM 2290 C CA . ASN B 1 11 ? 12.617 5.223 -8.547 1 90.5 11 ASN B CA 1
ATOM 2291 C C . ASN B 1 11 ? 13.93 4.941 -7.816 1 90.5 11 ASN B C 1
ATOM 2293 O O . ASN B 1 11 ? 13.93 4.352 -6.734 1 90.5 11 ASN B O 1
ATOM 2297 N N . SER B 1 12 ? 15.016 5.34 -8.367 1 88.62 12 SER B N 1
ATOM 2298 C CA . SER B 1 12 ? 16.328 4.961 -7.867 1 88.62 12 SER B CA 1
ATOM 2299 C C . SER B 1 12 ? 16.688 5.734 -6.602 1 88.62 12 SER B C 1
ATOM 2301 O O . SER B 1 12 ? 17.703 5.449 -5.961 1 88.62 12 SER B O 1
ATOM 2303 N N . ALA B 1 13 ? 15.82 6.672 -6.227 1 94.69 13 ALA B N 1
ATOM 2304 C CA . ALA B 1 13 ? 16.172 7.516 -5.09 1 94.69 13 ALA B CA 1
ATOM 2305 C C . ALA B 1 13 ? 15.219 7.297 -3.922 1 94.69 13 ALA B C 1
ATOM 2307 O O . ALA B 1 13 ? 15.531 7.645 -2.781 1 94.69 13 ALA B O 1
ATOM 2308 N N . GLY B 1 14 ? 14.039 6.797 -4.203 1 93.94 14 GLY B N 1
ATOM 2309 C CA . GLY B 1 14 ? 13.047 6.609 -3.158 1 93.94 14 GLY B CA 1
ATOM 2310 C C . GLY B 1 14 ? 11.734 6.051 -3.676 1 93.94 14 GLY B C 1
ATOM 2311 O O . GLY B 1 14 ? 11.555 5.902 -4.887 1 93.94 14 GLY B O 1
ATOM 2312 N N . SER B 1 15 ? 10.859 5.73 -2.787 1 94.38 15 SER B N 1
ATOM 2313 C CA . SER B 1 15 ? 9.562 5.172 -3.131 1 94.38 15 SER B CA 1
ATOM 2314 C C . SER B 1 15 ? 8.461 5.75 -2.25 1 94.38 15 SER B C 1
ATOM 2316 O O . SER B 1 15 ? 8.719 6.207 -1.138 1 94.38 15 SER B O 1
ATOM 2318 N N . ALA B 1 16 ? 7.285 5.793 -2.805 1 97.38 16 ALA B N 1
ATOM 2319 C CA . ALA B 1 16 ? 6.105 6.277 -2.094 1 97.38 16 ALA B CA 1
ATOM 2320 C C . ALA B 1 16 ? 4.832 5.617 -2.625 1 97.38 16 ALA B C 1
ATOM 2322 O O . ALA B 1 16 ? 4.828 5.066 -3.729 1 97.38 16 ALA B O 1
ATOM 2323 N N . THR B 1 17 ? 3.844 5.59 -1.816 1 97.19 17 THR B N 1
ATOM 2324 C CA . THR B 1 17 ? 2.5 5.184 -2.215 1 97.19 17 THR B CA 1
ATOM 2325 C C . THR B 1 17 ? 1.48 6.262 -1.864 1 97.19 17 THR B C 1
ATOM 2327 O O . THR B 1 17 ? 1.517 6.824 -0.77 1 97.19 17 THR B O 1
ATOM 2330 N N . ILE B 1 18 ? 0.616 6.527 -2.822 1 98.12 18 ILE B N 1
ATOM 2331 C CA . ILE B 1 18 ? -0.399 7.559 -2.621 1 98.12 18 ILE B CA 1
ATOM 2332 C C . ILE B 1 18 ? -1.78 6.988 -2.932 1 98.12 18 ILE B C 1
ATOM 2334 O O . ILE B 1 18 ? -1.955 6.27 -3.92 1 98.12 18 ILE B O 1
ATOM 2338 N N . SER B 1 19 ? -2.732 7.273 -2.092 1 97.12 19 SER B N 1
ATOM 2339 C CA . SER B 1 19 ? -4.125 6.934 -2.373 1 97.12 19 SER B CA 1
ATOM 2340 C C . SER B 1 19 ? -4.824 8.047 -3.137 1 97.12 19 SER B C 1
ATOM 2342 O O . SER B 1 19 ? -4.711 9.219 -2.773 1 97.12 19 SER B O 1
ATOM 2344 N N . ASP B 1 20 ? -5.637 7.641 -4.148 1 95.88 20 ASP B N 1
ATOM 2345 C CA . ASP B 1 20 ? -6.453 8.641 -4.832 1 95.88 20 ASP B CA 1
ATOM 2346 C C . ASP B 1 20 ? -7.492 9.242 -3.887 1 95.88 20 ASP B C 1
ATOM 2348 O O . ASP B 1 20 ? -7.887 10.398 -4.047 1 95.88 20 ASP B O 1
ATOM 2352 N N . ARG B 1 21 ? -7.926 8.438 -2.998 1 94.44 21 ARG B N 1
ATOM 2353 C CA . ARG B 1 21 ? -8.805 8.953 -1.953 1 94.44 21 ARG B CA 1
ATOM 2354 C C . ARG B 1 21 ? -8.031 9.844 -0.985 1 94.44 21 ARG B C 1
ATOM 2356 O O . ARG B 1 21 ? -7.059 9.406 -0.369 1 94.44 21 ARG B O 1
ATOM 2363 N N . GLY B 1 22 ? -8.469 11.07 -0.977 1 95.94 22 GLY B N 1
ATOM 2364 C CA . GLY B 1 22 ? -7.844 12.039 -0.088 1 95.94 22 GLY B CA 1
ATOM 2365 C C . GLY B 1 22 ? -6.508 12.547 -0.597 1 95.94 22 GLY B C 1
ATOM 2366 O O . GLY B 1 22 ? -5.863 13.375 0.052 1 95.94 22 GLY B O 1
ATOM 2367 N N . ALA B 1 23 ? -6.059 12.008 -1.777 1 97.88 23 ALA B N 1
ATOM 2368 C CA . ALA B 1 23 ? -4.688 12.266 -2.207 1 97.88 23 ALA B CA 1
ATOM 2369 C C . ALA B 1 23 ? -3.701 12.016 -1.07 1 97.88 23 ALA B C 1
ATOM 2371 O O . ALA B 1 23 ? -2.82 12.844 -0.812 1 97.88 23 ALA B O 1
ATOM 2372 N N . HIS B 1 24 ? -3.896 10.977 -0.406 1 98.19 24 HIS B N 1
ATOM 2373 C CA . HIS B 1 24 ? -3.26 10.664 0.868 1 98.19 24 HIS B CA 1
ATOM 2374 C C . HIS B 1 24 ? -1.939 9.93 0.658 1 98.19 24 HIS B C 1
ATOM 2376 O O . HIS B 1 24 ? -1.931 8.75 0.291 1 98.19 24 HIS B O 1
ATOM 2382 N N . LEU B 1 25 ? -0.8 10.625 0.842 1 98.69 25 LEU B N 1
ATOM 2383 C CA . LEU B 1 25 ? 0.479 9.93 0.823 1 98.69 25 LEU B CA 1
ATOM 2384 C C . LEU B 1 25 ? 0.592 8.96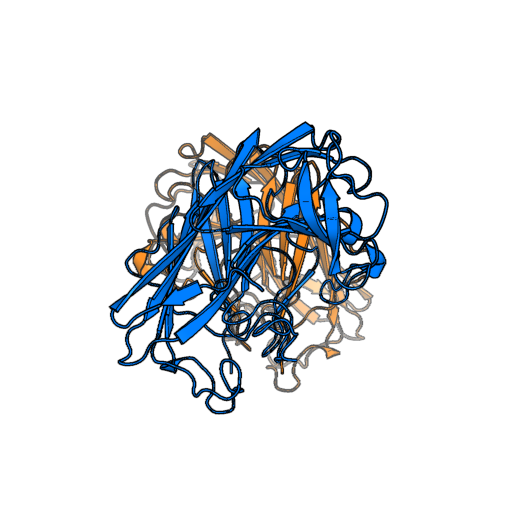9 2.002 1 98.69 25 LEU B C 1
ATOM 2386 O O . LEU B 1 25 ? 0.609 9.398 3.158 1 98.69 25 LEU B O 1
ATOM 2390 N N . LEU B 1 26 ? 0.745 7.711 1.703 1 97.12 26 LEU B N 1
ATOM 2391 C CA . LEU B 1 26 ? 0.662 6.68 2.732 1 97.12 26 LEU B CA 1
ATOM 2392 C C . LEU B 1 26 ? 2.041 6.371 3.305 1 97.12 26 LEU B C 1
ATOM 2394 O O . LEU B 1 26 ? 2.164 5.996 4.473 1 97.12 26 LEU B O 1
ATOM 2398 N N . ARG B 1 27 ? 3.006 6.52 2.502 1 96.88 27 ARG B N 1
ATOM 2399 C CA . ARG B 1 27 ? 4.363 6.191 2.926 1 96.88 27 ARG B CA 1
ATOM 2400 C C . ARG B 1 27 ? 5.395 6.824 2.002 1 96.88 27 ARG B C 1
ATOM 2402 O O . ARG B 1 27 ? 5.105 7.109 0.837 1 96.88 27 ARG B O 1
ATOM 2409 N N . TRP B 1 28 ? 6.527 7.016 2.488 1 97.88 28 TRP B N 1
ATOM 2410 C CA . TRP B 1 28 ? 7.715 7.445 1.756 1 97.88 28 TRP B CA 1
ATOM 2411 C C . TRP B 1 28 ? 8.984 6.883 2.393 1 97.88 28 TRP B C 1
ATOM 2413 O O . TRP B 1 28 ? 9.125 6.898 3.617 1 97.88 28 TRP B O 1
ATOM 2423 N N . ARG B 1 29 ? 9.883 6.406 1.528 1 95.56 29 ARG B N 1
ATOM 2424 C CA . ARG B 1 29 ? 11.172 5.883 1.956 1 95.56 29 ARG B CA 1
ATOM 2425 C C . ARG B 1 29 ? 12.266 6.234 0.954 1 95.56 29 ARG B C 1
ATOM 2427 O O . ARG B 1 29 ? 12.32 5.672 -0.14 1 95.56 29 ARG B O 1
ATOM 2434 N N . PRO B 1 30 ? 13.102 7.117 1.298 1 96.06 30 PRO B N 1
ATOM 2435 C CA . PRO B 1 30 ? 14.297 7.273 0.465 1 96.06 30 PRO B CA 1
ATOM 2436 C C . PRO B 1 30 ? 15.227 6.066 0.537 1 96.06 30 PRO B C 1
ATOM 2438 O O . PRO B 1 30 ? 15.273 5.375 1.558 1 96.06 30 PRO B O 1
ATOM 2441 N N . LEU B 1 31 ? 15.992 5.848 -0.489 1 91.94 31 LEU B N 1
ATOM 2442 C CA . LEU B 1 31 ? 16.844 4.664 -0.594 1 91.94 31 LEU B CA 1
ATOM 2443 C C . LEU B 1 31 ? 17.859 4.613 0.544 1 91.94 31 LEU B C 1
ATOM 2445 O O . LEU B 1 31 ? 18.234 3.533 0.997 1 91.94 31 LEU B O 1
ATOM 2449 N N . SER B 1 32 ? 18.219 5.707 1.027 1 93.25 32 SER B N 1
ATOM 2450 C CA . SER B 1 32 ? 19.266 5.789 2.041 1 93.25 32 SER B CA 1
ATOM 2451 C C . SER B 1 32 ? 18.75 5.352 3.406 1 93.25 32 SER B C 1
ATOM 2453 O O . SER B 1 32 ? 19.531 5.203 4.352 1 93.25 32 SER B O 1
ATOM 2455 N N . GLN B 1 33 ? 17.469 5.145 3.535 1 92.88 33 GLN B N 1
ATOM 2456 C CA . GLN B 1 33 ? 16.875 4.805 4.828 1 92.88 33 GLN B CA 1
ATOM 2457 C C . GLN B 1 33 ? 16.406 3.355 4.855 1 92.88 33 GLN B C 1
ATOM 2459 O O . GLN B 1 33 ? 15.852 2.857 3.875 1 92.88 33 GLN B O 1
ATOM 2464 N N . ALA B 1 34 ? 16.562 2.729 6.004 1 88.31 34 ALA B N 1
ATOM 2465 C CA . ALA B 1 34 ? 16.172 1.33 6.152 1 88.31 34 ALA B CA 1
ATOM 2466 C C . ALA B 1 34 ? 14.672 1.199 6.352 1 88.31 34 ALA B C 1
ATOM 2468 O O . ALA B 1 34 ? 14.078 0.169 6.016 1 88.31 34 ALA B O 1
ATOM 2469 N N . THR B 1 35 ? 14.109 2.25 6.91 1 90.31 35 THR B N 1
ATOM 2470 C CA . THR B 1 35 ? 12.68 2.234 7.191 1 90.31 35 THR B CA 1
ATOM 2471 C C . THR B 1 35 ? 11.992 3.449 6.574 1 90.31 35 THR B C 1
ATOM 2473 O O . THR B 1 35 ? 12.656 4.422 6.203 1 90.31 35 THR B O 1
ATOM 2476 N N . ASP B 1 36 ? 10.672 3.354 6.441 1 94.94 36 ASP B N 1
ATOM 2477 C CA . ASP B 1 36 ? 9.891 4.488 5.961 1 94.94 36 ASP B CA 1
ATOM 2478 C C . ASP B 1 36 ? 10.156 5.734 6.805 1 94.94 36 ASP B C 1
ATOM 2480 O O . ASP B 1 36 ? 10.375 5.633 8.016 1 94.94 36 ASP B O 1
ATOM 2484 N N . VAL B 1 37 ? 10.148 6.859 6.168 1 97.81 37 VAL B N 1
ATOM 2485 C CA . VAL B 1 37 ? 10.25 8.133 6.875 1 97.81 37 VAL B CA 1
ATOM 2486 C C . VAL B 1 37 ? 8.852 8.648 7.215 1 97.81 37 VAL B C 1
ATOM 2488 O O . VAL B 1 37 ? 8.625 9.172 8.305 1 97.81 37 VAL B O 1
ATOM 2491 N N . VAL B 1 38 ? 7.977 8.539 6.285 1 98.31 38 VAL B N 1
ATOM 2492 C CA . VAL B 1 38 ? 6.566 8.789 6.566 1 98.31 38 VAL B CA 1
ATOM 2493 C C . VAL B 1 38 ? 5.918 7.523 7.121 1 98.31 38 VAL B C 1
ATOM 2495 O O . VAL B 1 38 ? 6.066 6.441 6.547 1 98.31 38 VAL B O 1
ATOM 2498 N N . PHE B 1 39 ? 5.223 7.637 8.188 1 95.12 39 PHE B N 1
ATOM 2499 C CA . PHE B 1 39 ? 4.715 6.516 8.977 1 95.12 39 PHE B CA 1
ATOM 2500 C C . PHE B 1 39 ? 3.496 5.898 8.305 1 95.12 39 PHE B C 1
ATOM 2502 O O . PHE B 1 39 ? 2.508 6.586 8.047 1 95.12 39 PHE B O 1
ATOM 2509 N N . ALA B 1 40 ? 3.6 4.652 8.094 1 92.69 40 ALA B N 1
ATOM 2510 C CA . ALA B 1 40 ? 2.453 3.83 7.711 1 92.69 40 ALA B CA 1
ATOM 2511 C C . ALA B 1 40 ? 2.064 2.873 8.836 1 92.69 40 ALA B C 1
ATOM 2513 O O . ALA B 1 40 ? 2.904 2.119 9.336 1 92.69 40 ALA B O 1
ATOM 2514 N N . PRO B 1 41 ? 0.794 2.895 9.227 1 92.69 41 PRO B N 1
ATOM 2515 C CA . PRO B 1 41 ? 0.377 1.957 10.273 1 92.69 41 PRO B CA 1
ATOM 2516 C C . PRO B 1 41 ? 0.49 0.499 9.836 1 92.69 41 PRO B C 1
ATOM 2518 O O . PRO B 1 41 ? 0.55 0.212 8.641 1 92.69 41 PRO B O 1
ATOM 2521 N N . SER B 1 42 ? 0.552 -0.396 10.797 1 92.06 42 SER B N 1
ATOM 2522 C CA . SER B 1 42 ? 0.653 -1.826 10.523 1 92.06 42 SER B CA 1
ATOM 2523 C C . SER B 1 42 ? -0.589 -2.34 9.805 1 92.06 42 SER B C 1
ATOM 2525 O O . SER B 1 42 ? -0.532 -3.352 9.102 1 92.06 42 SER B O 1
ATOM 2527 N N . SER B 1 43 ? -1.691 -1.649 10.016 1 92.38 43 SER B N 1
ATOM 2528 C CA . SER B 1 43 ? -2.932 -1.963 9.312 1 92.38 43 SER B CA 1
ATOM 2529 C C . SER B 1 43 ? -3.572 -0.706 8.734 1 92.38 43 SER B C 1
ATOM 2531 O O . SER B 1 43 ? -3.785 0.275 9.445 1 92.38 43 SER B O 1
ATOM 2533 N N . VAL B 1 44 ? -3.812 -0.749 7.512 1 92.25 44 VAL B N 1
ATOM 2534 C CA . VAL B 1 44 ? -4.516 0.324 6.82 1 92.25 44 VAL B CA 1
ATOM 2535 C C . VAL B 1 44 ? -5.91 -0.152 6.41 1 92.25 44 VAL B C 1
ATOM 2537 O O . VAL B 1 44 ? -6.043 -1.095 5.625 1 92.25 44 VAL B O 1
ATOM 2540 N N . VAL B 1 45 ? -6.922 0.486 6.906 1 91 45 VAL B N 1
ATOM 2541 C CA . VAL B 1 45 ? -8.305 0.147 6.594 1 91 45 VAL B CA 1
ATOM 2542 C C . VAL B 1 45 ? -8.852 1.127 5.559 1 91 45 VAL B C 1
ATOM 2544 O O . VAL B 1 45 ? -8.836 2.342 5.773 1 91 45 VAL B O 1
ATOM 2547 N N . VAL B 1 46 ? -9.344 0.552 4.531 1 89.94 46 VAL B N 1
ATOM 2548 C CA . VAL B 1 46 ? -9.914 1.341 3.443 1 89.94 46 VAL B CA 1
ATOM 2549 C C . VAL B 1 46 ? -11.414 1.087 3.352 1 89.94 46 VAL B C 1
ATOM 2551 O O . VAL B 1 46 ? -11.844 -0.04 3.096 1 89.94 46 VAL B O 1
ATOM 2554 N N . ALA B 1 47 ? -12.141 2.049 3.615 1 86.62 47 ALA B N 1
ATOM 2555 C CA . ALA B 1 47 ? -13.594 1.968 3.58 1 86.62 47 ALA B CA 1
ATOM 2556 C C . ALA B 1 47 ? -14.211 3.312 3.203 1 86.62 47 ALA B C 1
ATOM 2558 O O . ALA B 1 47 ? -13.594 4.363 3.406 1 86.62 47 ALA B O 1
ATOM 2559 N N . GLU B 1 48 ? -15.375 3.195 2.709 1 83.56 48 GLU B N 1
ATOM 2560 C CA . GLU B 1 48 ? -16.078 4.422 2.33 1 83.56 48 GLU B CA 1
ATOM 2561 C C . GLU B 1 48 ? -16.328 5.312 3.545 1 83.56 48 GLU B C 1
ATOM 2563 O O . GLU B 1 48 ? -16.766 4.836 4.59 1 83.56 48 GLU B O 1
ATOM 2568 N N . GLY B 1 49 ? -15.969 6.559 3.355 1 80.19 49 GLY B N 1
ATOM 2569 C CA . GLY B 1 49 ? -16.266 7.551 4.379 1 80.19 49 GLY B CA 1
ATOM 2570 C C . GLY B 1 49 ? -15.266 7.531 5.527 1 80.19 49 GLY B C 1
ATOM 2571 O O . GLY B 1 49 ? -15.352 8.352 6.441 1 80.19 49 GLY B O 1
ATOM 2572 N N . ARG B 1 50 ? -14.352 6.641 5.484 1 86.19 50 ARG B N 1
ATOM 2573 C CA . ARG B 1 50 ? -13.367 6.547 6.559 1 86.19 50 ARG B CA 1
ATOM 2574 C C . ARG B 1 50 ? -12.023 7.133 6.125 1 86.19 50 ARG B C 1
ATOM 2576 O O . ARG B 1 50 ? -11.492 6.77 5.074 1 86.19 50 ARG B O 1
ATOM 2583 N N . PRO B 1 51 ? -11.508 8.062 6.98 1 89.62 51 PRO B N 1
ATOM 2584 C CA . PRO B 1 51 ? -10.172 8.562 6.648 1 89.62 51 PRO B CA 1
ATOM 2585 C C . PRO B 1 51 ? -9.086 7.512 6.84 1 89.62 51 PRO B C 1
ATOM 2587 O O . PRO B 1 51 ? -9.203 6.641 7.703 1 89.62 51 PRO B O 1
ATOM 2590 N N . LEU B 1 52 ? -8.086 7.617 6.082 1 92.5 52 LEU B N 1
ATOM 2591 C CA . LEU B 1 52 ? -6.918 6.75 6.227 1 92.5 52 LEU B CA 1
ATOM 2592 C C . LEU B 1 52 ? -6.043 7.211 7.387 1 92.5 52 LEU B C 1
ATOM 2594 O O . LEU B 1 52 ? -5.941 8.414 7.656 1 92.5 52 LEU B O 1
ATOM 2598 N N . GLY B 1 53 ? -5.492 6.293 8.031 1 90.56 53 GLY B N 1
ATOM 2599 C CA . GLY B 1 53 ? -4.605 6.613 9.141 1 90.56 53 GLY B CA 1
ATOM 2600 C C . GLY B 1 53 ? -3.143 6.672 8.734 1 90.56 53 GLY B C 1
ATOM 2601 O O . GLY B 1 53 ? -2.727 5.996 7.793 1 90.56 53 GLY B O 1
ATOM 2602 N N . GLY B 1 54 ? -2.328 7.504 9.531 1 94.88 54 GLY B N 1
ATOM 2603 C CA . GLY B 1 54 ? -0.919 7.664 9.203 1 94.88 54 GLY B CA 1
ATOM 2604 C C . GLY B 1 54 ? -0.684 8.484 7.949 1 94.88 54 GLY B C 1
ATOM 2605 O O . GLY B 1 54 ? -1.556 9.25 7.527 1 94.88 54 GLY B O 1
ATOM 2606 N N . GLY B 1 55 ? 0.502 8.375 7.461 1 97.44 55 GLY B N 1
ATOM 2607 C CA . GLY B 1 55 ? 0.817 9.062 6.223 1 97.44 55 GLY B CA 1
ATOM 2608 C C . GLY B 1 55 ? 0.761 10.578 6.348 1 97.44 55 GLY B C 1
ATOM 2609 O O . GLY B 1 55 ? 1.292 11.141 7.305 1 97.44 55 GLY B O 1
ATOM 2610 N N . VAL B 1 56 ? 0.18 11.172 5.242 1 98.69 56 VAL B N 1
ATOM 2611 C CA . VAL B 1 56 ? 0.029 12.625 5.23 1 98.69 56 VAL B CA 1
ATOM 2612 C C . VAL B 1 56 ? -1.4 12.992 4.836 1 98.69 56 VAL B C 1
ATOM 2614 O O . VAL B 1 56 ? -1.673 13.289 3.67 1 98.69 56 VAL B O 1
ATOM 2617 N N . PRO B 1 57 ? -2.277 13.062 5.801 1 98 57 PRO B N 1
ATOM 2618 C CA . PRO B 1 57 ? -3.594 13.617 5.48 1 98 57 PRO B CA 1
ATOM 2619 C C . PRO B 1 57 ? -3.52 15.062 4.984 1 98 57 PRO B C 1
ATOM 2621 O O . PRO B 1 57 ? -2.797 15.883 5.562 1 98 57 PRO B O 1
ATOM 2624 N N . VAL B 1 58 ? -4.215 15.297 3.893 1 98.44 58 VAL B N 1
ATOM 2625 C CA . VAL B 1 58 ? -4.422 16.672 3.463 1 98.44 58 VAL B CA 1
ATOM 2626 C C . VAL B 1 58 ? -5.605 17.281 4.215 1 98.44 58 VAL B C 1
ATOM 2628 O O . VAL B 1 58 ? -6.723 16.766 4.156 1 98.44 58 VAL B O 1
ATOM 2631 N N . ILE B 1 59 ? -5.324 18.344 4.906 1 97.94 59 ILE B N 1
ATOM 2632 C CA . ILE B 1 59 ? -6.348 19 5.715 1 97.94 59 ILE B CA 1
ATOM 2633 C C . ILE B 1 59 ? -6.859 20.25 4.992 1 97.94 59 ILE B C 1
ATOM 2635 O O . ILE B 1 59 ? -6.082 21.141 4.668 1 97.94 59 ILE B O 1
ATOM 2639 N N . PHE B 1 60 ? -8.102 20.328 4.77 1 96.31 60 PHE B N 1
ATOM 2640 C CA . PHE B 1 60 ? -8.789 21.391 4.047 1 96.31 60 PHE B CA 1
ATOM 2641 C C . PHE B 1 60 ? -10.297 21.172 4.059 1 96.31 60 PHE B C 1
ATOM 2643 O O . PHE B 1 60 ? -10.766 20.047 3.92 1 96.31 60 PHE B O 1
ATOM 2650 N N . PRO B 1 61 ? -11.086 22.156 4.344 1 95.44 61 PRO B N 1
ATOM 2651 C CA . PRO B 1 61 ? -10.805 23.594 4.379 1 95.44 61 PRO B CA 1
ATOM 2652 C C . PRO B 1 61 ? -10.703 24.141 5.801 1 95.44 61 PRO B C 1
ATOM 2654 O O . PRO B 1 61 ? -10.531 25.344 5.992 1 95.44 61 PRO B O 1
ATOM 2657 N N . TRP B 1 62 ? -10.844 23.266 6.777 1 95.38 62 TRP B N 1
ATOM 2658 C CA . TRP B 1 62 ? -10.633 23.734 8.141 1 95.38 62 TRP B CA 1
ATOM 2659 C C . TRP B 1 62 ? -9.75 22.766 8.922 1 95.38 62 TRP B C 1
ATOM 2661 O O . TRP B 1 62 ? -9.688 21.578 8.594 1 95.38 62 TRP B O 1
ATOM 2671 N N . PHE B 1 63 ? -9.07 23.219 9.844 1 97.06 63 PHE B N 1
ATOM 2672 C CA . PHE B 1 63 ? -8.219 22.453 10.758 1 97.06 63 PHE B CA 1
ATOM 2673 C C . PHE B 1 63 ? -8.953 22.156 12.062 1 97.06 63 PHE B C 1
ATOM 2675 O O . PHE B 1 63 ? -9.516 23.062 12.68 1 97.06 63 PHE B O 1
ATOM 2682 N N . GLY B 1 64 ? -8.805 20.875 12.469 1 95.25 64 GLY B N 1
ATOM 2683 C CA . GLY B 1 64 ? -9.648 20.516 13.594 1 95.25 64 GLY B CA 1
ATOM 2684 C C . GLY B 1 64 ? -11.109 20.875 13.383 1 95.25 64 GLY B C 1
ATOM 2685 O O . GLY B 1 64 ? -11.703 20.516 12.367 1 95.25 64 GLY B O 1
ATOM 2686 N N . PRO B 1 65 ? -11.742 21.531 14.375 1 93.88 65 PRO B N 1
ATOM 2687 C CA . PRO B 1 65 ? -13.133 21.953 14.211 1 93.88 65 PRO B CA 1
ATOM 2688 C C . PRO B 1 65 ? -13.25 23.359 13.594 1 93.88 65 PRO B C 1
ATOM 2690 O O . PRO B 1 65 ? -14.312 23.969 13.656 1 93.88 65 PRO B O 1
ATOM 2693 N N . GLY B 1 66 ? -12.156 23.875 13.062 1 95.06 66 GLY B N 1
ATOM 2694 C CA . GLY B 1 66 ? -12.18 25.203 12.477 1 95.06 66 GLY B CA 1
ATOM 2695 C C . GLY B 1 66 ? -12.086 26.328 13.5 1 95.06 66 GLY B C 1
ATOM 2696 O O . GLY B 1 66 ? -12.391 26.109 14.68 1 95.06 66 GLY B O 1
ATOM 2697 N N . PHE B 1 67 ? -11.609 27.391 13.055 1 95 67 PHE B N 1
ATOM 2698 C CA . PHE B 1 67 ? -11.391 28.531 13.93 1 95 67 PHE B CA 1
ATOM 2699 C C . PHE B 1 67 ? -11.594 29.844 13.172 1 95 67 PHE B C 1
ATOM 2701 O O . PHE B 1 67 ? -11.125 29.984 12.039 1 95 67 PHE B O 1
ATOM 2708 N N . ALA B 1 68 ? -12.383 30.688 13.766 1 92.06 68 ALA B N 1
ATOM 2709 C CA . ALA B 1 68 ? -12.57 32.031 13.234 1 92.06 68 ALA B CA 1
ATOM 2710 C C . ALA B 1 68 ? -13.031 33 14.32 1 92.06 68 ALA B C 1
ATOM 2712 O O . ALA B 1 68 ? -13.742 32.594 15.242 1 92.06 68 ALA B O 1
ATOM 2713 N N . ASP B 1 69 ? -12.586 34.188 14.18 1 91.44 69 ASP B N 1
ATOM 2714 C CA . ASP B 1 69 ? -13.008 35.25 15.062 1 91.44 69 ASP B CA 1
ATOM 2715 C C . ASP B 1 69 ? -12.758 34.875 16.531 1 91.44 69 ASP B C 1
ATOM 2717 O O . ASP B 1 69 ? -13.641 35.062 17.375 1 91.44 69 ASP B O 1
ATOM 2721 N N . GLY B 1 70 ? -11.703 34.219 16.734 1 90.19 70 GLY B N 1
ATOM 2722 C CA . GLY B 1 70 ? -11.219 33.969 18.094 1 90.19 70 GLY B CA 1
ATOM 2723 C C . GLY B 1 70 ? -11.867 32.781 18.734 1 90.19 70 GLY B C 1
ATOM 2724 O O . GLY B 1 70 ? -11.664 32.531 19.922 1 90.19 70 GLY B O 1
ATOM 2725 N N . HIS B 1 71 ? -12.656 32.062 18 1 92.06 71 HIS B N 1
ATOM 2726 C CA . HIS B 1 71 ? -13.297 30.922 18.625 1 92.06 71 HIS B CA 1
ATOM 2727 C C . HIS B 1 71 ? -13.352 29.734 17.688 1 92.06 71 HIS B C 1
ATOM 2729 O O . HIS B 1 71 ? -13.219 29.906 16.469 1 92.06 71 HIS B O 1
ATOM 2735 N N . GLY B 1 72 ? -13.508 28.641 18.25 1 92.38 72 GLY B N 1
ATOM 2736 C CA . GLY B 1 72 ? -13.758 27.438 17.484 1 92.38 72 GLY B CA 1
ATOM 2737 C C . GLY B 1 72 ? -15.125 27.422 16.828 1 92.38 72 GLY B C 1
ATOM 2738 O O . GLY B 1 72 ? -16.109 27.906 17.391 1 92.38 72 GLY B O 1
ATOM 2739 N N . LEU B 1 73 ? -15.258 26.734 15.68 1 92.06 73 LEU B N 1
ATOM 2740 C CA . LEU B 1 73 ? -16.484 26.797 14.891 1 92.06 73 LEU B CA 1
ATOM 2741 C C . LEU B 1 73 ? -17.266 25.5 15.008 1 92.06 73 LEU B C 1
ATOM 2743 O O . LEU B 1 73 ? -18.406 25.422 14.547 1 92.06 73 LEU B O 1
ATOM 2747 N N . GLY B 1 74 ? -16.688 24.5 15.516 1 91.12 74 GLY B N 1
ATOM 2748 C CA . GLY B 1 74 ? -17.359 23.219 15.68 1 91.12 74 GLY B CA 1
ATOM 2749 C C . GLY B 1 74 ? -17.641 22.516 14.367 1 91.12 74 GLY B C 1
ATOM 2750 O O . GLY B 1 74 ? -18.641 21.797 14.242 1 91.12 74 GLY B O 1
ATOM 2751 N N . LYS B 1 75 ? -16.797 22.734 13.414 1 90.62 75 LYS B N 1
ATOM 2752 C CA . LYS B 1 75 ? -16.984 22.125 12.094 1 90.62 75 LYS B CA 1
ATOM 2753 C C . LYS B 1 75 ? -16.812 20.625 12.148 1 90.62 75 LYS B C 1
ATOM 2755 O O . LYS B 1 75 ? -16.016 20.109 12.945 1 90.62 75 LYS B O 1
ATOM 2760 N N . LYS B 1 76 ? -17.609 20.016 11.25 1 87.38 76 LYS B N 1
ATOM 2761 C CA . LYS B 1 76 ? -17.484 18.578 10.992 1 87.38 76 LYS B CA 1
ATOM 2762 C C . LYS B 1 76 ? -17.422 18.281 9.5 1 87.38 76 LYS B C 1
ATOM 2764 O O . LYS B 1 76 ? -18.047 18.984 8.695 1 87.38 76 LYS B O 1
ATOM 2769 N N . PRO B 1 77 ? -16.75 17.172 9.219 1 89.25 77 PRO B N 1
ATOM 2770 C CA . PRO B 1 77 ? -15.875 16.375 10.07 1 89.25 77 PRO B CA 1
ATOM 2771 C C . PRO B 1 77 ? -14.625 17.125 10.516 1 89.25 77 PRO B C 1
ATOM 2773 O O . PRO B 1 77 ? -14.266 18.141 9.906 1 89.25 77 PRO B O 1
ATOM 2776 N N . ASN B 1 78 ? -13.977 16.641 11.57 1 92.25 78 ASN B N 1
ATOM 2777 C CA . ASN B 1 78 ? -12.703 17.219 11.969 1 92.25 78 ASN B CA 1
ATOM 2778 C C . ASN B 1 78 ? -11.695 17.219 10.828 1 92.25 78 ASN B C 1
ATOM 2780 O O . ASN B 1 78 ? -11.586 16.234 10.094 1 92.25 78 ASN B O 1
ATOM 2784 N N . HIS B 1 79 ? -11.047 18.391 10.609 1 95.38 79 HIS B N 1
ATOM 2785 C CA . HIS B 1 79 ? -9.969 18.531 9.648 1 95.38 79 HIS B CA 1
ATOM 2786 C C . HIS B 1 79 ? -10.508 18.656 8.227 1 95.38 79 HIS B C 1
ATOM 2788 O O . HIS B 1 79 ? -9.773 18.453 7.258 1 95.38 79 HIS B O 1
ATOM 2794 N N . GLY B 1 80 ? -11.789 18.938 8.102 1 92.81 80 GLY B N 1
ATOM 2795 C CA . GLY B 1 80 ? -12.359 19.172 6.781 1 92.81 80 GLY B CA 1
ATOM 2796 C C . GLY B 1 80 ? -12.805 17.906 6.09 1 92.81 80 GLY B C 1
ATOM 2797 O O . GLY B 1 80 ? -12.859 16.844 6.707 1 92.81 80 GLY B O 1
ATOM 2798 N N . PHE B 1 81 ? -13.102 18.016 4.785 1 89.62 81 PHE B N 1
ATOM 2799 C CA . PHE B 1 81 ? -13.789 16.922 4.129 1 89.62 81 PHE B CA 1
ATOM 2800 C C . PHE B 1 81 ? -12.922 16.312 3.029 1 89.62 81 PHE B C 1
ATOM 2802 O O . PHE B 1 81 ? -13.219 15.234 2.52 1 89.62 81 PHE B O 1
ATOM 2809 N N . VAL B 1 82 ? -11.828 16.875 2.678 1 92.69 82 VAL B N 1
ATOM 2810 C CA . VAL B 1 82 ? -11.148 16.469 1.45 1 92.69 82 VAL B CA 1
ATOM 2811 C C . VAL B 1 82 ? -10.43 15.141 1.67 1 92.69 82 VAL B C 1
ATOM 2813 O O . VAL B 1 82 ? -10.109 14.438 0.711 1 92.69 82 VAL B O 1
ATOM 2816 N N . ARG B 1 83 ? -10.141 14.812 2.945 1 93.31 83 ARG B N 1
ATOM 2817 C CA . ARG B 1 83 ? -9.367 13.602 3.203 1 93.31 83 ARG B CA 1
ATOM 2818 C C . ARG B 1 83 ? -10.195 12.352 2.928 1 93.31 83 ARG B C 1
ATOM 2820 O O . ARG B 1 83 ? -9.656 11.242 2.867 1 93.31 83 ARG B O 1
ATOM 2827 N N . THR B 1 84 ? -11.531 12.516 2.719 1 91.19 84 THR B N 1
ATOM 2828 C CA . THR B 1 84 ? -12.359 11.352 2.42 1 91.19 84 THR B CA 1
ATOM 2829 C C . THR B 1 84 ? -12.961 11.461 1.021 1 91.19 84 THR B C 1
ATOM 2831 O O . THR B 1 84 ? -13.883 10.719 0.678 1 91.19 84 THR B O 1
ATOM 2834 N N . ARG B 1 85 ? -12.445 12.375 0.249 1 91.81 85 ARG B N 1
ATOM 2835 C CA . ARG B 1 85 ? -12.945 12.547 -1.112 1 91.81 85 ARG B CA 1
ATOM 2836 C C . ARG B 1 85 ? -12 11.906 -2.125 1 91.81 85 ARG B C 1
ATOM 2838 O O . ARG B 1 85 ? -10.812 11.734 -1.852 1 91.81 85 ARG B O 1
ATOM 2845 N N . GLN B 1 86 ? -12.617 11.602 -3.246 1 92.31 86 GLN B N 1
ATOM 2846 C CA . GLN B 1 86 ? -11.805 11.133 -4.367 1 92.31 86 GLN B CA 1
ATOM 2847 C C . GLN B 1 86 ? -11.164 12.297 -5.109 1 92.31 86 GLN B C 1
ATOM 2849 O O . GLN B 1 86 ? -11.859 13.188 -5.605 1 92.31 86 GLN B O 1
ATOM 2854 N N . TRP B 1 87 ? -9.883 12.289 -5.129 1 96.25 87 TRP B N 1
ATOM 2855 C CA . TRP B 1 87 ? -9.148 13.281 -5.91 1 96.25 87 TRP B CA 1
ATOM 2856 C C . TRP B 1 87 ? -8.867 12.766 -7.316 1 96.25 87 TRP B C 1
ATOM 2858 O O . TRP B 1 87 ? -8.891 11.555 -7.559 1 96.25 87 TRP B O 1
ATOM 2868 N N . HIS B 1 88 ? -8.68 13.688 -8.211 1 96.5 88 HIS B N 1
ATOM 2869 C CA . HIS B 1 88 ? -8.43 13.32 -9.594 1 96.5 88 HIS B CA 1
ATOM 2870 C C . HIS B 1 88 ? -6.934 13.352 -9.914 1 96.5 88 HIS B C 1
ATOM 2872 O O . HIS B 1 88 ? -6.312 14.422 -9.883 1 96.5 88 HIS B O 1
ATOM 2878 N N . LEU B 1 89 ? -6.387 12.211 -10.219 1 96.69 89 LEU B N 1
ATOM 2879 C CA . LEU B 1 89 ? -4.992 12.133 -10.648 1 96.69 89 LEU B CA 1
ATOM 2880 C C . LEU B 1 89 ? -4.84 12.617 -12.086 1 96.69 89 LEU B C 1
ATOM 2882 O O . LEU B 1 89 ? -5.625 12.25 -12.961 1 96.69 89 LEU B O 1
ATOM 2886 N N . ASP B 1 90 ? -3.896 13.477 -12.297 1 96.38 90 ASP B N 1
ATOM 2887 C CA . ASP B 1 90 ? -3.498 13.797 -13.664 1 96.38 90 ASP B CA 1
ATOM 2888 C C . ASP B 1 90 ? -2.666 12.672 -14.266 1 96.38 90 ASP B C 1
ATOM 2890 O O . ASP B 1 90 ? -1.445 12.633 -14.094 1 96.38 90 ASP B O 1
ATOM 2894 N N . ALA B 1 91 ? -3.279 11.82 -15.016 1 90.69 91 ALA B N 1
ATOM 2895 C CA . ALA B 1 91 ? -2.658 10.609 -15.531 1 90.69 91 ALA B CA 1
ATOM 2896 C C . ALA B 1 91 ? -1.521 10.938 -16.5 1 90.69 91 ALA B C 1
ATOM 2898 O O . ALA B 1 91 ? -0.549 10.188 -16.594 1 90.69 91 ALA B O 1
ATOM 2899 N N . GLU B 1 92 ? -1.608 12.039 -17.141 1 90.88 92 GLU B N 1
ATOM 2900 C CA . GLU B 1 92 ? -0.615 12.406 -18.141 1 90.88 92 GLU B CA 1
ATOM 2901 C C . GLU B 1 92 ? 0.717 12.773 -17.5 1 90.88 92 GLU B C 1
ATOM 2903 O O . GLU B 1 92 ? 1.781 12.477 -18.047 1 90.88 92 GLU B O 1
ATOM 2908 N N . SER B 1 93 ? 0.618 13.359 -16.359 1 93.75 93 SER B N 1
ATOM 2909 C CA . SER B 1 93 ? 1.849 13.82 -15.719 1 93.75 93 SER B CA 1
ATOM 2910 C C . SER B 1 93 ? 2.365 12.797 -14.719 1 93.75 93 SER B C 1
ATOM 2912 O O . SER B 1 93 ? 3.512 12.875 -14.266 1 93.75 93 SER B O 1
ATOM 2914 N N . PHE B 1 94 ? 1.552 11.844 -14.414 1 94.06 94 PHE B N 1
ATOM 2915 C CA . PHE B 1 94 ? 1.946 10.828 -13.445 1 94.06 94 PHE B CA 1
ATOM 2916 C C . PHE B 1 94 ? 3.186 10.078 -13.922 1 94.06 94 PHE B C 1
ATOM 2918 O O . PHE B 1 94 ? 3.26 9.664 -15.086 1 94.06 94 PHE B O 1
ATOM 2925 N N . SER B 1 95 ? 4.191 9.93 -13.016 1 92.5 95 SER B N 1
ATOM 2926 C CA . SER B 1 95 ? 5.453 9.281 -13.359 1 92.5 95 SER B CA 1
ATOM 2927 C C . SER B 1 95 ? 6.07 8.586 -12.148 1 92.5 95 SER B C 1
ATOM 2929 O O . SER B 1 95 ? 5.449 8.516 -11.086 1 92.5 95 SER B O 1
ATOM 2931 N N . ASN B 1 96 ? 7.27 8.078 -12.383 1 91.38 96 ASN B N 1
ATOM 2932 C CA . ASN B 1 96 ? 7.973 7.375 -11.312 1 91.38 96 ASN B CA 1
ATOM 2933 C C . ASN B 1 96 ? 8.547 8.352 -10.281 1 91.38 96 ASN B C 1
ATOM 2935 O O . ASN B 1 96 ? 9.219 7.934 -9.344 1 91.38 96 ASN B O 1
ATOM 2939 N N . SER B 1 97 ? 8.195 9.633 -10.43 1 96.69 97 SER B N 1
ATOM 2940 C CA . SER B 1 97 ? 8.742 10.578 -9.469 1 96.69 97 SER B CA 1
ATOM 2941 C C . SER B 1 97 ? 7.73 11.664 -9.117 1 96.69 97 SER B C 1
ATOM 2943 O O . SER B 1 97 ? 8.023 12.562 -8.32 1 96.69 97 SER B O 1
ATOM 2945 N N . TYR B 1 98 ? 6.559 11.547 -9.742 1 97.62 98 TYR B N 1
ATOM 2946 C CA . TYR B 1 98 ? 5.676 12.703 -9.617 1 97.62 98 TYR B CA 1
ATOM 2947 C C . TYR B 1 98 ? 4.215 12.289 -9.711 1 97.62 98 TYR B C 1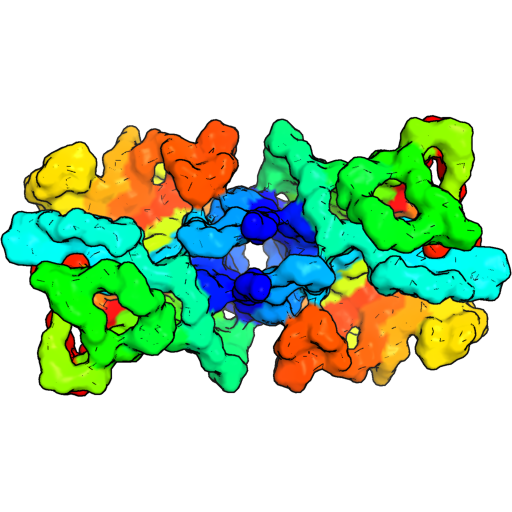
ATOM 2949 O O . TYR B 1 98 ? 3.857 11.438 -10.531 1 97.62 98 TYR B O 1
ATOM 2957 N N . ALA B 1 99 ? 3.385 12.883 -8.898 1 98.19 99 ALA B N 1
ATOM 2958 C CA . ALA B 1 99 ? 1.93 12.781 -8.992 1 98.19 99 ALA B CA 1
ATOM 2959 C C . ALA B 1 99 ? 1.268 14.141 -8.773 1 98.19 99 ALA B C 1
ATOM 2961 O O . ALA B 1 99 ? 1.704 14.922 -7.93 1 98.19 99 ALA B O 1
ATOM 2962 N N . HIS B 1 100 ? 0.269 14.43 -9.562 1 98.75 100 HIS B N 1
ATOM 2963 C CA . HIS B 1 100 ? -0.541 15.633 -9.453 1 98.75 100 HIS B CA 1
ATOM 2964 C C . HIS B 1 100 ? -2.02 15.297 -9.305 1 98.75 100 HIS B C 1
ATOM 2966 O O . HIS B 1 100 ? -2.602 14.648 -10.18 1 98.75 100 HIS B O 1
ATOM 2972 N N . TYR B 1 101 ? -2.586 15.742 -8.203 1 98.56 101 TYR B N 1
ATOM 2973 C CA . TYR B 1 101 ? -4.004 15.555 -7.926 1 98.56 101 TYR B CA 1
ATOM 2974 C C . TYR B 1 101 ? -4.742 16.891 -7.922 1 98.56 101 TYR B C 1
ATOM 2976 O O . TYR B 1 101 ? -4.168 17.922 -7.574 1 98.56 101 TYR B O 1
ATOM 2984 N N . SER B 1 102 ? -6.027 16.812 -8.258 1 98.44 102 SER B N 1
ATOM 2985 C CA . SER B 1 102 ? -6.855 18 -8.188 1 98.44 102 SER B CA 1
ATOM 2986 C C . SER B 1 102 ? -8.227 17.688 -7.59 1 98.44 102 SER B C 1
ATOM 2988 O O . SER B 1 102 ? -8.688 16.547 -7.641 1 98.44 102 SER B O 1
ATOM 2990 N N . LEU B 1 103 ? -8.781 18.688 -6.977 1 96.75 103 LEU B N 1
ATOM 2991 C CA . LEU B 1 103 ? -10.117 18.672 -6.406 1 96.75 103 LEU B CA 1
ATOM 2992 C C . LEU B 1 103 ? -10.781 20.047 -6.523 1 96.75 103 LEU B C 1
ATOM 2994 O O . LEU B 1 103 ? -10.133 21.062 -6.32 1 96.75 103 LEU B O 1
ATOM 2998 N N . THR B 1 104 ? -12.062 20.016 -6.844 1 95.31 104 THR B N 1
ATOM 2999 C CA . THR B 1 104 ? -12.82 21.266 -6.934 1 95.31 104 THR B CA 1
ATOM 3000 C C . THR B 1 104 ? -14.102 21.172 -6.113 1 95.31 104 THR B C 1
ATOM 3002 O O . THR B 1 104 ? -14.375 20.141 -5.488 1 95.31 104 THR B O 1
ATOM 3005 N N . GLU B 1 105 ? -14.883 22.281 -6.113 1 90.88 105 GLU B N 1
ATOM 3006 C CA . GLU B 1 105 ? -16.156 22.312 -5.402 1 90.88 105 GLU B CA 1
ATOM 3007 C C . GLU B 1 105 ? -17.125 21.266 -5.965 1 90.88 105 GLU B C 1
ATOM 3009 O O . GLU B 1 105 ? -18.031 20.812 -5.266 1 90.88 105 GLU B O 1
ATOM 3014 N N . ALA B 1 106 ? -16.938 20.828 -7.191 1 89.06 106 ALA B N 1
ATOM 3015 C CA . ALA B 1 106 ? -17.797 19.828 -7.816 1 89.06 106 ALA B CA 1
ATOM 3016 C C . ALA B 1 106 ? -17.625 18.469 -7.145 1 89.06 106 ALA B C 1
ATOM 3018 O O . ALA B 1 106 ? -18.5 17.609 -7.254 1 89.06 106 ALA B O 1
ATOM 3019 N N . ASP B 1 107 ? -16.5 18.344 -6.441 1 88.69 107 ASP B N 1
ATOM 3020 C CA . ASP B 1 107 ? -16.203 17.062 -5.805 1 88.69 107 ASP B CA 1
ATOM 3021 C C . ASP B 1 107 ? -16.703 17.031 -4.363 1 88.69 107 ASP B C 1
ATOM 3023 O O . ASP B 1 107 ? -16.547 16.031 -3.668 1 88.69 107 ASP B O 1
ATOM 3027 N N . VAL B 1 108 ? -17.203 18.141 -3.916 1 80.81 108 VAL B N 1
ATOM 3028 C CA . VAL B 1 108 ? -17.734 18.281 -2.561 1 80.81 108 VAL B CA 1
ATOM 3029 C C . VAL B 1 108 ? -19.188 17.812 -2.523 1 80.81 108 VAL B C 1
ATOM 3031 O O . VAL B 1 108 ? -19.984 18.203 -3.381 1 80.81 108 VAL B O 1
ATOM 3034 N N . PRO B 1 109 ? -19.391 16.906 -1.547 1 73.5 109 PRO B N 1
ATOM 3035 C CA . PRO B 1 109 ? -20.797 16.5 -1.48 1 73.5 109 PRO B CA 1
ATOM 3036 C C . PRO B 1 109 ? -21.75 17.672 -1.248 1 73.5 109 PRO B C 1
ATOM 3038 O O . PRO B 1 109 ? -21.406 18.594 -0.514 1 73.5 109 PRO B O 1
ATOM 3041 N N . SER B 1 110 ? -22.859 17.469 -1.811 1 67.81 110 SER B N 1
ATOM 3042 C CA . SER B 1 110 ? -23.875 18.531 -1.739 1 67.81 110 SER B CA 1
ATOM 3043 C C . SER B 1 110 ? -24.359 18.734 -0.309 1 67.81 110 SER B C 1
ATOM 3045 O O . SER B 1 110 ? -24.781 19.828 0.052 1 67.81 110 SER B O 1
ATOM 3047 N N . ASP B 1 111 ? -24.297 17.688 0.393 1 63.94 111 ASP B N 1
ATOM 3048 C CA . ASP B 1 111 ? -24.844 17.766 1.744 1 63.94 111 ASP B CA 1
ATOM 3049 C C . ASP B 1 111 ? -23.781 18.266 2.732 1 63.94 111 ASP B C 1
ATOM 3051 O O . ASP B 1 111 ? -24.016 18.266 3.943 1 63.94 111 ASP B O 1
ATOM 3055 N N . MET B 1 112 ? -22.719 18.625 2.184 1 62.91 112 MET B N 1
ATOM 3056 C CA . MET B 1 112 ? -21.641 19.062 3.057 1 62.91 112 MET B CA 1
ATOM 3057 C C . MET B 1 112 ? -21.938 20.422 3.678 1 62.91 112 MET B C 1
ATOM 3059 O O . MET B 1 112 ? -22.578 21.266 3.043 1 62.91 112 MET B O 1
ATOM 3063 N N . LEU B 1 113 ? -21.484 20.469 4.961 1 62.56 113 LEU B N 1
ATOM 3064 C CA . LEU B 1 113 ? -21.641 21.641 5.812 1 62.56 113 LEU B CA 1
ATOM 3065 C C . LEU B 1 113 ? -21.094 22.891 5.133 1 62.56 113 LEU B C 1
ATOM 3067 O O . LEU B 1 113 ? -20.172 22.797 4.305 1 62.56 113 LEU B O 1
ATOM 3071 N N . PRO B 1 114 ? -21.641 23.844 5.586 1 71.94 114 PRO B N 1
ATOM 3072 C CA . PRO B 1 114 ? -21.188 25.172 5.145 1 71.94 114 PRO B CA 1
ATOM 3073 C C . PRO B 1 114 ? -19.688 25.375 5.371 1 71.94 114 PRO B C 1
ATOM 3075 O O . PRO B 1 114 ? -19.094 24.734 6.23 1 71.94 114 PRO B O 1
ATOM 3078 N N . TRP B 1 115 ? -19 26.031 4.586 1 82.38 115 TRP B N 1
ATOM 3079 C CA . TRP B 1 115 ? -17.578 26.375 4.664 1 82.38 115 TRP B CA 1
ATOM 3080 C C . TRP B 1 115 ? -17.219 26.906 6.043 1 82.38 115 TRP B C 1
ATOM 3082 O O . TRP B 1 115 ? -16.734 26.172 6.902 1 82.38 115 TRP B O 1
ATOM 3092 N N . PHE B 1 116 ? -17.234 28.078 6.426 1 80.62 116 PHE B N 1
ATOM 3093 C CA . PHE B 1 116 ? -17.031 28.672 7.742 1 80.62 116 PHE B CA 1
ATOM 3094 C C . PHE B 1 116 ? -18.344 29.188 8.312 1 80.62 116 PHE B C 1
ATOM 3096 O O . PHE B 1 116 ? -19.375 28.5 8.219 1 80.62 116 PHE B O 1
ATOM 3103 N N . GLU B 1 117 ? -18.562 30.188 8.828 1 70.62 117 GLU B N 1
ATOM 3104 C CA . GLU B 1 117 ? -19.703 30.688 9.57 1 70.62 117 GLU B CA 1
ATOM 3105 C C . GLU B 1 117 ? -20.938 30.828 8.664 1 70.62 117 GLU B C 1
ATOM 3107 O O . GLU B 1 117 ? -21.484 31.922 8.516 1 70.62 117 GLU B O 1
ATOM 3112 N N . GLY B 1 118 ? -21.156 29.531 7.941 1 72.62 118 GLY B N 1
ATOM 3113 C CA . GLY B 1 118 ? -22.422 29.531 7.223 1 72.62 118 GLY B CA 1
ATOM 3114 C C . GLY B 1 118 ? -22.281 29.844 5.75 1 72.62 118 GLY B C 1
ATOM 3115 O O . GLY B 1 118 ? -23.25 29.812 5 1 72.62 118 GLY B O 1
ATOM 3116 N N . ASP B 1 119 ? -21.188 30.062 5.348 1 78.75 119 ASP B N 1
ATOM 3117 C CA . ASP B 1 119 ? -20.953 30.391 3.945 1 78.75 119 ASP B CA 1
ATOM 3118 C C . ASP B 1 119 ? -21.125 29.172 3.053 1 78.75 119 ASP B C 1
ATOM 3120 O O . ASP B 1 119 ? -20.875 28.047 3.484 1 78.75 119 ASP B O 1
ATOM 3124 N N . ALA B 1 120 ? -21.703 29.422 1.938 1 83.12 120 ALA B N 1
ATOM 3125 C CA . ALA B 1 120 ? -21.75 28.375 0.933 1 83.12 120 ALA B CA 1
ATOM 3126 C C . ALA B 1 120 ? -20.328 27.938 0.526 1 83.12 120 ALA B C 1
ATOM 3128 O O . ALA B 1 120 ? -19.375 28.719 0.672 1 83.12 120 ALA B O 1
ATOM 3129 N N . VAL B 1 121 ? -20.219 26.797 0.071 1 86.44 121 VAL B N 1
ATOM 3130 C CA . VAL B 1 121 ? -18.938 26.359 -0.469 1 86.44 121 VAL B CA 1
ATOM 3131 C C . VAL B 1 121 ? -18.547 27.234 -1.647 1 86.44 121 VAL B C 1
ATOM 3133 O O . VAL B 1 121 ? -19.297 27.375 -2.613 1 86.44 121 VAL B O 1
ATOM 3136 N N . PRO B 1 122 ? -17.438 27.781 -1.527 1 92.12 122 PRO B N 1
ATOM 3137 C CA . PRO B 1 122 ? -17 28.641 -2.637 1 92.12 122 PRO B CA 1
ATOM 3138 C C . PRO B 1 122 ? -16.484 27.828 -3.824 1 92.12 122 PRO B C 1
ATOM 3140 O O . PRO B 1 122 ? -16.234 26.625 -3.701 1 92.12 122 PRO B O 1
ATOM 3143 N N . SER B 1 123 ? -16.438 28.594 -4.977 1 94 123 SER B N 1
ATOM 3144 C CA . SER B 1 123 ? -15.68 28.016 -6.086 1 94 123 SER B CA 1
ATOM 3145 C C . SER B 1 123 ? -14.18 28.016 -5.793 1 94 123 SER B C 1
ATOM 3147 O O . SER B 1 123 ? -13.617 29.031 -5.41 1 94 123 SER B O 1
ATOM 3149 N N . PHE B 1 124 ? -13.586 26.844 -5.844 1 96.12 124 PHE B N 1
ATOM 3150 C CA . PHE B 1 124 ? -12.156 26.719 -5.594 1 96.12 124 PHE B CA 1
ATOM 3151 C C . PHE B 1 124 ? -11.555 25.609 -6.43 1 96.12 124 PHE B C 1
ATOM 3153 O O . PHE B 1 124 ? -12.273 24.781 -6.992 1 96.12 124 PHE B O 1
ATOM 3160 N N . ARG B 1 125 ? -10.297 25.625 -6.602 1 97.81 125 ARG B N 1
ATOM 3161 C CA . ARG B 1 125 ? -9.508 24.5 -7.094 1 97.81 125 ARG B CA 1
ATOM 3162 C C . ARG B 1 125 ? -8.352 24.188 -6.145 1 97.81 125 ARG B C 1
ATOM 3164 O O . ARG B 1 125 ? -7.617 25.094 -5.738 1 97.81 125 ARG B O 1
ATOM 3171 N N . ALA B 1 126 ? -8.266 23.016 -5.746 1 98.25 126 ALA B N 1
ATOM 3172 C CA . ALA B 1 126 ? -7.133 22.547 -4.953 1 98.25 126 ALA B CA 1
ATOM 3173 C C . ALA B 1 126 ? -6.254 21.594 -5.77 1 98.25 126 ALA B C 1
ATOM 3175 O O . ALA B 1 126 ? -6.742 20.609 -6.328 1 98.25 126 ALA B O 1
ATOM 3176 N N . ASP B 1 127 ? -5.02 21.922 -5.883 1 98.81 127 ASP B N 1
ATOM 3177 C CA . ASP B 1 127 ? -4.023 21.078 -6.535 1 98.81 127 ASP B CA 1
ATOM 3178 C C . ASP B 1 127 ? -3.008 20.547 -5.527 1 98.81 127 ASP B C 1
ATOM 3180 O O . ASP B 1 127 ? -2.459 21.312 -4.727 1 98.81 127 ASP B O 1
ATOM 3184 N N . TYR B 1 128 ? -2.826 19.312 -5.562 1 98.88 128 TYR B N 1
ATOM 3185 C CA . TYR B 1 128 ? -1.837 18.656 -4.707 1 98.88 128 TYR B CA 1
ATOM 3186 C C . TYR B 1 128 ? -0.759 17.984 -5.543 1 98.88 128 TYR B C 1
ATOM 3188 O O . TYR B 1 128 ? -1.05 17.062 -6.316 1 98.88 128 TYR B O 1
ATOM 3196 N N . GLU B 1 129 ? 0.469 18.422 -5.414 1 98.94 129 GLU B N 1
ATOM 3197 C CA . GLU B 1 129 ? 1.612 17.891 -6.141 1 98.94 129 GLU B CA 1
ATOM 3198 C C . GLU B 1 129 ? 2.584 17.188 -5.195 1 98.94 129 GLU B C 1
ATOM 3200 O O . GLU B 1 129 ? 2.906 17.703 -4.129 1 98.94 129 GLU B O 1
ATOM 3205 N N . VAL B 1 130 ? 3.023 16.016 -5.621 1 98.88 130 VAL B N 1
ATOM 3206 C CA . VAL B 1 130 ? 3.969 15.234 -4.84 1 98.88 130 VAL B CA 1
ATOM 3207 C C . VAL B 1 130 ? 5.172 14.867 -5.707 1 98.88 130 VAL B C 1
ATOM 3209 O O . VAL B 1 130 ? 5.02 14.25 -6.766 1 98.88 130 VAL B O 1
ATOM 3212 N N . HIS B 1 131 ? 6.32 15.258 -5.289 1 98.88 131 HIS B N 1
ATOM 3213 C CA . HIS B 1 131 ? 7.59 14.867 -5.891 1 98.88 131 HIS B CA 1
ATOM 3214 C C . HIS B 1 131 ? 8.352 13.898 -4.992 1 98.88 131 HIS B C 1
ATOM 3216 O O . HIS B 1 131 ? 8.625 14.211 -3.83 1 98.88 131 HIS B O 1
ATOM 3222 N N . VAL B 1 132 ? 8.742 12.766 -5.574 1 98.31 132 VAL B N 1
ATOM 3223 C CA . VAL B 1 132 ? 9.375 11.711 -4.785 1 98.31 132 VAL B CA 1
ATOM 3224 C C . VAL B 1 132 ? 10.781 11.445 -5.316 1 98.31 132 VAL B C 1
ATOM 3226 O O . VAL B 1 132 ? 10.953 11.117 -6.496 1 98.31 132 VAL B O 1
ATOM 3229 N N . ALA B 1 133 ? 11.773 11.547 -4.547 1 97.06 133 ALA B N 1
ATOM 3230 C CA . ALA B 1 133 ? 13.172 11.203 -4.754 1 97.06 133 ALA B CA 1
ATOM 3231 C C . ALA B 1 133 ? 13.859 10.883 -3.432 1 97.06 133 ALA B C 1
ATOM 3233 O O . ALA B 1 133 ? 13.305 10.172 -2.59 1 97.06 133 ALA B O 1
ATOM 3234 N N . ASP B 1 134 ? 15.133 11.297 -3.314 1 97.44 134 ASP B N 1
ATOM 3235 C CA . ASP B 1 134 ? 15.781 11.211 -2.008 1 97.44 134 ASP B CA 1
ATOM 3236 C C . ASP B 1 134 ? 15.211 12.242 -1.042 1 97.44 134 ASP B C 1
ATOM 3238 O O . ASP B 1 134 ? 15.492 12.203 0.157 1 97.44 134 ASP B O 1
ATOM 3242 N N . THR B 1 135 ? 14.406 13.086 -1.631 1 98.5 135 THR B N 1
ATOM 3243 C CA . THR B 1 135 ? 13.586 14.039 -0.893 1 98.5 135 THR B CA 1
ATOM 3244 C C . THR B 1 135 ? 12.109 13.867 -1.256 1 98.5 135 THR B C 1
ATOM 3246 O O . THR B 1 135 ? 11.781 13.312 -2.307 1 98.5 135 THR B O 1
ATOM 3249 N N . LEU B 1 136 ? 11.273 14.234 -0.338 1 98.81 136 LEU B N 1
ATOM 3250 C CA . LEU B 1 136 ? 9.844 14.305 -0.596 1 98.81 136 LEU B CA 1
ATOM 3251 C C . LEU B 1 136 ? 9.344 15.742 -0.538 1 98.81 136 LEU B C 1
ATOM 3253 O O . LEU B 1 136 ? 9.531 16.422 0.472 1 98.81 136 LEU B O 1
ATOM 3257 N N . THR B 1 137 ? 8.758 16.219 -1.615 1 98.94 137 THR B N 1
ATOM 3258 C CA . THR B 1 137 ? 8.141 17.531 -1.62 1 98.94 137 THR B CA 1
ATOM 3259 C C . THR B 1 137 ? 6.645 17.422 -1.917 1 98.94 137 THR B C 1
ATOM 3261 O O . THR B 1 137 ? 6.246 16.844 -2.924 1 98.94 137 THR B O 1
ATOM 3264 N N . MET B 1 138 ? 5.887 17.969 -1.067 1 98.94 138 MET B N 1
ATOM 3265 C CA . MET B 1 138 ? 4.434 18.016 -1.188 1 98.94 138 MET B CA 1
ATOM 3266 C C . MET B 1 138 ? 3.936 19.453 -1.197 1 98.94 138 MET B C 1
ATOM 3268 O O . MET B 1 138 ? 4.332 20.266 -0.353 1 98.94 138 MET B O 1
ATOM 3272 N N . THR B 1 139 ? 3.066 19.766 -2.15 1 98.94 139 THR B N 1
ATOM 3273 C CA . THR B 1 139 ? 2.531 21.125 -2.238 1 98.94 139 THR B CA 1
ATOM 3274 C C . THR B 1 139 ? 1.021 21.094 -2.455 1 98.94 139 THR B C 1
ATOM 3276 O O . THR B 1 139 ? 0.538 20.516 -3.428 1 98.94 139 THR B O 1
ATOM 3279 N N . LEU B 1 140 ? 0.307 21.688 -1.57 1 98.94 140 LEU B N 1
ATOM 3280 C CA . LEU B 1 140 ? -1.113 21.969 -1.752 1 98.94 140 LEU B CA 1
ATOM 3281 C C . LEU B 1 140 ? -1.332 23.406 -2.195 1 98.94 140 LEU B C 1
ATOM 3283 O O . LEU B 1 140 ? -1.038 24.344 -1.447 1 98.94 140 LEU B O 1
ATOM 3287 N N . THR B 1 141 ? -1.822 23.578 -3.393 1 98.94 141 THR B N 1
ATOM 3288 C CA . THR B 1 141 ? -2.154 24.906 -3.898 1 98.94 141 THR B CA 1
ATOM 3289 C C . THR B 1 141 ? -3.666 25.078 -4.004 1 98.94 141 THR B C 1
ATOM 3291 O O . THR B 1 141 ? -4.34 24.312 -4.68 1 98.94 141 THR B O 1
ATOM 3294 N N . VAL B 1 142 ? -4.156 26.062 -3.361 1 98.62 142 VAL B N 1
ATOM 3295 C CA . VAL B 1 142 ? -5.574 26.391 -3.439 1 98.62 142 VAL B CA 1
ATOM 3296 C C . VAL B 1 142 ? -5.762 27.703 -4.191 1 98.62 142 VAL B C 1
ATOM 3298 O O . VAL B 1 142 ? -5.062 28.688 -3.926 1 98.62 142 VAL B O 1
ATOM 3301 N N . THR B 1 143 ? -6.637 27.672 -5.113 1 98.81 143 THR B N 1
ATOM 3302 C CA . THR B 1 143 ? -6.973 28.844 -5.914 1 98.81 143 THR B CA 1
ATOM 3303 C C . THR B 1 143 ? -8.445 29.203 -5.742 1 98.81 143 THR B C 1
ATOM 3305 O O . THR B 1 143 ? -9.312 28.328 -5.754 1 98.81 143 THR B O 1
ATOM 3308 N N . ASN B 1 144 ? -8.703 30.547 -5.57 1 98.44 144 ASN B N 1
ATOM 3309 C CA . ASN B 1 144 ? -10.07 31.047 -5.625 1 98.44 144 ASN B CA 1
ATOM 3310 C C . ASN B 1 144 ? -10.531 31.266 -7.062 1 98.44 144 ASN B C 1
ATOM 3312 O O . ASN B 1 144 ? -10.195 32.281 -7.684 1 98.44 144 ASN B O 1
ATOM 3316 N N . THR B 1 145 ? -11.312 30.391 -7.488 1 98.19 145 THR B N 1
ATOM 3317 C CA . THR B 1 145 ? -11.789 30.469 -8.867 1 98.19 145 THR B CA 1
ATOM 3318 C C . THR B 1 145 ? -13.148 31.172 -8.922 1 98.19 145 THR B C 1
ATOM 3320 O O . THR B 1 145 ? -13.781 31.219 -9.984 1 98.19 145 THR B O 1
ATOM 3323 N N . GLY B 1 146 ? -13.586 31.609 -7.77 1 96.62 146 GLY B N 1
ATOM 3324 C CA . GLY B 1 146 ? -14.867 32.281 -7.684 1 96.62 146 GLY B CA 1
ATOM 3325 C C . GLY B 1 146 ? -14.75 33.781 -7.766 1 96.62 146 GLY B C 1
ATOM 3326 O O . GLY B 1 146 ? -13.695 34.312 -8.117 1 96.62 146 GLY B O 1
ATOM 3327 N N . ALA B 1 147 ? -15.953 34.438 -7.469 1 96.56 147 ALA B N 1
ATOM 3328 C CA . ALA B 1 147 ? -16.047 35.875 -7.629 1 96.56 147 ALA B CA 1
ATOM 3329 C C . ALA B 1 147 ? -16.016 36.594 -6.277 1 96.56 147 ALA B C 1
ATOM 3331 O O . ALA B 1 147 ? -15.938 37.812 -6.211 1 96.56 147 ALA B O 1
ATOM 3332 N N . THR B 1 148 ? -16.016 35.875 -5.199 1 95.38 148 THR B N 1
ATOM 3333 C CA . THR B 1 148 ? -15.984 36.438 -3.848 1 95.38 148 THR B CA 1
ATOM 3334 C C . THR B 1 148 ? -14.82 35.875 -3.051 1 95.38 148 THR B C 1
ATOM 3336 O O . THR B 1 148 ? -14.43 34.719 -3.252 1 95.38 148 THR B O 1
ATOM 3339 N N . PRO B 1 149 ? -14.281 36.688 -2.152 1 96.38 149 PRO B N 1
ATOM 3340 C CA . PRO B 1 149 ? -13.203 36.156 -1.314 1 96.38 149 PRO B CA 1
ATOM 3341 C C . PRO B 1 149 ? -13.688 35.062 -0.371 1 96.38 149 PRO B C 1
ATOM 3343 O O . PRO B 1 149 ? -14.867 35 -0.027 1 96.38 149 PRO B O 1
ATOM 3346 N N . PHE B 1 150 ? -12.766 34.125 0.014 1 95 150 PHE B N 1
ATOM 3347 C CA . PHE B 1 150 ? -13.055 33.156 1.063 1 95 150 PHE B CA 1
ATOM 3348 C C . PHE B 1 150 ? -11.797 32.844 1.878 1 95 150 PHE B C 1
ATOM 3350 O O . PHE B 1 150 ? -10.688 33.156 1.448 1 95 150 PHE B O 1
ATOM 3357 N N . SER B 1 151 ? -12.008 32.375 3.072 1 95.81 151 SER B N 1
ATOM 3358 C CA . SER B 1 151 ? -10.93 31.938 3.949 1 95.81 151 SER B CA 1
ATOM 3359 C C . SER B 1 151 ? -10.953 30.422 4.137 1 95.81 151 SER B C 1
ATOM 3361 O O . SER B 1 151 ? -12 29.797 3.969 1 95.81 151 SER B O 1
ATOM 3363 N N . TYR B 1 152 ? -9.828 29.891 4.434 1 96.5 152 TYR B N 1
ATOM 3364 C CA . TYR B 1 152 ? -9.719 28.453 4.734 1 96.5 152 TYR B CA 1
ATOM 3365 C C . TYR B 1 152 ? -8.516 28.188 5.629 1 96.5 152 TYR B C 1
ATOM 3367 O O . TYR B 1 152 ? -7.656 29.047 5.809 1 96.5 152 TYR B O 1
ATOM 3375 N N . GLU B 1 153 ? -8.523 27.078 6.27 1 97.88 153 GLU B N 1
ATOM 3376 C CA . GLU B 1 153 ? -7.375 26.484 6.953 1 97.88 153 GLU B CA 1
ATOM 3377 C C . GLU B 1 153 ? -6.875 25.25 6.223 1 97.88 153 GLU B C 1
ATOM 3379 O O . GLU B 1 153 ? -7.629 24.609 5.492 1 97.88 153 GLU B O 1
ATOM 3384 N N . ALA B 1 154 ? -5.602 24.984 6.328 1 98.44 154 ALA B N 1
ATOM 3385 C CA . ALA B 1 154 ? -5.031 23.812 5.672 1 98.44 154 ALA B CA 1
ATOM 3386 C C . ALA B 1 154 ? -3.797 23.312 6.418 1 98.44 154 ALA B C 1
ATOM 3388 O O . ALA B 1 154 ? -3.168 24.062 7.164 1 98.44 154 ALA B O 1
ATOM 3389 N N . ALA B 1 155 ? -3.504 22.094 6.238 1 98.88 155 ALA B N 1
ATOM 3390 C CA . ALA B 1 155 ? -2.268 21.516 6.75 1 98.88 155 ALA B CA 1
ATOM 3391 C C . ALA B 1 155 ? -1.875 20.281 5.945 1 98.88 155 ALA B C 1
ATOM 3393 O O . ALA B 1 155 ? -2.732 19.609 5.363 1 98.88 155 ALA B O 1
ATOM 3394 N N . LEU B 1 156 ? -0.645 20.062 5.766 1 98.88 156 LEU B N 1
ATOM 3395 C CA . LEU B 1 156 ? -0.098 18.75 5.48 1 98.88 156 LEU B CA 1
ATOM 3396 C C . LEU B 1 156 ? 0.271 18.016 6.766 1 98.88 156 LEU B C 1
ATOM 3398 O O . LEU B 1 156 ? 1.308 18.297 7.371 1 98.88 156 LEU B O 1
ATOM 3402 N N . HIS B 1 157 ? -0.646 17.094 7.191 1 98.56 157 HIS B N 1
ATOM 3403 C CA . HIS B 1 157 ? -0.607 16.453 8.5 1 98.56 157 HIS B CA 1
ATOM 3404 C C . HIS B 1 157 ? 0.302 15.234 8.492 1 98.56 157 HIS B C 1
ATOM 3406 O O . HIS B 1 157 ? -0.166 14.109 8.672 1 98.56 157 HIS B O 1
ATOM 3412 N N . THR B 1 158 ? 1.568 15.445 8.469 1 98.75 158 THR B N 1
ATOM 3413 C CA . THR B 1 158 ? 2.564 14.406 8.227 1 98.75 158 THR B CA 1
ATOM 3414 C C . THR B 1 158 ? 2.857 13.633 9.508 1 98.75 158 THR B C 1
ATOM 3416 O O . THR B 1 158 ? 3.271 14.211 10.516 1 98.75 158 THR B O 1
ATOM 3419 N N . TYR B 1 159 ? 2.648 12.375 9.469 1 98.25 159 TYR B N 1
ATOM 3420 C CA . TYR B 1 159 ? 3.113 11.438 10.477 1 98.25 159 TYR B CA 1
ATOM 3421 C C . TYR B 1 159 ? 4.531 10.969 10.18 1 98.25 159 TYR B C 1
ATOM 3423 O O . TYR B 1 159 ? 4.773 10.312 9.164 1 98.25 159 TYR B O 1
ATOM 3431 N N . PHE B 1 160 ? 5.469 11.25 11.047 1 98.69 160 PHE B N 1
ATOM 3432 C CA . PHE B 1 160 ? 6.836 10.766 10.891 1 98.69 160 PHE B CA 1
ATOM 3433 C C . PHE B 1 160 ? 7.035 9.453 11.648 1 98.69 160 PHE B C 1
ATOM 3435 O O . PHE B 1 160 ? 6.676 9.344 12.82 1 98.69 160 PHE B O 1
ATOM 3442 N N . HIS B 1 161 ? 7.629 8.492 10.945 1 97.19 161 HIS B N 1
ATOM 3443 C CA . HIS B 1 161 ? 7.977 7.219 11.578 1 97.19 161 HIS B CA 1
ATOM 3444 C C . HIS B 1 161 ? 9.211 7.363 12.453 1 97.19 161 HIS B C 1
ATOM 3446 O O . HIS B 1 161 ? 10.281 7.742 11.969 1 97.19 161 HIS B O 1
ATOM 3452 N N . VAL B 1 162 ? 9.07 7.031 13.734 1 97.38 162 VAL B N 1
ATOM 3453 C CA . VAL B 1 162 ? 10.195 7.129 14.648 1 97.38 162 VAL B CA 1
ATOM 3454 C C . VAL B 1 162 ? 10.383 5.801 15.383 1 97.38 162 VAL B C 1
ATOM 3456 O O . VAL B 1 162 ? 9.484 4.957 15.391 1 97.38 162 VAL B O 1
ATOM 3459 N N . SER B 1 163 ? 11.547 5.656 15.914 1 96.06 163 SER B N 1
ATOM 3460 C CA . SER B 1 163 ? 11.859 4.422 16.625 1 96.06 163 SER B CA 1
ATOM 3461 C C . SER B 1 163 ? 11.008 4.289 17.891 1 96.06 163 SER B C 1
ATOM 3463 O O . SER B 1 163 ? 10.391 3.252 18.125 1 96.06 163 SER B O 1
ATOM 3465 N N . ASP B 1 164 ? 11.023 5.309 18.688 1 96.75 164 ASP B N 1
ATOM 3466 C CA . ASP B 1 164 ? 10.266 5.441 19.938 1 96.75 164 ASP B CA 1
ATOM 3467 C C . ASP B 1 164 ? 10.133 6.906 20.344 1 96.75 164 ASP B C 1
ATOM 3469 O O . ASP B 1 164 ? 11.133 7.617 20.469 1 96.75 164 ASP B O 1
ATOM 3473 N N . VAL B 1 165 ? 8.938 7.281 20.531 1 97.12 165 VAL B N 1
ATOM 3474 C CA . VAL B 1 165 ? 8.68 8.695 20.781 1 97.12 165 VAL B CA 1
ATOM 3475 C C . VAL B 1 165 ? 9.406 9.141 22.047 1 97.12 165 VAL B C 1
ATOM 3477 O O . VAL B 1 165 ? 9.719 10.328 22.203 1 97.12 165 VAL B O 1
ATOM 3480 N N . SER B 1 166 ? 9.734 8.242 22.922 1 96.19 166 SER B N 1
ATOM 3481 C CA . SER B 1 166 ? 10.422 8.586 24.172 1 96.19 166 SER B CA 1
ATOM 3482 C C . SER B 1 166 ? 11.898 8.867 23.922 1 96.19 166 SER B C 1
ATOM 3484 O O . SER B 1 166 ? 12.586 9.406 24.797 1 96.19 166 SER B O 1
ATOM 3486 N N . GLN B 1 167 ? 12.375 8.617 22.734 1 96.62 167 GLN B N 1
ATOM 3487 C CA . GLN B 1 167 ? 13.805 8.711 22.469 1 96.62 167 GLN B CA 1
ATOM 3488 C C . GLN B 1 167 ? 14.086 9.703 21.344 1 96.62 167 GLN B C 1
ATOM 3490 O O . GLN B 1 167 ? 15.164 9.688 20.75 1 96.62 167 GLN B O 1
ATOM 3495 N N . ILE B 1 168 ? 13.133 10.469 21.031 1 98.31 168 ILE B N 1
ATOM 3496 C CA . ILE B 1 168 ? 13.344 11.406 19.938 1 98.31 168 ILE B CA 1
ATOM 3497 C C . ILE B 1 168 ? 13.273 12.836 20.453 1 98.31 168 ILE B C 1
ATOM 3499 O O . ILE B 1 168 ? 12.781 13.078 21.547 1 98.31 168 ILE B O 1
ATOM 3503 N N . ARG B 1 169 ? 13.836 13.773 19.641 1 98.44 169 ARG B N 1
ATOM 3504 C CA . ARG B 1 169 ? 13.766 15.203 19.938 1 98.44 169 ARG B CA 1
ATOM 3505 C C . ARG B 1 169 ? 13.523 16 18.656 1 98.44 169 ARG B C 1
ATOM 3507 O O . ARG B 1 169 ? 14.039 15.664 17.594 1 98.44 169 ARG B O 1
ATOM 3514 N N . LEU B 1 170 ? 12.742 17.016 18.828 1 98.88 170 LEU B N 1
ATOM 3515 C CA . LEU B 1 170 ? 12.469 17.953 17.734 1 98.88 170 LEU B CA 1
ATOM 3516 C C . LEU B 1 170 ? 13.086 19.312 18 1 98.88 170 LEU B C 1
ATOM 3518 O O . LEU B 1 170 ? 12.758 19.969 19 1 98.88 170 LEU B O 1
ATOM 3522 N N . THR B 1 171 ? 14.031 19.75 17.141 1 98.88 171 THR B N 1
ATOM 3523 C CA . THR B 1 171 ? 14.688 21.047 17.297 1 98.88 171 THR B CA 1
ATOM 3524 C C . THR B 1 171 ? 14.234 22.016 16.203 1 98.88 171 THR B C 1
ATOM 3526 O O . THR B 1 171 ? 13.688 21.594 15.18 1 98.88 171 THR B O 1
ATOM 3529 N N . GLY B 1 172 ? 14.422 23.297 16.438 1 98.75 172 GLY B N 1
ATOM 3530 C CA . GLY B 1 172 ? 14.07 24.344 15.477 1 98.75 172 GLY B CA 1
ATOM 3531 C C . GLY B 1 172 ? 12.914 25.203 15.938 1 98.75 172 GLY B C 1
ATOM 3532 O O . GLY B 1 172 ? 12.57 26.188 15.281 1 98.75 172 GLY B O 1
ATOM 3533 N N . LEU B 1 173 ? 12.375 24.828 17.109 1 98.75 173 LEU B N 1
ATOM 3534 C CA . LEU B 1 173 ? 11.211 25.562 17.594 1 98.75 173 LEU B CA 1
ATOM 3535 C C . LEU B 1 173 ? 11.539 26.297 18.891 1 98.75 173 LEU B C 1
ATOM 3537 O O . LEU B 1 173 ? 10.641 26.812 19.562 1 98.75 173 LEU B O 1
ATOM 3541 N N . GLU B 1 174 ? 12.789 26.344 19.203 1 98.06 174 GLU B N 1
ATOM 3542 C CA . GLU B 1 174 ? 13.203 27.016 20.438 1 98.06 174 GLU B CA 1
ATOM 3543 C C . GLU B 1 174 ? 12.727 28.453 20.469 1 98.06 174 GLU B C 1
ATOM 3545 O O . GLU B 1 174 ? 12.812 29.172 19.469 1 98.06 174 GLU B O 1
ATOM 3550 N N . HIS B 1 175 ? 12.078 28.859 21.547 1 98 175 HIS B N 1
ATOM 3551 C CA . HIS B 1 175 ? 11.617 30.203 21.875 1 98 175 HIS B CA 1
ATOM 3552 C C . HIS B 1 175 ? 10.398 30.578 21.031 1 98 175 HIS B C 1
ATOM 3554 O O . HIS B 1 175 ? 9.875 31.688 21.156 1 98 175 HIS B O 1
ATOM 3560 N N . ALA B 1 176 ? 9.953 29.703 20.25 1 98.38 176 ALA B N 1
ATOM 3561 C CA . ALA B 1 176 ? 8.727 29.984 19.5 1 98.38 176 ALA B CA 1
ATOM 3562 C C . ALA B 1 176 ? 7.516 30.016 20.422 1 98.38 176 ALA B C 1
ATOM 3564 O O . ALA B 1 176 ? 7.414 29.188 21.344 1 98.38 176 ALA B O 1
ATOM 3565 N N . HIS B 1 177 ? 6.613 30.922 20.125 1 98.25 177 HIS B N 1
ATOM 3566 C CA . HIS B 1 177 ? 5.32 30.906 20.797 1 98.25 177 HIS B CA 1
ATOM 3567 C C . HIS B 1 177 ? 4.422 29.812 20.234 1 98.25 177 HIS B C 1
ATOM 3569 O O . HIS B 1 177 ? 4.516 29.484 19.047 1 98.25 177 HIS B O 1
ATOM 3575 N N . TYR B 1 178 ? 3.67 29.203 21.125 1 98.19 178 TYR B N 1
ATOM 3576 C CA . TYR B 1 178 ? 2.732 28.188 20.656 1 98.19 178 TYR B CA 1
ATOM 3577 C C . TYR B 1 178 ? 1.479 28.156 21.516 1 98.19 178 TYR B C 1
ATOM 3579 O O . TYR B 1 178 ? 1.459 28.734 22.609 1 98.19 178 TYR B O 1
ATOM 3587 N N . GLU B 1 179 ? 0.417 27.594 20.922 1 97.19 179 GLU B N 1
ATOM 3588 C CA . GLU B 1 179 ? -0.809 27.266 21.641 1 97.19 179 GLU B CA 1
ATOM 3589 C C . GLU B 1 179 ? -0.883 25.766 21.938 1 97.19 179 GLU B C 1
ATOM 3591 O O . GLU B 1 179 ? -0.647 24.938 21.047 1 97.19 179 GLU B O 1
ATOM 3596 N N . ASP B 1 180 ? -1.2 25.438 23.203 1 97.62 180 ASP B N 1
ATOM 3597 C CA . ASP B 1 180 ? -1.204 24.047 23.641 1 97.62 180 ASP B CA 1
ATOM 3598 C C . ASP B 1 180 ? -2.629 23.516 23.75 1 97.62 180 ASP B C 1
ATOM 3600 O O . ASP B 1 180 ? -3.34 23.812 24.703 1 97.62 180 ASP B O 1
ATOM 3604 N N . ALA B 1 181 ? -2.971 22.641 22.828 1 95.56 181 ALA B N 1
ATOM 3605 C CA . ALA B 1 181 ? -4.332 22.109 22.781 1 95.56 181 ALA B CA 1
ATOM 3606 C C . ALA B 1 181 ? -4.598 21.188 23.969 1 95.56 181 ALA B C 1
ATOM 3608 O O . ALA B 1 181 ? -5.754 20.984 24.359 1 95.56 181 ALA B O 1
ATOM 3609 N N . THR B 1 182 ? -3.572 20.625 24.547 1 95.38 182 THR B N 1
ATOM 3610 C CA . THR B 1 182 ? -3.76 19.734 25.688 1 95.38 182 THR B CA 1
ATOM 3611 C C . THR B 1 182 ? -4.152 20.547 26.922 1 95.38 182 THR B C 1
ATOM 3613 O O . THR B 1 182 ? -4.59 19.984 27.938 1 95.38 182 THR B O 1
ATOM 3616 N N . ASN B 1 183 ? -4 21.828 26.859 1 94.12 183 ASN B N 1
ATOM 3617 C CA . ASN B 1 183 ? -4.312 22.703 27.984 1 94.12 183 ASN B CA 1
ATOM 3618 C C . ASN B 1 183 ? -5.199 23.875 27.547 1 94.12 183 ASN B C 1
ATOM 3620 O O . ASN B 1 183 ? -4.887 25.031 27.828 1 94.12 183 ASN B O 1
ATOM 3624 N N . GLY B 1 184 ? -6.188 23.609 26.781 1 91.88 184 GLY B N 1
ATOM 3625 C CA . GLY B 1 184 ? -7.184 24.594 26.375 1 91.88 184 GLY B CA 1
ATOM 3626 C C . GLY B 1 184 ? -6.629 25.672 25.469 1 91.88 184 GLY B C 1
ATOM 3627 O O . GLY B 1 184 ? -7.066 26.828 25.531 1 91.88 184 GLY B O 1
ATOM 3628 N N . PHE B 1 185 ? -5.496 25.422 24.812 1 94.12 185 PHE B N 1
ATOM 3629 C CA . PHE B 1 185 ? -4.836 26.312 23.875 1 94.12 185 PHE B CA 1
ATOM 3630 C C . PHE B 1 185 ? -4.242 27.516 24.609 1 94.12 185 PHE B C 1
ATOM 3632 O O . PHE B 1 185 ? -4.242 28.625 24.078 1 94.12 185 PHE B O 1
ATOM 3639 N N . ALA B 1 186 ? -3.791 27.359 25.797 1 93.69 186 ALA B N 1
ATOM 3640 C CA . ALA B 1 186 ? -3.062 28.391 26.531 1 93.69 186 ALA B CA 1
ATOM 3641 C C . ALA B 1 186 ? -1.801 28.812 25.766 1 93.69 186 ALA B C 1
ATOM 3643 O O . ALA B 1 186 ? -1.099 27.969 25.219 1 93.69 186 ALA B O 1
ATOM 3644 N N . PRO B 1 187 ? -1.563 30.141 25.672 1 94.94 187 PRO B N 1
ATOM 3645 C CA . PRO B 1 187 ? -0.319 30.594 25.047 1 94.94 187 PRO B CA 1
ATOM 3646 C C . PRO B 1 187 ? 0.922 30.172 25.828 1 94.94 187 PRO B C 1
ATOM 3648 O O . PRO B 1 187 ? 0.959 30.328 27.062 1 94.94 187 PRO B O 1
ATOM 3651 N N . CYS B 1 188 ? 1.811 29.641 25.109 1 97.56 188 CYS B N 1
ATOM 3652 C CA . CYS B 1 188 ? 3.055 29.156 25.703 1 97.56 188 CYS B CA 1
ATOM 3653 C C . CYS B 1 188 ? 4.254 29.578 24.859 1 97.56 188 CYS B C 1
ATOM 3655 O O . CYS B 1 188 ? 4.094 30.109 23.766 1 97.56 188 CYS B O 1
ATOM 3657 N N . GLU B 1 189 ? 5.387 29.469 25.469 1 98.06 189 GLU B N 1
ATOM 3658 C CA . GLU B 1 189 ? 6.656 29.656 24.766 1 98.06 189 GLU B CA 1
ATOM 3659 C C . GLU B 1 189 ? 7.555 28.438 24.922 1 98.06 189 GLU B C 1
ATOM 3661 O O . GLU B 1 189 ? 7.73 27.922 26.031 1 98.06 189 GLU B O 1
ATOM 3666 N N . GLN B 1 190 ? 8.031 28 23.812 1 98.12 190 GLN B N 1
ATOM 3667 C CA . GLN B 1 190 ? 8.953 26.875 23.875 1 98.12 190 GLN B CA 1
ATOM 3668 C C . GLN B 1 190 ? 10.266 27.266 24.531 1 98.12 190 GLN B C 1
ATOM 3670 O O . GLN B 1 190 ? 10.875 28.266 24.172 1 98.12 190 GLN B O 1
ATOM 3675 N N . PRO B 1 191 ? 10.734 26.469 25.484 1 97.44 191 PRO B N 1
ATOM 3676 C CA . PRO B 1 191 ? 12.031 26.766 26.094 1 97.44 191 PRO B CA 1
ATOM 3677 C C . PRO B 1 191 ? 13.195 26.578 25.125 1 97.44 191 PRO B C 1
ATOM 3679 O O . PRO B 1 191 ? 12.977 26.281 23.953 1 97.44 191 PRO B O 1
ATOM 3682 N N . ASP B 1 192 ? 14.406 26.797 25.641 1 96.88 192 ASP B N 1
ATOM 3683 C CA . ASP B 1 192 ? 15.617 26.672 24.828 1 96.88 192 ASP B CA 1
ATOM 3684 C C . ASP B 1 192 ? 15.922 25.219 24.516 1 96.88 192 ASP B C 1
ATOM 3686 O O . ASP B 1 192 ? 16.703 24.922 23.609 1 96.88 192 ASP B O 1
ATOM 3690 N N . GLU B 1 193 ? 15.18 24.359 25.016 1 96.75 193 GLU B N 1
ATOM 3691 C CA . GLU B 1 193 ? 15.391 22.922 24.812 1 96.75 193 GLU B CA 1
ATOM 3692 C C . GLU B 1 193 ? 14.516 22.406 23.688 1 96.75 193 GLU B C 1
ATOM 3694 O O . GLU B 1 193 ? 13.484 22.984 23.359 1 96.75 193 GLU B O 1
ATOM 3699 N N . ALA B 1 194 ? 14.992 21.297 23.109 1 98.12 194 ALA B N 1
ATOM 3700 C CA . ALA B 1 194 ? 14.227 20.625 22.062 1 98.12 194 ALA B CA 1
ATOM 3701 C C . ALA B 1 194 ? 12.867 20.172 22.578 1 98.12 194 ALA B C 1
ATOM 3703 O O . ALA B 1 194 ? 12.688 19.969 23.781 1 98.12 194 ALA B O 1
ATOM 3704 N N . VAL B 1 195 ? 11.891 20.109 21.672 1 98.5 195 VAL B N 1
ATOM 3705 C CA . VAL B 1 195 ? 10.609 19.5 22.016 1 98.5 195 VAL B CA 1
ATOM 3706 C C . VAL B 1 195 ? 10.797 18 22.234 1 98.5 195 VAL B C 1
ATOM 3708 O O . VAL B 1 195 ? 11.438 17.312 21.438 1 98.5 195 VAL B O 1
ATOM 3711 N N . THR B 1 196 ? 10.312 17.484 23.328 1 98.06 196 THR B N 1
ATOM 3712 C CA . THR B 1 196 ? 10.289 16.062 23.625 1 98.06 196 THR B CA 1
ATOM 3713 C C . THR B 1 196 ? 8.859 15.562 23.797 1 98.06 196 THR B C 1
ATOM 3715 O O . THR B 1 196 ? 7.914 16.359 23.766 1 98.06 196 THR B O 1
ATOM 3718 N N . PHE B 1 197 ? 8.68 14.305 23.891 1 97.56 197 PHE B N 1
ATOM 3719 C CA . PHE B 1 197 ? 7.355 13.695 23.891 1 97.56 197 PHE B CA 1
ATOM 3720 C C . PHE B 1 197 ? 7.172 12.797 25.109 1 97.56 197 PHE B C 1
ATOM 3722 O O . PHE B 1 197 ? 6.789 11.633 24.969 1 97.56 197 PHE B O 1
ATOM 3729 N N . ASP B 1 198 ? 7.316 13.312 26.234 1 94.81 198 ASP B N 1
ATOM 3730 C CA . ASP B 1 198 ? 7.199 12.602 27.5 1 94.81 198 ASP B CA 1
ATOM 3731 C C . ASP B 1 198 ? 5.738 12.398 27.891 1 94.81 198 ASP B C 1
ATOM 3733 O O . ASP B 1 198 ? 5.434 11.656 28.812 1 94.81 198 ASP B O 1
ATOM 3737 N N . GLY B 1 199 ? 4.887 12.922 27.281 1 95.69 199 GLY B N 1
ATOM 3738 C CA . GLY B 1 199 ? 3.438 12.875 27.359 1 95.69 199 GLY B CA 1
ATOM 3739 C C . GLY B 1 199 ? 2.748 13.352 26.094 1 95.69 199 GLY B C 1
ATOM 3740 O O . GLY B 1 199 ? 3.395 13.539 25.062 1 95.69 199 GLY B O 1
ATOM 3741 N N . PRO B 1 200 ? 1.368 13.477 26.234 1 97 200 PRO B N 1
ATOM 3742 C CA . PRO B 1 200 ? 0.674 13.969 25.047 1 97 200 PRO B CA 1
ATOM 3743 C C . PRO B 1 200 ? 1.158 15.344 24.609 1 97 200 PRO B C 1
ATOM 3745 O O . PRO B 1 200 ? 1.368 16.219 25.453 1 97 200 PRO B O 1
ATOM 3748 N N . VAL B 1 201 ? 1.448 15.484 23.406 1 97.88 201 VAL B N 1
ATOM 3749 C CA . VAL B 1 201 ? 1.811 16.75 22.781 1 97.88 201 VAL B CA 1
ATOM 3750 C C . VAL B 1 201 ? 0.793 17.109 21.703 1 97.88 201 VAL B C 1
ATOM 3752 O O . VAL B 1 201 ? 0.464 16.281 20.844 1 97.88 201 VAL B O 1
ATOM 3755 N N . ASP B 1 202 ? 0.256 18.25 21.75 1 98.12 202 ASP B N 1
ATOM 3756 C CA . ASP B 1 202 ? -0.645 18.844 20.766 1 98.12 202 ASP B CA 1
ATOM 3757 C C . ASP B 1 202 ? -0.504 20.359 20.734 1 98.12 202 ASP B C 1
ATOM 3759 O O . ASP B 1 202 ? -1.238 21.078 21.422 1 98.12 202 ASP B O 1
ATOM 3763 N N . ARG B 1 203 ? 0.449 20.734 19.938 1 98.56 203 ARG B N 1
ATOM 3764 C CA . ARG B 1 203 ? 0.88 22.125 20.016 1 98.56 203 ARG B CA 1
ATOM 3765 C C . ARG B 1 203 ? 0.891 22.781 18.641 1 98.56 203 ARG B C 1
ATOM 3767 O O . ARG B 1 203 ? 1.301 22.156 17.656 1 98.56 203 ARG B O 1
ATOM 3774 N N . VAL B 1 204 ? 0.401 23.984 18.516 1 98.5 204 VAL B N 1
ATOM 3775 C CA . VAL B 1 204 ? 0.453 24.812 17.312 1 98.5 204 VAL B CA 1
ATOM 3776 C C . VAL B 1 204 ? 1.481 25.922 17.484 1 98.5 204 VAL B C 1
ATOM 3778 O O . VAL B 1 204 ? 1.197 26.953 18.109 1 98.5 204 VAL B O 1
ATOM 3781 N N . TYR B 1 205 ? 2.635 25.797 16.906 1 98.75 205 TYR B N 1
ATOM 3782 C CA . TYR B 1 205 ? 3.715 26.781 17.016 1 98.75 205 TYR B CA 1
ATOM 3783 C C . TYR B 1 205 ? 3.566 27.875 15.969 1 98.75 205 TYR B C 1
ATOM 3785 O O . TYR B 1 205 ? 3.326 27.594 14.789 1 98.75 205 TYR B O 1
ATOM 3793 N N . ALA B 1 206 ? 3.67 29.109 16.391 1 98.12 206 ALA B N 1
ATOM 3794 C CA . ALA B 1 206 ? 3.773 30.234 15.469 1 98.12 206 ALA B CA 1
ATOM 3795 C C . ALA B 1 206 ? 5.191 30.359 14.914 1 98.12 206 ALA B C 1
ATOM 3797 O O . ALA B 1 206 ? 5.914 31.297 15.258 1 98.12 206 ALA B O 1
ATOM 3798 N N . SER B 1 207 ? 5.566 29.453 14.062 1 98.56 207 SER B N 1
ATOM 3799 C CA . SER B 1 207 ? 6.922 29.422 13.523 1 98.56 207 SER B CA 1
ATOM 3800 C C . SER B 1 207 ? 6.93 28.984 12.062 1 98.56 207 SER B C 1
ATOM 3802 O O . SER B 1 207 ? 6.246 28.031 11.688 1 98.56 207 SER B O 1
ATOM 3804 N N . THR B 1 208 ? 7.703 29.672 11.258 1 98.25 208 THR B N 1
ATOM 3805 C CA . THR B 1 208 ? 7.91 29.312 9.852 1 98.25 208 THR B CA 1
ATOM 3806 C C . THR B 1 208 ? 9.234 28.594 9.672 1 98.25 208 THR B C 1
ATOM 3808 O O . THR B 1 208 ? 9.602 28.234 8.547 1 98.25 208 THR B O 1
ATOM 3811 N N . ALA B 1 209 ? 9.945 28.344 10.773 1 98 209 ALA B N 1
ATOM 3812 C CA . ALA B 1 209 ? 11.297 27.781 10.719 1 98 209 ALA B CA 1
ATOM 3813 C C . ALA B 1 209 ? 11.25 26.312 10.289 1 98 209 ALA B C 1
ATOM 3815 O O . ALA B 1 209 ? 10.266 25.609 10.539 1 98 209 ALA B O 1
ATOM 3816 N N . ALA B 1 210 ? 12.344 25.969 9.633 1 98.69 210 ALA B N 1
ATOM 3817 C CA . ALA B 1 210 ? 12.562 24.531 9.461 1 98.69 210 ALA B CA 1
ATOM 3818 C C . ALA B 1 210 ? 12.836 23.859 10.797 1 98.69 210 ALA B C 1
ATOM 3820 O O . ALA B 1 210 ? 13.273 24.5 11.75 1 98.69 210 ALA B O 1
ATOM 3821 N N . VAL B 1 211 ? 12.523 22.547 10.844 1 98.88 211 VAL B N 1
ATOM 3822 C CA . VAL B 1 211 ? 12.789 21.812 12.07 1 98.88 211 VAL B CA 1
ATOM 3823 C C . VAL B 1 211 ? 13.57 20.531 11.742 1 98.88 211 VAL B C 1
ATOM 3825 O O . VAL B 1 211 ? 13.656 20.125 10.586 1 98.88 211 VAL B O 1
ATOM 3828 N N . GLU B 1 212 ? 14.203 19.969 12.75 1 98.88 212 GLU B N 1
ATOM 3829 C CA . GLU B 1 212 ? 14.922 18.703 12.641 1 98.88 212 GLU B CA 1
ATOM 3830 C C . GLU B 1 212 ? 14.422 17.703 13.68 1 98.88 212 GLU B C 1
ATOM 3832 O O . GLU B 1 212 ? 14.367 18.016 14.875 1 98.88 212 GLU B O 1
ATOM 3837 N N . LEU B 1 213 ? 14.023 16.562 13.219 1 98.88 213 LEU B N 1
ATOM 3838 C CA . LEU B 1 213 ? 13.641 15.461 14.086 1 98.88 213 LEU B CA 1
ATOM 3839 C C . LEU B 1 213 ? 14.789 14.484 14.266 1 98.88 213 LEU B C 1
ATOM 3841 O O . LEU B 1 213 ? 15.172 13.781 13.32 1 98.88 213 LEU B O 1
ATOM 3845 N N . HIS B 1 214 ? 15.312 14.414 15.453 1 98.81 214 HIS B N 1
ATOM 3846 C CA . HIS B 1 214 ? 16.438 13.555 15.789 1 98.81 214 HIS B CA 1
ATOM 3847 C C . HIS B 1 214 ? 15.969 12.234 16.391 1 98.81 214 HIS B C 1
ATOM 3849 O O . HIS B 1 214 ? 15.289 12.227 17.422 1 98.81 214 HIS B O 1
ATOM 3855 N N . ASP B 1 215 ? 16.344 11.203 15.766 1 98.44 215 ASP B N 1
ATOM 3856 C CA . ASP B 1 215 ? 15.969 9.867 16.203 1 98.44 215 ASP B CA 1
ATOM 3857 C C . ASP B 1 215 ? 17.203 8.977 16.359 1 98.44 215 ASP B C 1
ATOM 3859 O O . ASP B 1 215 ? 17.625 8.312 15.406 1 98.44 215 ASP B O 1
ATOM 3863 N N . GLU B 1 216 ? 17.672 8.852 17.531 1 96.12 216 GLU B N 1
ATOM 3864 C CA . GLU B 1 216 ? 18.875 8.062 17.797 1 96.12 216 GLU B CA 1
ATOM 3865 C C . GLU B 1 216 ? 18.609 6.574 17.578 1 96.12 216 GLU B C 1
ATOM 3867 O O . GLU B 1 216 ? 19.516 5.836 17.156 1 96.12 216 GLU B O 1
ATOM 3872 N N . GLY B 1 217 ? 17.438 6.18 17.922 1 96.31 217 GLY B N 1
ATOM 3873 C CA . GLY B 1 217 ? 17.109 4.77 17.75 1 96.31 217 GLY B CA 1
ATOM 3874 C C . GLY B 1 217 ? 17.266 4.277 16.328 1 96.31 217 GLY B C 1
ATOM 3875 O O . GLY B 1 217 ? 17.812 3.197 16.094 1 96.31 217 GLY B O 1
ATOM 3876 N N . PHE B 1 218 ? 16.859 5.059 15.383 1 95.44 218 PHE B N 1
ATOM 3877 C CA . PHE B 1 218 ? 17.016 4.703 13.977 1 95.44 218 PHE B CA 1
ATOM 3878 C C . PHE B 1 218 ? 18.312 5.258 13.422 1 95.44 218 PHE B C 1
ATOM 3880 O O . PHE B 1 218 ? 18.641 5.047 12.25 1 95.44 218 PHE B O 1
ATOM 3887 N N . GLY B 1 219 ? 19.047 5.992 14.188 1 96.38 219 GLY B N 1
ATOM 3888 C CA . GLY B 1 219 ? 20.266 6.621 13.727 1 96.38 219 GLY B CA 1
ATOM 3889 C C . GLY B 1 219 ? 20.047 7.605 12.594 1 96.38 219 GLY B C 1
ATOM 3890 O O . GLY B 1 219 ? 20.812 7.633 11.633 1 96.38 219 GLY B O 1
ATOM 3891 N N . ARG B 1 220 ? 18.906 8.438 12.711 1 97 220 ARG B N 1
ATOM 3892 C CA . ARG B 1 220 ? 18.625 9.336 11.594 1 97 220 ARG B CA 1
ATOM 3893 C C . ARG B 1 220 ? 18.141 10.695 12.102 1 97 220 ARG B C 1
ATOM 3895 O O . ARG B 1 220 ? 17.672 10.812 13.234 1 97 220 ARG B O 1
ATOM 3902 N N . THR B 1 221 ? 18.391 11.68 11.297 1 98.69 221 THR B N 1
ATOM 3903 C CA . THR B 1 221 ? 17.781 13 11.43 1 98.69 221 THR B CA 1
ATOM 3904 C C . THR B 1 221 ? 16.906 13.32 10.227 1 98.69 221 THR B C 1
ATOM 3906 O O . THR B 1 221 ? 17.359 13.188 9.078 1 98.69 221 THR B O 1
ATOM 3909 N N . ILE B 1 222 ? 15.68 13.625 10.492 1 98.81 222 ILE B N 1
ATOM 3910 C CA . ILE B 1 222 ? 14.781 14.07 9.438 1 98.81 222 ILE B CA 1
ATOM 3911 C C . ILE B 1 222 ? 14.719 15.594 9.406 1 98.81 222 ILE B C 1
ATOM 3913 O O . ILE B 1 222 ? 14.453 16.234 10.43 1 98.81 222 ILE B O 1
ATOM 3917 N N . HIS B 1 223 ? 15 16.141 8.266 1 98.88 223 HIS B N 1
ATOM 3918 C CA . HIS B 1 223 ? 14.883 17.578 8.047 1 98.88 223 HIS B CA 1
ATOM 3919 C C . HIS B 1 223 ? 13.531 17.938 7.445 1 98.88 223 HIS B C 1
ATOM 3921 O O . HIS B 1 223 ? 13.141 17.391 6.414 1 98.88 223 HIS B O 1
ATOM 3927 N N . VAL B 1 224 ? 12.867 18.875 8.102 1 98.88 224 VAL B N 1
ATOM 3928 C CA . VAL B 1 224 ? 11.523 19.266 7.688 1 98.88 224 VAL B CA 1
ATOM 3929 C C . VAL B 1 224 ? 11.5 20.75 7.359 1 98.88 224 VAL B C 1
ATOM 3931 O O . VAL B 1 224 ? 11.57 21.594 8.258 1 98.88 224 VAL B O 1
ATOM 3934 N N . ALA B 1 225 ? 11.391 21.047 6.09 1 98.88 225 ALA B N 1
ATOM 3935 C CA . ALA B 1 225 ? 11.242 22.422 5.641 1 98.88 225 ALA B CA 1
ATOM 3936 C C . ALA B 1 225 ? 9.836 22.688 5.125 1 98.88 225 ALA B C 1
ATOM 3938 O O . ALA B 1 225 ? 9.109 21.75 4.773 1 98.88 225 ALA B O 1
ATOM 3939 N N . LYS B 1 226 ? 9.469 23.938 5.145 1 98.69 226 LYS B N 1
ATOM 3940 C CA . LYS B 1 226 ? 8.141 24.297 4.664 1 98.69 226 LYS B CA 1
ATOM 3941 C C . LYS B 1 226 ? 8.125 25.703 4.074 1 98.69 226 LYS B C 1
ATOM 3943 O O . LYS B 1 226 ? 9.039 26.5 4.316 1 98.69 226 LYS B O 1
ATOM 3948 N N . SER B 1 227 ? 7.176 25.953 3.305 1 98.62 227 SER B N 1
ATOM 3949 C CA . SER B 1 227 ? 6.848 27.281 2.797 1 98.62 227 SER B CA 1
ATOM 3950 C C . SER B 1 227 ? 5.34 27.469 2.66 1 98.62 227 SER B C 1
ATOM 3952 O O . SER B 1 227 ? 4.602 26.484 2.523 1 98.62 227 SER B O 1
ATOM 3954 N N . GLY B 1 228 ? 4.902 28.781 2.744 1 98.5 228 GLY B N 1
ATOM 3955 C CA . GLY B 1 228 ? 3.473 29.047 2.707 1 98.5 228 GLY B CA 1
ATOM 3956 C C . GLY B 1 228 ? 2.746 28.578 3.957 1 98.5 228 GLY B C 1
ATOM 3957 O O . GLY B 1 228 ? 1.519 28.484 3.965 1 98.5 228 GLY B O 1
ATOM 3958 N N . SER B 1 229 ? 3.453 28.266 4.941 1 97 229 SER B N 1
ATOM 3959 C CA . SER B 1 229 ? 2.99 27.75 6.23 1 97 229 SER B CA 1
ATOM 3960 C C . SER B 1 229 ? 3.395 28.688 7.367 1 97 229 SER B C 1
ATOM 3962 O O . SER B 1 229 ? 4.57 28.766 7.723 1 97 229 SER B O 1
ATOM 3964 N N . ALA B 1 230 ? 2.441 29.25 7.945 1 97.19 230 ALA B N 1
ATOM 3965 C CA . ALA B 1 230 ? 2.715 30.203 9.023 1 97.19 230 ALA B CA 1
ATOM 3966 C C . ALA B 1 230 ? 3.002 29.469 10.336 1 97.19 230 ALA B C 1
ATOM 3968 O O . ALA B 1 230 ? 3.541 30.062 11.273 1 97.19 230 ALA B O 1
ATOM 3969 N N . GLN B 1 231 ? 2.703 28.203 10.352 1 98.62 231 GLN B N 1
ATOM 3970 C CA . GLN B 1 231 ? 2.752 27.516 11.633 1 98.62 231 GLN B CA 1
ATOM 3971 C C . GLN B 1 231 ? 3.32 26.109 11.469 1 98.62 231 GLN B C 1
ATOM 3973 O O . GLN B 1 231 ? 3.398 25.594 10.359 1 98.62 231 GLN B O 1
ATOM 3978 N N . THR B 1 232 ? 3.812 25.594 12.555 1 98.81 232 THR B N 1
ATOM 3979 C CA . THR B 1 232 ? 4.184 24.188 12.711 1 98.81 232 THR B CA 1
ATOM 3980 C C . THR B 1 232 ? 3.346 23.531 13.805 1 98.81 232 THR B C 1
ATOM 3982 O O . THR B 1 232 ? 3.383 23.938 14.961 1 98.81 232 THR B O 1
ATOM 3985 N N . VAL B 1 233 ? 2.582 22.516 13.383 1 98.88 233 VAL B N 1
ATOM 3986 C CA . VAL B 1 233 ? 1.81 21.766 14.367 1 98.88 233 VAL B CA 1
ATOM 3987 C C . VAL B 1 233 ? 2.57 20.5 14.766 1 98.88 233 VAL B C 1
ATOM 3989 O O . VAL B 1 233 ? 3.086 19.781 13.906 1 98.88 233 VAL B O 1
ATOM 3992 N N . VAL B 1 234 ? 2.703 20.234 16.062 1 98.88 234 VAL B N 1
ATOM 3993 C CA . VAL B 1 234 ? 3.377 19.062 16.578 1 98.88 234 VAL B CA 1
ATOM 3994 C C . VAL B 1 234 ? 2.404 18.25 17.438 1 98.88 234 VAL B C 1
ATOM 3996 O O . VAL B 1 234 ? 1.748 18.797 18.328 1 98.88 234 VAL B O 1
ATOM 3999 N N . TRP B 1 235 ? 2.34 16.891 17.141 1 98.31 235 TRP B N 1
ATOM 4000 C CA . TRP B 1 235 ? 1.3 16.125 17.812 1 98.31 235 TRP B CA 1
ATOM 4001 C C . TRP B 1 235 ? 1.751 14.688 18.062 1 98.31 235 TRP B C 1
ATOM 4003 O O . TRP B 1 235 ? 2.396 14.078 17.203 1 98.31 235 TRP B O 1
ATOM 4013 N N . ASN B 1 236 ? 1.49 14.148 19.125 1 98 236 ASN B N 1
ATOM 4014 C CA . ASN B 1 236 ? 1.474 12.742 19.531 1 98 236 ASN B CA 1
ATOM 4015 C C . ASN B 1 236 ? 0.518 12.508 20.688 1 98 236 ASN B C 1
ATOM 4017 O O . ASN B 1 236 ? 0.561 13.227 21.688 1 98 236 ASN B O 1
ATOM 4021 N N . PRO B 1 237 ? -0.294 11.469 20.609 1 95.56 237 PRO B N 1
ATOM 4022 C CA . PRO B 1 237 ? -1.327 11.289 21.625 1 95.56 237 PRO B CA 1
ATOM 4023 C C . PRO B 1 237 ? -0.782 10.664 22.906 1 95.56 237 PRO B C 1
ATOM 4025 O O . PRO B 1 237 ? -1.435 10.734 23.953 1 95.56 237 PRO B O 1
ATOM 4028 N N . ALA B 1 238 ? 0.312 9.984 22.875 1 94.5 238 ALA B N 1
ATOM 4029 C CA . ALA B 1 238 ? 0.954 9.305 23.984 1 94.5 238 ALA B CA 1
ATOM 4030 C C . ALA B 1 238 ? 0.078 8.164 24.516 1 94.5 238 ALA B C 1
ATOM 4032 O O . ALA B 1 238 ? 0.2 7.766 25.672 1 94.5 238 ALA B O 1
ATOM 4033 N N . GLU B 1 239 ? -0.874 7.723 23.719 1 90.5 239 GLU B N 1
ATOM 4034 C CA . GLU B 1 239 ? -1.782 6.613 23.984 1 90.5 239 GLU B CA 1
ATOM 4035 C C . GLU B 1 239 ? -2.389 6.074 22.703 1 90.5 239 GLU B C 1
ATOM 4037 O O . GLU B 1 239 ? -2.299 6.715 21.656 1 90.5 239 GLU B O 1
ATOM 4042 N N . PRO B 1 240 ? -2.861 4.852 22.828 1 87 240 PRO B N 1
ATOM 4043 C CA . PRO B 1 240 ? -3.492 4.32 21.625 1 87 240 PRO B CA 1
ATOM 4044 C C . PRO B 1 240 ? -4.562 5.25 21.047 1 87 240 PRO B C 1
ATOM 4046 O O . PRO B 1 240 ? -5.316 5.867 21.812 1 87 240 PRO B O 1
ATOM 4049 N N . TYR B 1 241 ? -4.539 5.277 19.781 1 81.19 241 TYR B N 1
ATOM 4050 C CA . TYR B 1 241 ? -5.375 6.254 19.094 1 81.19 241 TYR B CA 1
ATOM 4051 C C . TYR B 1 241 ? -6.234 5.578 18.031 1 81.19 241 TYR B C 1
ATOM 4053 O O . TYR B 1 241 ? -5.762 4.699 17.312 1 81.19 241 TYR B O 1
ATOM 4061 N N . GLY B 1 242 ? -7.379 5.738 17.922 1 66.56 242 GLY B N 1
ATOM 4062 C CA . GLY B 1 242 ? -8.547 5.117 17.312 1 66.56 242 GLY B CA 1
ATOM 4063 C C . GLY B 1 242 ? -8.367 4.852 15.836 1 66.56 242 GLY B C 1
ATOM 4064 O O . GLY B 1 242 ? -8.906 3.879 15.305 1 66.56 242 GLY B O 1
ATOM 4065 N N . VAL B 1 243 ? -7.738 5.754 15.023 1 66.94 243 VAL B N 1
ATOM 4066 C CA . VAL B 1 243 ? -7.75 5.52 13.586 1 66.94 243 VAL B CA 1
ATOM 4067 C C . VAL B 1 243 ? -6.754 4.418 13.234 1 66.94 243 VAL B C 1
ATOM 4069 O O . VAL B 1 243 ? -6.82 3.838 12.148 1 66.94 243 VAL B O 1
ATOM 4072 N N . LEU B 1 244 ? -5.941 4.141 14.227 1 69.19 244 LEU B N 1
ATOM 4073 C CA . LEU B 1 244 ? -4.957 3.082 14.047 1 69.19 244 LEU B CA 1
ATOM 4074 C C . LEU B 1 244 ? -5.465 1.764 14.617 1 69.19 244 LEU B C 1
ATOM 4076 O O . LEU B 1 244 ? -5.602 1.622 15.836 1 69.19 244 LEU B O 1
ATOM 4080 N N . VAL B 1 245 ? -5.73 0.856 13.727 1 65.56 245 VAL B N 1
ATOM 4081 C CA . VAL B 1 245 ? -6.449 -0.374 14.055 1 65.56 245 VAL B CA 1
ATOM 4082 C C . VAL B 1 245 ? -5.645 -1.192 15.062 1 65.56 245 VAL B C 1
ATOM 4084 O O . VAL B 1 245 ? -6.195 -1.689 16.047 1 65.56 245 VAL B O 1
ATOM 4087 N N . ASN B 1 246 ? -4.355 -1.244 14.883 1 69.69 246 ASN B N 1
ATOM 4088 C CA . ASN B 1 246 ? -3.562 -2.133 15.727 1 69.69 246 ASN B CA 1
ATOM 4089 C C . ASN B 1 246 ? -2.83 -1.361 16.828 1 69.69 246 ASN B C 1
ATOM 4091 O O . ASN B 1 246 ? -1.862 -1.86 17.406 1 69.69 246 ASN B O 1
ATOM 4095 N N . ASP B 1 247 ? -3.369 -0.281 17.125 1 72.38 247 ASP B N 1
ATOM 4096 C CA . ASP B 1 247 ? -2.615 0.575 18.031 1 72.38 247 ASP B CA 1
ATOM 4097 C C . ASP B 1 247 ? -2.646 0.024 19.453 1 72.38 247 ASP B C 1
ATOM 4099 O O . ASP B 1 247 ? -1.632 0.042 20.156 1 72.38 247 ASP B O 1
ATOM 4103 N N . SER B 1 248 ? -3.699 -0.495 19.781 1 68.31 248 SER B N 1
ATOM 4104 C CA . SER B 1 248 ? -3.807 -1.017 21.141 1 68.31 248 SER B CA 1
ATOM 4105 C C . SER B 1 248 ? -2.932 -2.252 21.328 1 68.31 248 SER B C 1
ATOM 4107 O O . SER B 1 248 ? -2.43 -2.502 22.422 1 68.31 248 SER B O 1
ATOM 4109 N N . VAL B 1 249 ? -2.703 -2.824 20.25 1 66.44 249 VAL B N 1
ATOM 4110 C CA . VAL B 1 249 ? -1.953 -4.074 20.344 1 66.44 249 VAL B CA 1
ATOM 4111 C C . VAL B 1 249 ? -0.471 -3.807 20.094 1 66.44 249 VAL B C 1
ATOM 4113 O O . VAL B 1 249 ? 0.389 -4.312 20.812 1 66.44 249 VAL B O 1
ATOM 4116 N N . ASN B 1 250 ? -0.246 -2.896 19.266 1 74.38 250 ASN B N 1
ATOM 4117 C CA . ASN B 1 250 ? 1.125 -2.721 18.797 1 74.38 250 ASN B CA 1
ATOM 4118 C C . ASN B 1 250 ? 1.728 -1.414 19.297 1 74.38 250 ASN B C 1
ATOM 4120 O O . ASN B 1 250 ? 2.893 -1.116 19.031 1 74.38 250 ASN B O 1
ATOM 4124 N N . GLU B 1 251 ? 0.942 -0.695 20.156 1 86.44 251 GLU B N 1
ATOM 4125 C CA . GLU B 1 251 ? 1.382 0.599 20.656 1 86.44 251 GLU B CA 1
ATOM 4126 C C . GLU B 1 251 ? 1.948 1.473 19.547 1 86.44 251 GLU B C 1
ATOM 4128 O O . GLU B 1 251 ? 3.045 2.021 19.672 1 86.44 251 GLU B O 1
ATOM 4133 N N . GLU B 1 252 ? 1.263 1.515 18.562 1 91.19 252 GLU B N 1
ATOM 4134 C CA . GLU B 1 252 ? 1.727 2.209 17.359 1 91.19 252 GLU B CA 1
ATOM 4135 C C . GLU B 1 252 ? 1.967 3.689 17.641 1 91.19 252 GLU B C 1
ATOM 4137 O O . GLU B 1 252 ? 2.818 4.316 17 1 91.19 252 GLU B O 1
ATOM 4142 N N . TRP B 1 253 ? 1.293 4.215 18.688 1 93.25 253 TRP B N 1
ATOM 4143 C CA . TRP B 1 253 ? 1.451 5.621 19.047 1 93.25 253 TRP B CA 1
ATOM 4144 C C . TRP B 1 253 ? 2.898 5.93 19.422 1 93.25 253 TRP B C 1
ATOM 4146 O O . TRP B 1 253 ? 3.326 7.086 19.359 1 93.25 253 TRP B O 1
ATOM 4156 N N . ARG B 1 254 ? 3.648 4.945 19.781 1 95.19 254 ARG B N 1
ATOM 4157 C CA . ARG B 1 254 ? 5.035 5.156 20.188 1 95.19 254 ARG B CA 1
ATOM 4158 C C . ARG B 1 254 ? 5.938 5.34 18.969 1 95.19 254 ARG B C 1
ATOM 4160 O O . ARG B 1 254 ? 7.078 5.785 19.094 1 95.19 254 ARG B O 1
ATOM 4167 N N . HIS B 1 255 ? 5.398 5.07 17.797 1 94.69 255 HIS B N 1
ATOM 4168 C CA . HIS B 1 255 ? 6.277 4.957 16.641 1 94.69 255 HIS B CA 1
ATOM 4169 C C . HIS B 1 255 ? 5.988 6.047 15.609 1 94.69 255 HIS B C 1
ATOM 4171 O O . HIS B 1 255 ? 6.387 5.934 14.453 1 94.69 255 HIS B O 1
ATOM 4177 N N . PHE B 1 256 ? 5.27 7.082 16.109 1 96.5 256 PHE B N 1
ATOM 4178 C CA . PHE B 1 256 ? 5.121 8.219 15.211 1 96.5 256 PHE B CA 1
ATOM 4179 C C . PHE B 1 256 ? 5.062 9.523 15.992 1 96.5 256 PHE B C 1
ATOM 4181 O O . PHE B 1 256 ? 4.754 9.531 17.188 1 96.5 256 PHE B O 1
ATOM 4188 N N . VAL B 1 257 ? 5.395 10.586 15.312 1 98.31 257 VAL B N 1
ATOM 4189 C CA . VAL B 1 257 ? 5.09 11.953 15.711 1 98.31 257 VAL B CA 1
ATOM 4190 C C . VAL B 1 257 ? 4.617 12.75 14.5 1 98.31 257 VAL B C 1
ATOM 4192 O O . VAL B 1 257 ? 5.043 12.484 13.367 1 98.31 257 VAL B O 1
ATOM 4195 N N . CYS B 1 258 ? 3.725 13.617 14.773 1 98.5 258 CYS B N 1
ATOM 4196 C CA . CYS B 1 258 ? 3.314 14.492 13.688 1 98.5 258 CYS B CA 1
ATOM 4197 C C . CYS B 1 258 ? 4.031 15.836 13.773 1 98.5 258 CYS B C 1
ATOM 4199 O O . CYS B 1 258 ? 4.207 16.391 14.859 1 98.5 258 CYS B O 1
ATOM 4201 N N . CYS B 1 259 ? 4.484 16.312 12.695 1 98.81 259 CYS B N 1
ATOM 4202 C CA . CYS B 1 259 ? 5.004 17.656 12.477 1 98.81 259 CYS B CA 1
ATOM 4203 C C . CYS B 1 259 ? 4.504 18.219 11.156 1 98.81 259 CYS B C 1
ATOM 4205 O O . CYS B 1 259 ? 4.961 17.812 10.086 1 98.81 259 CYS B O 1
ATOM 4207 N N . GLU B 1 260 ? 3.635 19.156 11.242 1 98.75 260 GLU B N 1
ATOM 4208 C CA . GLU B 1 260 ? 2.799 19.531 10.109 1 98.75 260 GLU B CA 1
ATOM 4209 C C . GLU B 1 260 ? 3.143 20.938 9.617 1 98.75 260 GLU B C 1
ATOM 4211 O O . GLU B 1 260 ? 3.422 21.828 10.414 1 98.75 260 GLU B O 1
ATOM 4216 N N . ALA B 1 261 ? 3.195 21.125 8.32 1 98.88 261 ALA B N 1
ATOM 4217 C CA . ALA B 1 261 ? 3.025 22.469 7.758 1 98.88 261 ALA B CA 1
ATOM 4218 C C . ALA B 1 261 ? 1.565 22.906 7.82 1 98.88 261 ALA B C 1
ATOM 4220 O O . ALA B 1 261 ? 0.677 22.188 7.34 1 98.88 261 ALA B O 1
ATOM 4221 N N . ALA B 1 262 ? 1.342 24.062 8.391 1 98.81 262 ALA B N 1
ATOM 4222 C CA . ALA B 1 262 ? -0.056 24.406 8.648 1 98.81 262 ALA B CA 1
ATOM 4223 C C . ALA B 1 262 ? -0.297 25.906 8.492 1 98.81 262 ALA B C 1
ATOM 4225 O O . ALA B 1 262 ? 0.607 26.719 8.711 1 98.81 262 ALA B O 1
ATOM 4226 N N . ALA B 1 263 ? -1.448 26.25 8.07 1 98.5 263 ALA B N 1
ATOM 4227 C CA . ALA B 1 263 ? -2.088 27.562 8.133 1 98.5 263 ALA B CA 1
ATOM 4228 C C . ALA B 1 263 ? -3.482 27.469 8.742 1 98.5 263 ALA B C 1
ATOM 4230 O O . ALA B 1 263 ? -4.453 27.156 8.047 1 98.5 263 ALA B O 1
ATOM 4231 N N . CYS B 1 264 ? -3.557 27.719 10.016 1 97.69 264 CYS B N 1
ATOM 4232 C CA . CYS B 1 264 ? -4.812 27.484 10.719 1 97.69 264 CYS B CA 1
ATOM 4233 C C . CYS B 1 264 ? -5.031 28.516 11.812 1 97.69 264 CYS B C 1
ATOM 4235 O O . CYS B 1 264 ? -4.191 29.391 12.016 1 97.69 264 CYS B O 1
ATOM 4237 N N . ARG B 1 265 ? -6.18 28.453 12.375 1 96.12 265 ARG B N 1
ATOM 4238 C CA . ARG B 1 265 ? -6.59 29.359 13.43 1 96.12 265 ARG B CA 1
ATOM 4239 C C . ARG B 1 265 ? -6.391 30.812 13.016 1 96.12 265 ARG B C 1
ATOM 4241 O O . ARG B 1 265 ? -6.965 31.266 12.016 1 96.12 265 ARG B O 1
ATOM 4248 N N . GLU B 1 266 ? -5.625 31.625 13.773 1 94.5 266 GLU B N 1
ATOM 4249 C CA . GLU B 1 266 ? -5.48 33.031 13.453 1 94.5 266 GLU B CA 1
ATOM 4250 C C . GLU B 1 266 ? -4.684 33.219 12.164 1 94.5 266 GLU B C 1
ATOM 4252 O O . GLU B 1 266 ? -4.621 34.344 11.625 1 94.5 266 GLU B O 1
ATOM 4257 N N . HIS B 1 267 ? -4.227 32.188 11.594 1 97 267 HIS B N 1
ATOM 4258 C CA . HIS B 1 267 ? -3.404 32.25 10.391 1 97 267 HIS B CA 1
ATOM 4259 C C . HIS B 1 267 ? -4.082 31.578 9.211 1 97 267 HIS B C 1
ATOM 4261 O O . HIS B 1 267 ? -3.412 31.141 8.273 1 97 267 HIS B O 1
ATOM 4267 N N . ALA B 1 268 ? -5.371 31.469 9.281 1 97.31 268 ALA B N 1
ATOM 4268 C CA . ALA B 1 268 ? -6.121 31.031 8.117 1 97.31 268 ALA B CA 1
ATOM 4269 C C . ALA B 1 268 ? -5.77 31.859 6.887 1 97.31 268 ALA B C 1
ATOM 4271 O O . ALA B 1 268 ? -5.434 33.031 7.004 1 97.31 268 ALA B O 1
ATOM 4272 N N . VAL B 1 269 ? -5.855 31.25 5.742 1 97.94 269 VAL B N 1
ATOM 4273 C CA . VAL B 1 269 ? -5.504 31.922 4.492 1 97.94 269 VAL B CA 1
ATOM 4274 C C . VAL B 1 269 ? -6.75 32.562 3.883 1 97.94 269 VAL B C 1
ATOM 4276 O O . VAL B 1 269 ? -7.805 31.938 3.805 1 97.94 269 VAL B O 1
ATOM 4279 N N . ARG B 1 270 ? -6.664 33.75 3.525 1 97.38 270 ARG B N 1
ATOM 4280 C CA . ARG B 1 270 ? -7.719 34.438 2.785 1 97.38 270 ARG B CA 1
ATOM 4281 C C . ARG B 1 270 ? -7.316 34.656 1.331 1 97.38 270 ARG B C 1
ATOM 4283 O O . ARG B 1 270 ? -6.223 35.156 1.052 1 97.38 270 ARG B O 1
ATOM 4290 N N . LEU B 1 271 ? -8.195 34.25 0.462 1 97.94 271 LEU B N 1
ATOM 4291 C CA . LEU B 1 271 ? -7.922 34.406 -0.963 1 97.94 271 LEU B CA 1
ATOM 4292 C C . LEU B 1 271 ? -8.938 35.344 -1.621 1 97.94 271 LEU B C 1
ATOM 4294 O O . LEU B 1 271 ? -10.141 35.094 -1.519 1 97.94 271 LEU B O 1
ATOM 4298 N N . GLU B 1 272 ? -8.398 36.375 -2.297 1 98.31 272 GLU B N 1
ATOM 4299 C CA . GLU B 1 272 ? -9.234 37.156 -3.209 1 98.31 272 GLU B CA 1
ATOM 4300 C C . GLU B 1 272 ? -9.5 36.375 -4.5 1 98.31 272 GLU B C 1
ATOM 4302 O O . GLU B 1 272 ? -8.805 35.438 -4.812 1 98.31 272 GLU B O 1
ATOM 4307 N N . PRO B 1 273 ? -10.547 36.906 -5.254 1 98.25 273 PRO B N 1
ATOM 4308 C CA . PRO B 1 273 ? -10.805 36.25 -6.539 1 98.25 273 PRO B CA 1
ATOM 4309 C C . PRO B 1 273 ? -9.562 36.188 -7.422 1 98.25 273 PRO B C 1
ATOM 4311 O O . PRO B 1 273 ? -8.875 37.188 -7.609 1 98.25 273 PRO B O 1
ATOM 4314 N N . GLY B 1 274 ? -9.211 34.969 -7.895 1 98.5 274 GLY B N 1
ATOM 4315 C CA . GLY B 1 274 ? -8.086 34.781 -8.797 1 98.5 274 GLY B CA 1
ATOM 4316 C C . GLY B 1 274 ? -6.785 34.5 -8.07 1 98.5 274 GLY B C 1
ATOM 4317 O O . GLY B 1 274 ? -5.816 34.031 -8.688 1 98.5 274 GLY B O 1
ATOM 4318 N N . GLU B 1 275 ? -6.75 34.656 -6.762 1 98.75 275 GLU B N 1
ATOM 4319 C CA . GLU B 1 275 ? -5.523 34.469 -5.984 1 98.75 275 GLU B CA 1
ATOM 4320 C C . GLU B 1 275 ? -5.312 33 -5.629 1 98.75 275 GLU B C 1
ATOM 4322 O O . GLU B 1 275 ? -6.266 32.219 -5.602 1 98.75 275 GLU B O 1
ATOM 4327 N N . SER B 1 276 ? -4.078 32.656 -5.41 1 98.88 276 SER B N 1
ATOM 4328 C CA . SER B 1 276 ? -3.709 31.312 -4.988 1 98.88 276 SER B CA 1
ATOM 4329 C C . SER B 1 276 ? -2.75 31.344 -3.803 1 98.88 276 SER B C 1
ATOM 4331 O O . SER B 1 276 ? -2.074 32.344 -3.576 1 98.88 276 SER B O 1
ATOM 4333 N N . HIS B 1 277 ? -2.758 30.328 -3.059 1 98.88 277 HIS B N 1
ATOM 4334 C CA . HIS B 1 277 ? -1.776 30.109 -2.002 1 98.88 277 HIS B CA 1
ATOM 4335 C C . HIS B 1 277 ? -1.249 28.688 -2.027 1 98.88 277 HIS B C 1
ATOM 4337 O O . HIS B 1 277 ? -2.027 27.734 -2.117 1 98.88 277 HIS B O 1
ATOM 4343 N N . ALA B 1 278 ? 0.098 28.547 -1.984 1 98.88 278 ALA B N 1
ATOM 4344 C CA . ALA B 1 278 ? 0.756 27.25 -1.972 1 98.88 278 ALA B CA 1
ATOM 4345 C C . ALA B 1 278 ? 1.328 26.938 -0.592 1 98.88 278 ALA B C 1
ATOM 4347 O O . ALA B 1 278 ? 2.125 27.703 -0.054 1 98.88 278 ALA B O 1
ATOM 4348 N N . LEU B 1 279 ? 0.861 25.891 0.01 1 98.88 279 LEU B N 1
ATOM 4349 C CA . LEU B 1 279 ? 1.422 25.328 1.229 1 98.88 279 LEU B CA 1
ATOM 4350 C C . LEU B 1 279 ? 2.328 24.141 0.906 1 98.88 279 LEU B C 1
ATOM 4352 O O . LEU B 1 279 ? 1.865 23.125 0.379 1 98.88 279 LEU B O 1
ATOM 4356 N N . THR B 1 280 ? 3.623 24.25 1.225 1 98.94 280 THR B N 1
ATOM 4357 C CA . THR B 1 280 ? 4.602 23.25 0.813 1 98.94 280 THR B CA 1
ATOM 4358 C C . THR B 1 280 ? 5.332 22.672 2.025 1 98.94 280 THR B C 1
ATOM 4360 O O . THR B 1 280 ? 5.66 23.406 2.961 1 98.94 280 THR B O 1
ATOM 4363 N N . GLN B 1 281 ? 5.582 21.391 2.045 1 98.94 281 GLN B N 1
ATOM 4364 C CA . GLN B 1 281 ? 6.496 20.734 2.965 1 98.94 281 GLN B CA 1
ATOM 4365 C C . GLN B 1 281 ? 7.508 19.875 2.209 1 98.94 281 GLN B C 1
ATOM 4367 O O . GLN B 1 281 ? 7.137 19.109 1.307 1 98.94 281 GLN B O 1
ATOM 4372 N N . THR B 1 282 ? 8.773 20 2.539 1 98.88 282 THR B N 1
ATOM 4373 C CA . THR B 1 282 ? 9.859 19.234 1.95 1 98.88 282 THR B CA 1
ATOM 4374 C C . THR B 1 282 ? 10.609 18.453 3.025 1 98.88 282 THR B C 1
ATOM 4376 O O . THR B 1 282 ? 11.016 19.016 4.043 1 98.88 282 THR B O 1
ATOM 4379 N N . LEU B 1 283 ? 10.844 17.172 2.787 1 98.88 283 LEU B N 1
ATOM 4380 C CA . LEU B 1 283 ? 11.469 16.266 3.756 1 98.88 283 LEU B CA 1
ATOM 4381 C C . LEU B 1 283 ? 12.742 15.664 3.189 1 98.88 283 LEU B C 1
ATOM 4383 O O . LEU B 1 283 ? 12.805 15.328 2.006 1 98.88 283 LEU B O 1
ATOM 4387 N N . SER B 1 284 ? 13.703 15.5 3.963 1 98.62 284 SER B N 1
ATOM 4388 C CA . SER B 1 284 ? 14.883 14.68 3.717 1 98.62 284 SER B CA 1
ATOM 4389 C C . SER B 1 284 ? 15.336 13.969 4.984 1 98.62 284 SER B C 1
ATOM 4391 O O . SER B 1 284 ? 14.984 14.375 6.094 1 98.62 284 SER B O 1
ATOM 4393 N N . ALA B 1 285 ? 16 12.891 4.832 1 97.94 285 ALA B N 1
ATOM 4394 C CA . ALA B 1 285 ? 16.5 12.117 5.965 1 97.94 285 ALA B CA 1
ATOM 4395 C C . ALA B 1 285 ? 17.953 11.688 5.742 1 97.94 285 ALA B C 1
ATOM 4397 O O . ALA B 1 285 ? 18.344 11.359 4.621 1 97.94 285 ALA B O 1
ATOM 4398 N N . ALA B 1 286 ? 18.766 11.703 6.812 1 93.81 286 ALA B N 1
ATOM 4399 C CA . ALA B 1 286 ? 20.172 11.297 6.762 1 93.81 286 ALA B CA 1
ATOM 4400 C C . ALA B 1 286 ? 20.578 10.586 8.047 1 93.81 286 ALA B C 1
ATOM 4402 O O . ALA B 1 286 ? 20 10.82 9.109 1 93.81 286 ALA B O 1
#

pLDDT: mean 93.6, std 8.17, range [48.16, 98.94]

Secondary structure (DSSP, 8-state):
---EEEEEEE-SSEEEEEETBTTEEEEEEETT-SS-SB---SEEEE-TTPPPPSSBPEEBS-STT-EETTEE---SSTTBSGGGSBPEE-TTT--SSEEEEEEEGGGS-TTPPPSSSSPPPPPEEEEEEEEESSEEEEEEEEEE-SSS-EEE-EEE-PEEE-S-GGGEEEES-TT-EEEEGGGTTEEEE--SS-B--SS-EEEEE-----EEEEETTTTEEEEEEEES-SEEEEEE-SS--TT-TTHHHH-GGGGEEEEEEEE-GGG-EEE-TT-EEEEEEEEEE-/---EEEEEEE-SSEEEEEETBTTEEEEEEETT-SS-SB---SEEEE-TTPPPPSSBPEEBS-STT-EETTEE---SSTTBSGGGSBPEE-TTT--SSEEEEEEEGGGS-TTPPPSSSSPPPPPEEEEEEEEESSEEEEEEEEEE-SSS-EEE-EEE-PEEE-S-GGGEEEES-TT-EEEEGGGTTEEEE--SSPB--SS-EEEEE-----EEEEETTTTEEEEEEEES-SEEEEEE-SS--TTSTTHHHH-GGGGEEEEEEEE-GGG-EEE-TT-EEEEEEEEEE-

InterPro domains:
  IPR008183 Aldose 1-/Glucose-6-phosphate 1-epimerase [PF01263] (9-283)
  IPR011013 Galactose mutarotase-like domain superfamily [SSF74650] (9-283)
  IPR014718 Glycoside hydrolase-type carbohydrate-binding [G3DSA:2.70.98.10] (2-286)
  IPR025532 Glucose-6-phosphate 1-epimerase [PIRSF016020] (11-284)
  IPR025532 Glucose-6-phosphate 1-epimerase [cd09020] (9-284)

Sequence (572 aa):
MTDFVFRNIDNSAGSATISDRGAHLLRWRPLSQATDVVFAPSSVVVAEGRPLGGGVPVIFPWFGPGFADGHGLGKKPNHGFVRTRQWHLDAESFSNSYAHYSLTEADVPSDMLPWFEGDAVPSFRADYEVHVADTLTMTLTVTNTGATPFSYEAALHTYFHVSDVSQIRLTGLEHAHYEDATNGFAPCEQPDEAVTFDGPVDRVYASTAAVELHDEGFGRTIHVAKSGSAQTVVWNPAEPYGVLVNDSVNEEWRHFVCCEAAACREHAVRLEPGESHALTQTLSAAMTDFVFRNIDNSAGSATISDRGAHLLRWRPLSQATDVVFAPSSVVVAEGRPLGGGVPVIFPWFGPGFADGHGLGKKPNHGFVRTRQWHLDAESFSNSYAHYSLTEADVPSDMLPWFEGDAVPSFRADYEVHVADTLTMTLTVTNTGATPFSYEAALHTYFHVSDVSQIRLTGLEHAHYEDATNGFAPCEQPDEAVTFDGPVDRVYASTAAVELHDEGFGRTIHVAKSGSAQTVVWNPAEPYGVLVNDSVNEEWRHFVCCEAAACREHAVRLEPGESHALTQTLSAA

Nearest PDB structures (foldseek):
  2htb-assembly3_C  TM=8.640E-01  e=7.996E-23  Salmonella enterica subsp. enterica serovar Typhimurium
  1jov-assembly1_A  TM=8.552E-01  e=1.458E-20  Haemophilus influenzae
  2ciq-assembly1_A  TM=8.357E-01  e=2.525E-18  Saccharomyces cerevisiae S288C
  3k25-assembly2_B  TM=7.854E-01  e=2.565E-14  Synechocystis sp. PCC 6803
  7vma-assembly1_A  TM=5.316E-01  e=2.832E-02  Thermococcus gammatolerans EJ3